Protein AF-A0A8K0GI51-F1 (afdb_monomer)

InterPro domains:
  IPR000718 Peptidase M13 [PS51885] (51-693)
  IPR000718 Peptidase M13 [PTHR11733] (32-690)
  IPR008753 Peptidase M13, N-terminal domain [PF05649] (74-441)
  IPR024079 Metallopeptidase, catalytic domain superfamily [G3DSA:3.40.390.10] (64-692)
  IPR042089 Peptidase M13, domain 2 [G3DSA:1.10.1380.10] (94-489)

Organism: Ignelater luminosus (NCBI:txid2038154)

Nearest PDB structures (foldseek):
  6sh2-assembly1_AAA  TM=6.790E-01  e=1.576E-25  Homo sapiens
  4cth-assembly1_A-2  TM=6.840E-01  e=4.532E-25  Homo sapiens
  6svy-assembly1_A  TM=6.767E-01  e=5.647E-25  Homo sapiens
  3dwb-assembly1_A  TM=6.727E-01  e=3.285E-24  Homo sapiens
  5v48-assembly1_B  TM=6.561E-01  e=1.001E-24  Oryctolagus cuniculus

Secondary structure (DSSP, 8-state):
-------------SSS---HHHHHHHHHHHHHHHHHHHHHHHHHHHS-S-B--SHHHHHHHHHHHHH--TTS-TTT-HHHHHHTTGGG-TTPPPHHHHHHHHHHHHHHHHHHSPPPTTS-HHHHHHHHHHHHHH-HHHHHHHTTHHHHHHHHHTT--GGGT---TT--HHHHHHHHHHHTS---SSSEEEEE--TT-TTB-EEEEE---TTT---HHHHHS-HHHHHHHHHHHHHHHT---HHHHHHHHHHHHHHHHHHTTT---PPEEEEHHHHHHHHHTS--SS---HHHHHHHHH-TT----TTSEEEE--HHHHHHHHHHHHHS-HHHHHHHHHHHHHHHHGGGS-HHHHGGGT---SS-HHHHHHHHHHTT-SS-HHHHHHHHHHS-HHHHHHHHHHHHHHHHHHHHHHHH--SS-HHHHHHHHHHHHH-EEEESSSTTTTSTHHHHHH---PPPPS-SSHHHHHHHHHHHHHHHHHHGGGSBGGGGHHHHHHHHHHHTTTEEEETTTTEEEE-GGGGGGS-TTS-HHHHHHHHHHHHHHHHHHHH--TT--SS--HHHHHHHHHHHHHHHHHHGGG---TT-HHHHHHHHHHHHHHHHHHHHHHHHHTT---PBPTT----HHHHHHHHT--SS---S-TTS---TT-HHHHHHHHTHHHHT-HHHHHHHTPPTTSTTS-SS---S--

Mean predicted aligned error: 10.9 Å

Structure (mmCIF, N/CA/C/O backbone):
data_AF-A0A8K0GI51-F1
#
_entry.id   AF-A0A8K0GI51-F1
#
loop_
_atom_site.group_PDB
_atom_site.id
_atom_site.type_symbol
_atom_site.label_atom_id
_atom_site.label_alt_id
_atom_site.label_comp_id
_atom_site.label_asym_id
_atom_site.label_entity_id
_atom_site.label_seq_id
_atom_site.pdbx_PDB_ins_code
_atom_site.Cartn_x
_atom_site.Cartn_y
_atom_site.Cartn_z
_atom_site.occupancy
_atom_site.B_iso_or_equiv
_atom_site.auth_seq_id
_atom_site.auth_comp_id
_atom_site.auth_asym_id
_atom_site.auth_atom_id
_atom_site.pdbx_PDB_model_num
ATOM 1 N N . MET A 1 1 ? -94.200 -20.061 -4.428 1.00 36.22 1 MET A N 1
ATOM 2 C CA . MET A 1 1 ? -94.560 -21.456 -4.085 1.00 36.22 1 MET A CA 1
ATOM 3 C C . MET A 1 1 ? -93.341 -22.322 -4.339 1.00 36.22 1 MET A C 1
ATOM 5 O O . MET A 1 1 ? -92.770 -22.121 -5.405 1.00 36.22 1 MET A O 1
ATOM 9 N N . PRO A 1 2 ? -92.991 -23.308 -3.496 1.00 57.69 2 PRO A N 1
ATOM 10 C CA . PRO A 1 2 ? -93.383 -23.611 -2.101 1.00 57.69 2 PRO A CA 1
ATOM 11 C C . PRO A 1 2 ? -92.106 -23.737 -1.201 1.00 57.69 2 PRO A C 1
ATOM 13 O O . PRO A 1 2 ? -91.017 -23.544 -1.720 1.00 57.69 2 PRO A O 1
ATOM 16 N N . LEU A 1 3 ? -92.050 -24.043 0.104 1.00 37.50 3 LEU A N 1
ATOM 17 C CA . LEU A 1 3 ? -92.969 -24.293 1.226 1.00 37.50 3 LEU A CA 1
ATOM 18 C C . LEU A 1 3 ? -92.132 -24.239 2.535 1.00 37.50 3 LEU A C 1
ATOM 20 O O . LEU A 1 3 ? -90.914 -24.380 2.515 1.00 37.50 3 LEU A O 1
ATOM 24 N N . PHE A 1 4 ? -92.835 -24.035 3.647 1.00 40.66 4 PHE A N 1
ATOM 25 C CA . PHE A 1 4 ? -92.414 -23.919 5.048 1.00 40.66 4 PHE A CA 1
ATOM 26 C C . PHE A 1 4 ? -91.620 -25.113 5.623 1.00 40.66 4 PHE A C 1
ATOM 28 O O . PHE A 1 4 ? -91.903 -26.253 5.268 1.00 40.66 4 PHE A O 1
ATOM 35 N N . ASN A 1 5 ? -90.772 -24.864 6.636 1.00 33.41 5 ASN A N 1
ATOM 36 C CA . ASN A 1 5 ? -91.063 -25.343 8.000 1.00 33.41 5 ASN A CA 1
ATOM 37 C C . ASN A 1 5 ? -90.213 -24.687 9.104 1.00 33.41 5 ASN A C 1
ATOM 39 O O . ASN A 1 5 ? -89.034 -24.394 8.930 1.00 33.41 5 ASN A O 1
ATOM 43 N N . ASN A 1 6 ? -90.903 -24.453 10.223 1.00 40.06 6 ASN A N 1
ATOM 44 C CA . ASN A 1 6 ? -90.460 -23.850 11.475 1.00 40.06 6 ASN A CA 1
ATOM 45 C C . ASN A 1 6 ? -89.471 -24.740 12.233 1.00 40.06 6 ASN A C 1
ATOM 47 O O . ASN A 1 6 ? -89.673 -25.950 12.279 1.00 40.06 6 ASN A O 1
ATOM 51 N N . GLU A 1 7 ? -88.569 -24.114 12.991 1.00 37.03 7 GLU A N 1
ATOM 52 C CA . GLU A 1 7 ? -88.333 -24.550 14.368 1.00 37.03 7 GLU A CA 1
ATOM 53 C C . GLU A 1 7 ? -88.029 -23.356 15.286 1.00 37.03 7 GLU A C 1
ATOM 55 O O . GLU A 1 7 ? -87.288 -22.427 14.962 1.00 37.03 7 GLU A O 1
ATOM 60 N N . ASP A 1 8 ? -88.736 -23.396 16.406 1.00 37.19 8 ASP A N 1
ATOM 61 C CA . ASP A 1 8 ? -88.844 -22.458 17.511 1.00 37.19 8 ASP A CA 1
ATOM 62 C C . ASP A 1 8 ? -87.539 -22.310 18.317 1.00 37.19 8 ASP A C 1
ATOM 64 O O . ASP A 1 8 ? -86.818 -23.280 18.515 1.00 37.19 8 ASP A O 1
ATOM 68 N N . LEU A 1 9 ? -87.284 -21.110 18.861 1.00 38.47 9 LEU A N 1
ATOM 69 C CA . LEU A 1 9 ? -87.254 -20.831 20.315 1.00 38.47 9 LEU A CA 1
ATOM 70 C C . LEU A 1 9 ? -86.522 -19.514 20.648 1.00 38.47 9 LEU A C 1
ATOM 72 O O . LEU A 1 9 ? -85.300 -19.405 20.697 1.00 38.47 9 LEU A O 1
ATOM 76 N N . SER A 1 10 ? -87.350 -18.513 20.951 1.00 37.72 10 SER A N 1
ATOM 77 C CA . SER A 1 10 ? -87.188 -17.503 22.007 1.00 37.72 10 SER A CA 1
ATOM 78 C C . SER A 1 10 ? -85.791 -16.920 22.265 1.00 37.72 10 SER A C 1
ATOM 80 O O . SER A 1 10 ? -85.116 -17.223 23.250 1.00 37.72 10 SER A O 1
ATOM 82 N N . ASN A 1 11 ? -85.443 -15.914 21.473 1.00 47.47 11 ASN A N 1
ATOM 83 C CA . ASN A 1 11 ? -84.454 -14.915 21.841 1.00 47.47 11 ASN A CA 1
ATOM 84 C C . ASN A 1 11 ? -85.139 -13.829 22.698 1.00 47.47 11 ASN A C 1
ATOM 86 O O . ASN A 1 11 ? -85.778 -12.937 22.143 1.00 47.47 11 ASN A O 1
ATOM 90 N N . LYS A 1 12 ? -85.083 -13.936 24.037 1.00 48.53 12 LYS A N 1
ATOM 91 C CA . LYS A 1 12 ? -85.153 -12.814 25.007 1.00 48.53 12 LYS A CA 1
ATOM 92 C C . LYS A 1 12 ? -85.191 -13.327 26.453 1.00 48.53 12 LYS A C 1
ATOM 94 O O . LYS A 1 12 ? -86.043 -14.131 26.804 1.00 48.53 12 LYS A O 1
ATOM 99 N N . LYS A 1 13 ? -84.356 -12.697 27.293 1.00 48.62 13 LYS A N 1
ATOM 100 C CA . LYS A 1 13 ? -84.222 -12.800 28.767 1.00 48.62 13 LYS A CA 1
ATOM 101 C C . LYS A 1 13 ? -83.201 -13.823 29.286 1.00 48.62 13 LYS A C 1
ATOM 103 O O . LYS A 1 13 ? -83.566 -14.812 29.900 1.00 48.62 13 LYS A O 1
ATOM 108 N N . CYS A 1 14 ? -81.911 -13.485 29.197 1.00 46.16 14 CYS A N 1
ATOM 109 C CA . CYS A 1 14 ? -80.882 -14.110 30.048 1.00 46.16 14 CYS A CA 1
ATOM 110 C C . CYS A 1 14 ? -80.312 -13.166 31.135 1.00 46.16 14 CYS A C 1
ATOM 112 O O . CYS A 1 14 ? -79.400 -13.538 31.863 1.00 46.16 14 CYS A O 1
ATOM 114 N N . TRP A 1 15 ? -80.850 -11.945 31.278 1.00 49.31 15 TRP A N 1
ATOM 115 C CA . TRP A 1 15 ? -80.294 -10.897 32.158 1.00 49.31 15 TRP A CA 1
ATOM 116 C C . TRP A 1 15 ? -81.111 -10.583 33.425 1.00 49.31 15 TRP A C 1
ATOM 118 O O . TRP A 1 15 ? -80.836 -9.596 34.096 1.00 49.31 15 TRP A O 1
ATOM 128 N N . THR A 1 16 ? -82.112 -11.391 33.790 1.00 51.84 16 THR A N 1
ATOM 129 C CA . THR A 1 16 ? -83.007 -11.074 34.930 1.00 51.84 16 THR A CA 1
ATOM 130 C C . THR A 1 16 ? -82.953 -12.054 36.107 1.00 51.84 16 THR A C 1
ATOM 132 O O . THR A 1 16 ? -83.769 -11.938 37.018 1.00 51.84 16 THR A O 1
ATOM 135 N N . HIS A 1 17 ? -81.966 -12.960 36.165 1.00 52.22 17 HIS A N 1
ATOM 136 C CA . HIS A 1 17 ? -81.772 -13.839 37.334 1.00 52.22 17 HIS A CA 1
ATOM 137 C C . HIS A 1 17 ? -80.312 -14.273 37.592 1.00 52.22 17 HIS A C 1
ATOM 139 O O . HIS A 1 17 ? -80.032 -15.420 37.929 1.00 52.22 17 HIS A O 1
ATOM 145 N N . CYS A 1 18 ? -79.347 -13.356 37.474 1.00 54.19 18 CYS A N 1
ATOM 146 C CA . CYS A 1 18 ? -78.035 -13.548 38.104 1.00 54.19 18 CYS A CA 1
ATOM 147 C C . CYS A 1 18 ? -78.037 -12.820 39.450 1.00 54.19 18 CYS A C 1
ATOM 149 O O . CYS A 1 18 ? -78.336 -11.628 39.502 1.00 54.19 18 CYS A O 1
ATOM 151 N N . SER A 1 19 ? -77.726 -13.523 40.548 1.00 65.56 19 SER A N 1
ATOM 152 C CA . SER A 1 19 ? -77.579 -12.886 41.861 1.00 65.56 19 SER A CA 1
ATOM 153 C C . SER A 1 19 ? -76.588 -11.722 41.751 1.00 65.56 19 SER A C 1
ATOM 155 O O . SER A 1 19 ? -75.611 -11.813 41.004 1.00 65.56 19 SER A O 1
ATOM 157 N N . LYS A 1 20 ? -76.812 -10.623 42.486 1.00 68.31 20 LYS A N 1
ATOM 158 C CA . LYS A 1 20 ? -75.906 -9.451 42.497 1.00 68.31 20 LYS A CA 1
ATOM 159 C C . LYS A 1 20 ? -74.432 -9.852 42.699 1.00 68.31 20 LYS A C 1
ATOM 161 O O . LYS A 1 20 ? -73.538 -9.200 42.171 1.00 68.31 20 LYS A O 1
ATOM 166 N N . LEU A 1 21 ? -74.202 -10.975 43.384 1.00 72.31 21 LEU A N 1
ATOM 167 C CA . LEU A 1 21 ? -72.903 -11.610 43.582 1.00 72.31 21 LEU A CA 1
ATOM 168 C C . LEU A 1 21 ? -72.250 -12.108 42.279 1.00 72.31 21 LEU A C 1
ATOM 170 O O . LEU A 1 21 ? -71.061 -11.881 42.083 1.00 72.31 21 LEU A O 1
ATOM 174 N N . LYS A 1 22 ? -73.003 -12.746 41.369 1.00 74.50 22 LYS A N 1
ATOM 175 C CA . LYS A 1 22 ? -72.472 -13.223 40.078 1.00 74.50 22 LYS A CA 1
ATOM 176 C C . LYS A 1 22 ? -72.025 -12.065 39.193 1.00 74.50 22 LYS A C 1
ATOM 178 O O . LYS A 1 22 ? -70.942 -12.139 38.632 1.00 74.50 22 LYS A O 1
ATOM 183 N N . ILE A 1 23 ? -72.815 -10.990 39.136 1.00 77.50 23 ILE A N 1
ATOM 184 C CA . ILE A 1 23 ? -72.476 -9.780 38.369 1.00 77.50 23 ILE A CA 1
ATOM 185 C C . ILE A 1 23 ? -71.212 -9.126 38.944 1.00 77.50 23 ILE A C 1
ATOM 187 O O . ILE A 1 23 ? -70.287 -8.823 38.190 1.00 77.50 23 ILE A O 1
ATOM 191 N N . ALA A 1 24 ? -71.132 -8.983 40.273 1.00 79.31 24 ALA A N 1
ATOM 192 C CA . ALA A 1 24 ? -69.956 -8.440 40.949 1.00 79.31 24 ALA A CA 1
ATOM 193 C C . ALA A 1 24 ? -68.690 -9.280 40.695 1.00 79.31 24 ALA A C 1
ATOM 195 O O . ALA A 1 24 ? -67.646 -8.721 40.373 1.00 79.31 24 ALA A O 1
ATOM 196 N N . LEU A 1 25 ? -68.789 -10.613 40.753 1.00 83.81 25 LEU A N 1
ATOM 197 C CA . LEU A 1 25 ? -67.680 -11.526 40.445 1.00 83.81 25 LEU A CA 1
ATOM 198 C C . LEU A 1 25 ? -67.202 -11.395 38.994 1.00 83.81 25 LEU A C 1
ATOM 200 O O . LEU A 1 25 ? -65.999 -11.309 38.767 1.00 83.81 25 LEU A O 1
ATOM 204 N N . THR A 1 26 ? -68.108 -11.313 38.014 1.00 84.12 26 THR A N 1
ATOM 205 C CA . THR A 1 26 ? -67.712 -11.075 36.613 1.00 84.12 26 THR A CA 1
ATOM 206 C C . THR A 1 26 ? -67.011 -9.736 36.419 1.00 84.12 26 THR A C 1
ATOM 208 O O . THR A 1 26 ? -66.033 -9.678 35.680 1.00 84.12 26 THR A O 1
ATOM 211 N N . ILE A 1 27 ? -67.462 -8.673 37.095 1.00 88.00 27 ILE A N 1
ATOM 212 C CA . ILE A 1 27 ? -66.811 -7.358 37.017 1.00 88.00 27 ILE A CA 1
ATOM 213 C C . ILE A 1 27 ? -65.403 -7.429 37.619 1.00 88.00 27 ILE A C 1
ATOM 215 O O . ILE A 1 27 ? -64.471 -6.934 36.998 1.00 88.00 27 ILE A O 1
ATOM 219 N N . ILE A 1 28 ? -65.228 -8.093 38.767 1.00 89.69 28 ILE A N 1
ATOM 220 C CA . ILE A 1 28 ? -63.916 -8.273 39.415 1.00 89.69 28 ILE A CA 1
ATOM 221 C C . ILE A 1 28 ? -62.958 -9.089 38.534 1.00 89.69 28 ILE A C 1
ATOM 223 O O . ILE A 1 28 ? -61.782 -8.756 38.421 1.00 89.69 28 ILE A O 1
ATOM 227 N N . ILE A 1 29 ? -63.448 -10.145 37.881 1.00 91.50 29 ILE A N 1
ATOM 228 C CA . ILE A 1 29 ? -62.628 -10.961 36.974 1.00 91.50 29 ILE A CA 1
ATOM 229 C C . ILE A 1 29 ? -62.216 -10.147 35.742 1.00 91.50 29 ILE A C 1
ATOM 231 O O . ILE A 1 29 ? -61.054 -10.187 35.342 1.00 91.50 29 ILE A O 1
ATOM 235 N N . LEU A 1 30 ? -63.136 -9.374 35.157 1.00 91.38 30 LEU A N 1
ATOM 236 C CA . LEU A 1 30 ? -62.847 -8.527 33.998 1.00 91.38 30 LEU A CA 1
ATOM 237 C C . LEU A 1 30 ? -61.873 -7.394 34.337 1.00 91.38 30 LEU A C 1
ATOM 239 O O . LEU A 1 30 ? -60.970 -7.124 33.548 1.00 91.38 30 LEU A O 1
ATOM 243 N N . THR A 1 31 ? -62.004 -6.758 35.504 1.00 91.12 31 THR A N 1
ATOM 244 C CA . THR A 1 31 ? -61.055 -5.724 35.940 1.00 91.12 31 THR A CA 1
ATOM 245 C C . THR A 1 31 ? -59.686 -6.313 36.247 1.00 91.12 31 THR A C 1
ATOM 247 O O . THR A 1 31 ? -58.688 -5.702 35.875 1.00 91.12 31 THR A O 1
ATOM 250 N N . PHE A 1 32 ? -59.613 -7.506 36.845 1.00 94.06 32 PHE A N 1
ATOM 251 C CA . PHE A 1 32 ? -58.350 -8.211 37.067 1.00 94.06 32 PHE A CA 1
ATOM 252 C C . PHE A 1 32 ? -57.667 -8.595 35.749 1.00 94.06 32 PHE A C 1
ATOM 254 O O . PHE A 1 32 ? -56.474 -8.351 35.594 1.00 94.06 32 PHE A O 1
ATOM 261 N N . LEU A 1 33 ? -58.413 -9.126 34.774 1.00 93.50 33 LEU A N 1
ATOM 262 C CA . LEU A 1 33 ? -57.891 -9.439 33.439 1.00 93.50 33 LEU A CA 1
ATOM 263 C C . LEU A 1 33 ? -57.400 -8.182 32.715 1.00 93.50 33 LEU A C 1
ATOM 265 O O . LEU A 1 33 ? -56.313 -8.198 32.146 1.00 93.50 33 LEU A O 1
ATOM 269 N N . LEU A 1 34 ? -58.155 -7.082 32.780 1.00 93.31 34 LEU A N 1
ATOM 270 C CA . LEU A 1 34 ? -57.748 -5.801 32.204 1.00 93.31 34 LEU A CA 1
ATOM 271 C C . LEU A 1 34 ? -56.466 -5.279 32.865 1.00 93.31 34 LEU A C 1
ATOM 273 O O . LEU A 1 34 ? -55.545 -4.867 32.168 1.00 93.31 34 LEU A O 1
ATOM 277 N N . LEU A 1 35 ? -56.372 -5.347 34.196 1.00 93.56 35 LEU A N 1
ATOM 278 C CA . LEU A 1 35 ? -55.159 -5.006 34.941 1.00 93.56 35 LEU A CA 1
ATOM 279 C C . LEU A 1 35 ? -53.986 -5.898 34.543 1.00 93.56 35 LEU A C 1
ATOM 281 O O . LEU A 1 35 ? -52.890 -5.386 34.361 1.00 93.56 35 LEU A O 1
ATOM 285 N N . MET A 1 36 ? -54.202 -7.199 34.352 1.00 92.56 36 MET A N 1
ATOM 286 C CA . MET A 1 36 ? -53.152 -8.116 33.915 1.00 92.56 36 MET A CA 1
ATOM 287 C C . MET A 1 36 ? -52.672 -7.789 32.499 1.00 92.56 36 MET A C 1
ATOM 289 O O . MET A 1 36 ? -51.472 -7.768 32.263 1.00 92.56 36 MET A O 1
ATOM 293 N N . VAL A 1 37 ? -53.584 -7.469 31.576 1.00 91.88 37 VAL A N 1
ATOM 294 C CA . VAL A 1 37 ? -53.252 -7.035 30.210 1.00 91.88 37 VAL A CA 1
ATOM 295 C C . VAL A 1 37 ? -52.510 -5.701 30.227 1.00 91.88 37 VAL A C 1
ATOM 297 O O . VAL A 1 37 ? -51.516 -5.560 29.524 1.00 91.88 37 VAL A O 1
ATOM 300 N N . ILE A 1 38 ? -52.928 -4.742 31.056 1.00 90.06 38 ILE A N 1
ATOM 301 C CA . ILE A 1 38 ? -52.229 -3.461 31.225 1.00 90.06 38 ILE A CA 1
ATOM 302 C C . ILE A 1 38 ? -50.845 -3.685 31.837 1.00 90.06 38 ILE A C 1
ATOM 304 O O . ILE A 1 38 ? -49.884 -3.095 31.365 1.00 90.06 38 ILE A O 1
ATOM 308 N N . ILE A 1 39 ? -50.708 -4.551 32.843 1.00 87.94 39 ILE A N 1
ATOM 309 C CA . ILE A 1 39 ? -49.411 -4.899 33.436 1.00 87.94 39 ILE A CA 1
ATOM 310 C C . ILE A 1 39 ? -48.531 -5.588 32.396 1.00 87.94 39 ILE A C 1
ATOM 312 O O . ILE A 1 39 ? -47.374 -5.216 32.267 1.00 87.94 39 ILE A O 1
ATOM 316 N N . LEU A 1 40 ? -49.063 -6.529 31.614 1.00 82.75 40 LEU A N 1
ATOM 317 C CA . LEU A 1 40 ? -48.333 -7.186 30.532 1.00 82.75 40 LEU A CA 1
ATOM 318 C C . LEU A 1 40 ? -47.920 -6.189 29.450 1.00 82.75 40 LEU A C 1
ATOM 320 O O . LEU A 1 40 ? -46.780 -6.244 29.017 1.00 82.75 40 LEU A O 1
ATOM 324 N N . LEU A 1 41 ? -48.782 -5.245 29.065 1.00 79.31 41 LEU A N 1
ATOM 325 C CA . LEU A 1 41 ? -48.464 -4.173 28.117 1.00 79.31 41 LEU A CA 1
ATOM 326 C C . LEU A 1 41 ? -47.415 -3.214 28.678 1.00 79.31 41 LEU A C 1
ATOM 328 O O . LEU A 1 41 ? -46.462 -2.893 27.985 1.00 79.31 41 LEU A O 1
ATOM 332 N N . VAL A 1 42 ? -47.536 -2.786 29.934 1.00 76.81 42 VAL A N 1
ATOM 333 C CA . VAL A 1 42 ? -46.557 -1.914 30.600 1.00 76.81 42 VAL A CA 1
ATOM 334 C C . VAL A 1 42 ? -45.227 -2.636 30.775 1.00 76.81 42 VAL A C 1
ATOM 336 O O . VAL A 1 42 ? -44.186 -2.019 30.586 1.00 76.81 42 VAL A O 1
ATOM 339 N N . VAL A 1 43 ? -45.237 -3.933 31.090 1.00 69.31 43 VAL A N 1
ATOM 340 C CA . VAL A 1 43 ? -44.038 -4.774 31.118 1.00 69.31 43 VAL A CA 1
ATOM 341 C C . VAL A 1 43 ? -43.467 -4.886 29.712 1.00 69.31 43 VAL A C 1
ATOM 343 O O . VAL A 1 43 ? -42.284 -4.642 29.566 1.00 69.31 43 VAL A O 1
ATOM 346 N N . PHE A 1 44 ? -44.258 -5.151 28.673 1.00 65.19 44 PHE A N 1
ATOM 347 C CA . PHE A 1 44 ? -43.784 -5.254 27.287 1.00 65.19 44 PHE A CA 1
ATOM 348 C C . PHE A 1 44 ? -43.196 -3.930 26.774 1.00 65.19 44 PHE A C 1
ATOM 350 O O . PHE A 1 44 ? -42.144 -3.929 26.149 1.00 65.19 44 PHE A O 1
ATOM 357 N N . ILE A 1 45 ? -43.818 -2.799 27.120 1.00 58.78 45 ILE A N 1
ATOM 358 C CA . ILE A 1 45 ? -43.357 -1.443 26.786 1.00 58.78 45 ILE A CA 1
ATOM 359 C C . ILE A 1 45 ? -42.116 -1.055 27.612 1.00 58.78 45 ILE A C 1
ATOM 361 O O . ILE A 1 45 ? -41.246 -0.357 27.106 1.00 58.78 45 ILE A O 1
ATOM 365 N N . LYS A 1 46 ? -41.992 -1.515 28.869 1.00 50.53 46 LYS A N 1
ATOM 366 C CA . LYS A 1 46 ? -40.795 -1.303 29.714 1.00 50.53 46 LYS A CA 1
ATOM 367 C C . LYS A 1 46 ? -39.678 -2.327 29.482 1.00 50.53 46 LYS A C 1
ATOM 369 O O . LYS A 1 46 ? -38.565 -2.109 29.958 1.00 50.53 46 LYS A O 1
ATOM 374 N N . SER A 1 47 ? -39.938 -3.436 28.791 1.00 49.19 47 SER A N 1
ATOM 375 C CA . SER A 1 47 ? -38.981 -4.527 28.558 1.00 49.19 47 SER A CA 1
ATOM 376 C C . SER A 1 47 ? -38.040 -4.230 27.393 1.00 49.19 47 SER A C 1
ATOM 378 O O . SER A 1 47 ? -37.904 -5.045 26.492 1.00 49.19 47 SER A O 1
ATOM 380 N N . GLY A 1 48 ? -37.331 -3.106 27.478 1.00 48.78 48 GLY A N 1
ATOM 381 C CA . GLY A 1 48 ? -36.041 -2.888 26.828 1.00 48.78 48 GLY A CA 1
ATOM 382 C C . GLY A 1 48 ? -36.059 -2.644 25.321 1.00 48.78 48 GLY A C 1
ATOM 383 O O . GLY A 1 48 ? -36.874 -3.185 24.582 1.00 48.78 48 GLY A O 1
ATOM 384 N N . ALA A 1 49 ? -35.089 -1.839 24.893 1.00 58.28 49 ALA A N 1
ATOM 385 C CA . ALA A 1 49 ? -34.673 -1.629 23.513 1.00 58.28 49 ALA A CA 1
ATOM 386 C C . ALA A 1 49 ? -34.959 -2.828 22.589 1.00 58.28 49 ALA A C 1
ATOM 388 O O . ALA A 1 49 ? -34.655 -3.978 22.933 1.00 58.28 49 ALA A O 1
ATOM 389 N N . GLY A 1 50 ? -35.515 -2.539 21.409 1.00 72.06 50 GLY A N 1
ATOM 390 C CA . GLY A 1 50 ? -35.819 -3.529 20.379 1.00 72.06 50 GLY A CA 1
ATOM 391 C C . GLY A 1 50 ? -34.602 -4.351 19.930 1.00 72.06 50 GLY A C 1
ATOM 392 O O . GLY A 1 50 ? -33.461 -4.133 20.343 1.00 72.06 50 GLY A O 1
ATOM 393 N N . PHE A 1 51 ? -34.845 -5.347 19.079 1.00 81.31 51 PHE A N 1
ATOM 394 C CA . PHE A 1 51 ? -33.770 -6.095 18.427 1.00 81.31 51 PHE A CA 1
ATOM 395 C C . PHE A 1 51 ? -33.360 -5.413 17.124 1.00 81.31 51 PHE A C 1
ATOM 397 O O . PHE A 1 51 ? -34.222 -5.022 16.338 1.00 81.31 51 PHE A O 1
ATOM 404 N N . CYS A 1 52 ? -32.054 -5.375 16.864 1.00 83.75 52 CYS A N 1
ATOM 405 C CA . CYS A 1 52 ? -31.519 -4.876 15.606 1.00 83.75 52 CYS A CA 1
ATOM 406 C C . CYS A 1 52 ? -31.790 -5.877 14.477 1.00 83.75 52 CYS A C 1
ATOM 408 O O . CYS A 1 52 ? -31.216 -6.965 14.440 1.00 83.75 52 CYS A O 1
ATOM 410 N N . ASN A 1 53 ? -32.665 -5.515 13.541 1.00 83.62 53 ASN A N 1
ATOM 411 C CA . ASN A 1 53 ? -33.108 -6.400 12.455 1.00 83.62 53 ASN A CA 1
ATOM 412 C C . ASN A 1 53 ? -32.397 -6.139 11.122 1.00 83.62 53 ASN A C 1
ATOM 414 O O . ASN A 1 53 ? -32.897 -6.518 10.064 1.00 83.62 53 ASN A O 1
ATOM 418 N N . THR A 1 54 ? -31.246 -5.476 11.153 1.00 84.69 54 THR A N 1
ATOM 419 C CA . THR A 1 54 ? -30.528 -5.114 9.933 1.00 84.69 54 THR A CA 1
ATOM 420 C C . THR A 1 54 ? -29.705 -6.281 9.393 1.00 84.69 54 THR A C 1
ATOM 422 O O . THR A 1 54 ? -29.429 -7.254 10.107 1.00 84.69 54 THR A O 1
ATOM 425 N N . GLU A 1 55 ? -29.289 -6.205 8.126 1.00 83.31 55 GLU A N 1
ATOM 426 C CA . GLU A 1 55 ? -28.478 -7.260 7.507 1.00 83.31 55 GLU A CA 1
ATOM 427 C C . GLU A 1 55 ? -27.164 -7.469 8.270 1.00 83.31 55 GLU A C 1
ATOM 429 O O . GLU A 1 55 ? -26.765 -8.613 8.520 1.00 83.31 55 GLU A O 1
ATOM 434 N N . PHE A 1 56 ? -26.533 -6.378 8.723 1.00 82.94 56 PHE A N 1
ATOM 435 C CA . PHE A 1 56 ? -25.353 -6.452 9.573 1.00 82.94 56 PHE A CA 1
ATOM 436 C C . PHE A 1 56 ? -25.644 -7.254 10.845 1.00 82.94 56 PHE A C 1
ATOM 438 O O . PHE A 1 56 ? -24.953 -8.239 11.114 1.00 82.94 56 PHE A O 1
ATOM 445 N N . CYS A 1 57 ? -26.680 -6.889 11.602 1.00 85.56 57 CYS A N 1
ATOM 446 C CA . CYS A 1 57 ? -27.012 -7.537 12.870 1.00 85.56 57 CYS A CA 1
ATOM 447 C C . CYS A 1 57 ? -27.389 -9.010 12.705 1.00 85.56 57 CYS A C 1
ATOM 449 O O . CYS A 1 57 ? -26.898 -9.852 13.456 1.00 85.56 57 CYS A O 1
ATOM 451 N N . ILE A 1 58 ? -28.180 -9.356 11.688 1.00 87.56 58 ILE A N 1
ATOM 452 C CA . ILE A 1 58 ? -28.535 -10.749 11.385 1.00 87.56 58 ILE A CA 1
ATOM 453 C C . ILE A 1 58 ? -27.277 -11.557 11.043 1.00 87.56 58 ILE A C 1
ATOM 455 O O . ILE A 1 58 ? -27.081 -12.669 11.549 1.00 87.56 58 ILE A O 1
ATOM 459 N N . ARG A 1 59 ? -26.382 -10.998 10.222 1.00 84.81 59 ARG A N 1
ATOM 460 C CA . ARG A 1 59 ? -25.112 -11.638 9.870 1.00 84.81 59 ARG A CA 1
ATOM 461 C C . ARG A 1 59 ? -24.212 -11.809 11.091 1.00 84.81 59 ARG A C 1
ATOM 463 O O . ARG A 1 59 ? -23.670 -12.900 11.272 1.00 84.81 59 ARG A O 1
ATOM 470 N N . GLN A 1 60 ? -24.076 -10.790 11.942 1.00 83.56 60 GLN A N 1
ATOM 471 C CA . GLN A 1 60 ? -23.289 -10.891 13.174 1.00 83.56 60 GLN A CA 1
ATOM 472 C C . GLN A 1 60 ? -23.888 -11.904 14.149 1.00 83.56 60 GLN A C 1
ATOM 474 O O . GLN A 1 60 ? -23.146 -12.722 14.682 1.00 83.56 60 GLN A O 1
ATOM 479 N N . THR A 1 61 ? -25.212 -11.945 14.316 1.00 87.12 61 THR A N 1
ATOM 480 C CA . THR A 1 61 ? -25.898 -12.988 15.092 1.00 87.12 61 THR A CA 1
ATOM 481 C C . THR A 1 61 ? -25.545 -14.380 14.578 1.00 87.12 61 THR A C 1
ATOM 483 O O . THR A 1 61 ? -25.209 -15.266 15.364 1.00 87.12 61 THR A O 1
ATOM 486 N N . ASN A 1 62 ? -25.607 -14.599 13.264 1.00 86.44 62 ASN A N 1
ATOM 487 C CA . ASN A 1 62 ? -25.297 -15.900 12.673 1.00 86.44 62 ASN A CA 1
ATOM 488 C C . ASN A 1 62 ? -23.820 -16.272 12.852 1.00 86.44 62 ASN A C 1
ATOM 490 O O . ASN A 1 62 ? -23.516 -17.421 13.180 1.00 86.44 62 ASN A O 1
ATOM 494 N N . LYS A 1 63 ? -22.904 -15.310 12.688 1.00 81.94 63 LYS A N 1
ATOM 495 C CA . LYS A 1 63 ? -21.474 -15.506 12.967 1.00 81.94 63 LYS A CA 1
ATOM 496 C C . LYS A 1 63 ? -21.231 -15.865 14.425 1.00 81.94 63 LYS A C 1
ATOM 498 O O . LYS A 1 63 ? -20.519 -16.830 14.694 1.00 81.94 63 LYS A O 1
ATOM 503 N N . LEU A 1 64 ? -21.862 -15.132 15.337 1.00 85.44 64 LEU A N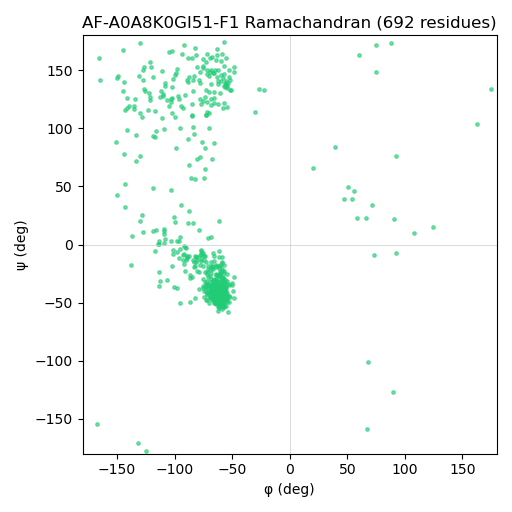 1
ATOM 504 C CA . LEU A 1 64 ? -21.779 -15.343 16.772 1.00 85.44 64 LEU A CA 1
ATOM 505 C C . LEU A 1 64 ? -22.246 -16.757 17.136 1.00 85.44 64 LEU A C 1
ATOM 507 O O . LEU A 1 64 ? -21.476 -17.537 17.689 1.00 85.44 64 LEU A O 1
ATOM 511 N N . LYS A 1 65 ? -23.465 -17.134 16.731 1.00 85.31 65 LYS A N 1
ATOM 512 C CA . LYS A 1 65 ? -24.045 -18.460 17.003 1.00 85.31 65 LYS A CA 1
ATOM 513 C C . LYS A 1 65 ? -23.181 -19.610 16.493 1.00 85.31 65 LYS A C 1
ATOM 515 O O . LYS A 1 65 ? -23.102 -20.646 17.139 1.00 85.31 65 LYS A O 1
ATOM 520 N N . ARG A 1 66 ? -22.539 -19.438 15.334 1.00 84.00 66 ARG A N 1
ATOM 521 C CA . ARG A 1 66 ? -21.654 -20.456 14.747 1.00 84.00 66 ARG A CA 1
ATOM 522 C C . ARG A 1 66 ? -20.234 -20.433 15.315 1.00 84.00 66 ARG A C 1
ATOM 524 O O . ARG A 1 66 ? -19.482 -21.366 15.057 1.00 84.00 66 ARG A O 1
ATOM 531 N N . GLY A 1 67 ? -19.804 -19.340 15.939 1.00 82.69 67 GLY A N 1
ATOM 532 C CA . GLY A 1 67 ? -18.431 -19.150 16.414 1.00 82.69 67 GLY A CA 1
ATOM 533 C C . GLY A 1 67 ? -18.248 -19.448 17.899 1.00 82.69 67 GLY A C 1
ATOM 534 O O . GLY A 1 67 ? -17.233 -20.033 18.287 1.00 82.69 67 GLY A O 1
ATOM 535 N N . MET A 1 68 ? -19.246 -19.095 18.706 1.00 89.00 68 MET A N 1
ATOM 536 C CA . MET A 1 68 ? -19.207 -19.266 20.152 1.00 89.00 68 MET A CA 1
ATOM 537 C C . MET A 1 68 ? -19.328 -20.727 20.560 1.00 89.00 68 MET A C 1
ATOM 539 O O . MET A 1 68 ? -20.057 -21.497 19.934 1.00 89.00 68 MET A O 1
ATOM 543 N N . ASN A 1 69 ? -18.654 -21.080 21.651 1.00 91.00 69 ASN A N 1
ATOM 544 C CA . ASN A 1 69 ? -18.828 -22.344 22.348 1.00 91.00 69 ASN A CA 1
ATOM 545 C C . ASN A 1 69 ? -19.533 -22.084 23.688 1.00 91.00 69 ASN A C 1
ATOM 547 O O . ASN A 1 69 ? -18.902 -21.656 24.653 1.00 91.00 69 ASN A O 1
ATOM 551 N N . LEU A 1 70 ? -20.847 -22.323 23.723 1.00 91.44 70 LEU A N 1
ATOM 552 C CA . LEU A 1 70 ? -21.697 -22.032 24.883 1.00 91.44 70 LEU A CA 1
ATOM 553 C C . LEU A 1 70 ? -21.508 -23.016 26.049 1.00 91.44 70 LEU A C 1
ATOM 555 O O . LEU A 1 70 ? -21.998 -22.740 27.139 1.00 91.44 70 LEU A O 1
ATOM 559 N N . ASP A 1 71 ? -20.774 -24.114 25.842 1.00 93.75 71 ASP A N 1
ATOM 560 C CA . ASP A 1 71 ? -20.428 -25.077 26.898 1.00 93.75 71 ASP A CA 1
ATOM 561 C C . ASP A 1 71 ? -19.287 -24.573 27.802 1.00 93.75 71 ASP A C 1
ATOM 563 O O . ASP A 1 71 ? -18.956 -25.197 28.809 1.00 93.75 71 ASP A O 1
ATOM 567 N N . ILE A 1 72 ? -18.649 -23.458 27.432 1.00 92.38 72 ILE A N 1
ATOM 568 C CA . ILE A 1 72 ? -17.546 -22.853 28.175 1.00 92.38 72 ILE A CA 1
ATOM 569 C C . ILE A 1 72 ? -18.061 -21.649 28.956 1.00 92.38 72 ILE A C 1
ATOM 571 O O . ILE A 1 72 ? -18.610 -20.714 28.376 1.00 92.38 72 ILE A O 1
ATOM 575 N N . ASP A 1 73 ? -17.816 -21.627 30.265 1.00 93.44 73 ASP A N 1
ATOM 576 C CA . ASP A 1 73 ? -18.110 -20.458 31.088 1.00 93.44 73 ASP A CA 1
ATOM 577 C C . ASP A 1 73 ? -17.204 -19.271 30.662 1.00 93.44 73 ASP A C 1
ATOM 579 O O . ASP A 1 73 ? -15.968 -19.414 30.636 1.00 93.44 73 ASP A O 1
ATOM 583 N N . PRO A 1 74 ? -17.760 -18.082 30.335 1.00 93.56 74 PRO A N 1
ATOM 584 C CA . PRO A 1 74 ? -16.968 -16.882 30.046 1.00 93.56 74 PRO A CA 1
ATOM 585 C C . PRO A 1 74 ? -16.024 -16.482 31.192 1.00 93.56 74 PRO A C 1
ATOM 587 O O . PRO A 1 74 ? -15.016 -15.811 30.948 1.00 93.56 74 PRO A O 1
ATOM 590 N N . CYS A 1 75 ? -16.318 -16.896 32.425 1.00 93.69 75 CYS A N 1
ATOM 591 C CA . CYS A 1 75 ? -15.501 -16.668 33.609 1.00 93.69 75 CYS A CA 1
ATOM 592 C C . CYS A 1 75 ? -14.330 -17.659 33.762 1.00 93.69 75 CYS A C 1
ATOM 594 O O . CYS A 1 75 ? -13.361 -17.376 34.479 1.00 93.69 75 CYS A O 1
ATOM 596 N N . ASP A 1 76 ? -14.363 -18.771 33.022 1.00 90.00 76 ASP A N 1
ATOM 597 C CA . ASP A 1 76 ? -13.282 -19.754 32.954 1.00 90.00 76 ASP A CA 1
ATOM 598 C C . ASP A 1 76 ? -12.352 -19.517 31.764 1.00 90.00 76 ASP A C 1
ATOM 600 O O . ASP A 1 76 ? -11.125 -19.490 31.924 1.00 90.00 76 ASP A O 1
ATOM 604 N N . ASN A 1 77 ? -12.916 -19.362 30.562 1.00 87.50 77 ASN A N 1
ATOM 605 C CA . ASN A 1 77 ? -12.141 -19.120 29.348 1.00 87.50 77 ASN A CA 1
ATOM 606 C C . ASN A 1 77 ? -12.936 -18.311 28.316 1.00 87.50 77 ASN A C 1
ATOM 608 O O . ASN A 1 77 ? -13.557 -18.858 27.406 1.00 87.50 77 ASN A O 1
ATOM 612 N N . PHE A 1 78 ? -12.844 -16.985 28.426 1.00 90.50 78 PHE A N 1
ATOM 613 C CA . PHE A 1 78 ? -13.558 -16.070 27.540 1.00 90.50 78 PHE A CA 1
ATOM 614 C C . PHE A 1 78 ? -13.186 -16.224 26.055 1.00 90.50 78 PHE A C 1
ATOM 616 O O . PHE A 1 78 ? -14.054 -16.101 25.195 1.00 90.50 78 PHE A O 1
ATOM 623 N N . TYR A 1 79 ? -11.924 -16.541 25.732 1.00 85.88 79 TYR A N 1
ATOM 624 C CA . TYR A 1 79 ? -11.527 -16.760 24.337 1.00 85.88 79 TYR A CA 1
ATOM 625 C C . TYR A 1 79 ? -12.229 -17.980 23.748 1.00 85.88 79 TYR A C 1
ATOM 627 O O . TYR A 1 79 ? -12.816 -17.898 22.676 1.00 85.88 79 TYR A O 1
ATOM 635 N N . GLN A 1 80 ? -12.195 -19.112 24.456 1.00 84.69 80 GLN A N 1
ATOM 636 C CA . GLN A 1 80 ? -12.863 -20.337 24.011 1.00 84.69 80 GLN A CA 1
ATOM 637 C C . GLN A 1 80 ? -14.382 -20.177 23.992 1.00 84.69 80 GLN A C 1
ATOM 639 O O . GLN A 1 80 ? -15.032 -20.697 23.091 1.00 84.69 80 GLN A O 1
ATOM 644 N N . PHE A 1 81 ? -14.945 -19.404 24.915 1.00 90.38 81 PHE A N 1
ATOM 645 C CA . PHE A 1 81 ? -16.356 -19.042 24.891 1.00 90.38 81 PHE A CA 1
ATOM 646 C C . PHE A 1 81 ? -16.743 -18.288 23.608 1.00 90.38 81 PHE A C 1
ATOM 648 O O . PHE A 1 81 ? -17.703 -18.674 22.941 1.00 90.38 81 PHE A O 1
ATOM 655 N N . VAL A 1 82 ? -15.985 -17.259 23.204 1.00 87.81 82 VAL A N 1
ATOM 656 C CA . VAL A 1 82 ? -16.313 -16.468 21.999 1.00 87.81 82 VAL A CA 1
ATOM 657 C C . VAL A 1 82 ? -15.905 -17.172 20.698 1.00 87.81 82 VAL A C 1
ATOM 659 O O . VAL A 1 82 ? -16.627 -17.108 19.704 1.00 87.81 82 VAL A O 1
ATOM 662 N N . CYS A 1 83 ? -14.762 -17.856 20.698 1.00 81.62 83 CYS A N 1
ATOM 663 C CA . CYS A 1 83 ? -14.079 -18.318 19.490 1.00 81.62 83 CYS A CA 1
ATOM 664 C C . CYS A 1 83 ? -13.967 -19.841 19.368 1.00 81.62 83 CYS A C 1
ATOM 666 O O . CYS A 1 83 ? -13.496 -20.330 18.347 1.00 81.62 83 CYS A O 1
ATOM 668 N N . GLY A 1 84 ? -14.371 -20.624 20.367 1.00 82.00 84 GLY A N 1
ATOM 669 C CA . GLY A 1 84 ? -14.038 -22.052 20.446 1.00 82.00 84 GLY A CA 1
ATOM 670 C C . GLY A 1 84 ? -14.525 -22.904 19.271 1.00 82.00 84 GLY A C 1
ATOM 671 O O . GLY A 1 84 ? -13.877 -23.893 18.935 1.00 82.00 84 GLY A O 1
ATOM 672 N N . ASN A 1 85 ? -15.619 -22.520 18.605 1.00 84.06 85 ASN A N 1
ATOM 673 C CA . ASN A 1 85 ? -16.082 -23.200 17.389 1.00 84.06 85 ASN A CA 1
ATOM 674 C C . ASN A 1 85 ? -15.498 -22.596 16.106 1.00 84.06 85 ASN A C 1
ATOM 676 O O . ASN A 1 85 ? -15.382 -23.300 15.108 1.00 84.06 85 ASN A O 1
ATOM 680 N N . VAL A 1 86 ? -15.069 -21.331 16.140 1.00 76.12 86 VAL A N 1
ATOM 681 C CA . VAL A 1 86 ? -14.304 -20.694 15.056 1.00 76.12 86 VAL A CA 1
ATOM 682 C C . VAL A 1 86 ? -13.006 -21.465 14.795 1.00 76.12 86 VAL A C 1
ATOM 684 O O . VAL A 1 86 ? -12.673 -21.753 13.653 1.00 76.12 86 VAL A O 1
ATOM 687 N N . LEU A 1 87 ? -12.306 -21.860 15.862 1.00 66.50 87 LEU A N 1
ATOM 688 C CA . LEU A 1 87 ? -11.007 -22.540 15.782 1.00 66.50 87 LEU A CA 1
ATOM 689 C C . LEU A 1 87 ? -11.072 -23.949 15.175 1.00 66.50 87 LEU A C 1
ATOM 691 O O . LEU A 1 87 ? -10.050 -24.481 14.758 1.00 66.50 87 LEU A O 1
ATOM 695 N N . LYS A 1 88 ? -12.257 -24.565 15.148 1.00 70.50 88 LYS A N 1
ATOM 696 C CA . LYS A 1 88 ? -12.470 -25.905 14.578 1.00 70.50 88 LYS A CA 1
ATOM 697 C C . LYS A 1 88 ? -12.637 -25.868 13.056 1.00 70.50 88 LYS A C 1
ATOM 699 O O . LYS A 1 88 ? -12.672 -26.918 12.425 1.00 70.50 88 LYS A O 1
ATOM 704 N N . ASP A 1 89 ? -12.766 -24.674 12.486 1.00 68.12 89 ASP A N 1
ATOM 705 C CA . ASP A 1 89 ? -13.078 -24.441 11.085 1.00 68.12 89 ASP A CA 1
ATOM 706 C C . ASP A 1 89 ? -11.931 -23.671 10.418 1.00 68.12 89 ASP A C 1
ATOM 708 O O . ASP A 1 89 ? -11.878 -22.441 10.437 1.00 68.12 89 ASP A O 1
ATOM 712 N N . SER A 1 90 ? -11.001 -24.411 9.811 1.00 59.16 90 SER A N 1
ATOM 713 C CA . SER A 1 90 ? -9.836 -23.847 9.116 1.00 59.16 90 SER A CA 1
ATOM 714 C C . SER A 1 90 ? -10.196 -23.044 7.860 1.00 59.16 90 SER A C 1
ATOM 716 O O . SER A 1 90 ? -9.315 -22.427 7.269 1.00 59.16 90 SER A O 1
ATOM 718 N N . SER A 1 91 ? -11.464 -23.053 7.428 1.00 60.31 91 SER A N 1
ATOM 719 C CA . SER A 1 91 ? -11.931 -22.260 6.286 1.00 60.31 91 SER A CA 1
ATOM 720 C C . SER A 1 91 ? -12.237 -20.803 6.651 1.00 60.31 91 SER A C 1
ATOM 722 O O . SER A 1 91 ? -12.449 -19.969 5.764 1.00 60.31 91 SER A O 1
ATOM 724 N N . ARG A 1 92 ? -12.262 -20.465 7.948 1.00 62.53 92 ARG A N 1
ATOM 725 C CA . ARG A 1 92 ? -12.594 -19.114 8.397 1.00 62.53 92 ARG A CA 1
ATOM 726 C C . ARG A 1 92 ? -11.428 -18.156 8.222 1.00 62.53 92 ARG A C 1
ATOM 728 O O . ARG A 1 92 ? -10.322 -18.354 8.716 1.00 62.53 92 ARG A O 1
ATOM 735 N N . LYS A 1 93 ? -11.728 -17.072 7.515 1.00 64.12 93 LYS A N 1
ATOM 736 C CA . LYS A 1 93 ? -10.796 -15.986 7.226 1.00 64.12 93 LYS A CA 1
ATOM 737 C C . LYS A 1 93 ? -10.689 -15.056 8.427 1.00 64.12 93 LYS A C 1
ATOM 739 O O . LYS A 1 93 ? -11.623 -14.925 9.223 1.00 64.12 93 LYS A O 1
ATOM 744 N N . ASN A 1 94 ? -9.541 -14.397 8.556 1.00 67.19 94 ASN A N 1
ATOM 745 C CA . ASN A 1 94 ? -9.376 -13.385 9.588 1.00 67.19 94 ASN A CA 1
ATOM 746 C C . ASN A 1 94 ? -10.220 -12.131 9.295 1.00 67.19 94 ASN A C 1
ATOM 748 O O . ASN A 1 94 ? -10.639 -11.892 8.161 1.00 67.19 94 ASN A O 1
ATOM 752 N N . PHE A 1 95 ? -10.457 -11.334 10.340 1.00 70.69 95 PHE A N 1
ATOM 753 C CA . PHE A 1 95 ? -11.329 -10.154 10.302 1.00 70.69 95 PHE A CA 1
ATOM 754 C C . PHE A 1 95 ? -10.935 -9.134 9.221 1.00 70.69 95 PHE A C 1
ATOM 756 O O . PHE A 1 95 ? -11.814 -8.553 8.586 1.00 70.69 95 PHE A O 1
ATOM 763 N N . TYR A 1 96 ? -9.631 -8.943 8.995 1.00 71.88 96 TYR A N 1
ATOM 764 C CA . TYR A 1 96 ? -9.109 -8.029 7.979 1.00 71.88 96 TYR A CA 1
ATOM 765 C C . TYR A 1 96 ? -9.263 -8.592 6.560 1.00 71.88 96 TYR A C 1
ATOM 767 O O . TYR A 1 96 ? -9.747 -7.890 5.681 1.00 71.88 96 TYR A O 1
ATOM 775 N N . VAL A 1 97 ? -8.931 -9.868 6.344 1.00 75.19 97 VAL A N 1
ATOM 776 C CA . VAL A 1 97 ? -9.089 -10.550 5.049 1.00 75.19 97 VAL A CA 1
ATOM 777 C C . VAL A 1 97 ? -10.548 -10.516 4.606 1.00 75.19 97 VAL A C 1
ATOM 779 O O . VAL A 1 97 ? -10.822 -10.225 3.449 1.00 75.19 97 VAL A O 1
ATOM 782 N N . GLU A 1 98 ? -11.496 -10.740 5.520 1.00 76.62 98 GLU A N 1
ATOM 783 C CA . GLU A 1 98 ? -12.920 -10.622 5.189 1.00 76.62 98 GLU A CA 1
ATOM 784 C C . GLU A 1 98 ? -13.300 -9.192 4.760 1.00 76.62 98 GLU A C 1
ATOM 786 O O . GLU A 1 98 ? -14.063 -9.006 3.807 1.00 76.62 98 GLU A O 1
ATOM 791 N N . ALA A 1 99 ? -12.763 -8.184 5.451 1.00 80.12 99 ALA A N 1
ATOM 792 C CA . ALA A 1 99 ? -12.991 -6.777 5.137 1.00 80.12 99 ALA A CA 1
ATOM 793 C C . ALA A 1 99 ? -12.442 -6.432 3.742 1.00 80.12 99 ALA A C 1
ATOM 795 O O . ALA A 1 99 ? -13.170 -5.905 2.899 1.00 80.12 99 ALA A O 1
ATOM 796 N N . ASN A 1 100 ? -11.197 -6.834 3.477 1.00 82.19 100 ASN A N 1
ATOM 797 C CA . ASN A 1 100 ? -10.511 -6.623 2.208 1.00 82.19 100 ASN A CA 1
ATOM 798 C C . ASN A 1 100 ? -11.234 -7.321 1.048 1.00 82.19 100 ASN A C 1
ATOM 800 O O . ASN A 1 100 ? -11.514 -6.708 0.027 1.00 82.19 100 ASN A O 1
ATOM 804 N N . GLU A 1 101 ? -11.646 -8.579 1.212 1.00 83.75 101 GLU A N 1
ATOM 805 C CA . GLU A 1 101 ? -12.418 -9.286 0.183 1.00 83.75 101 GLU A CA 1
ATOM 806 C C . GLU A 1 101 ? -13.770 -8.632 -0.096 1.00 83.75 101 GLU A C 1
ATOM 808 O O . GLU A 1 101 ? -14.245 -8.636 -1.230 1.00 83.75 101 GLU A O 1
ATOM 813 N N . THR A 1 102 ? -14.414 -8.083 0.934 1.00 85.00 102 THR A N 1
ATOM 814 C CA . THR A 1 102 ? -15.682 -7.367 0.770 1.00 85.00 102 THR A CA 1
ATOM 815 C C . THR A 1 102 ? -15.483 -6.087 -0.028 1.00 85.00 102 THR A C 1
ATOM 817 O O . THR A 1 102 ? -16.228 -5.843 -0.977 1.00 85.00 102 THR A O 1
ATOM 820 N N . VAL A 1 103 ? -14.454 -5.311 0.297 1.00 87.00 103 VAL A N 1
ATOM 821 C CA . VAL A 1 103 ? -14.122 -4.097 -0.448 1.00 87.00 103 VAL A CA 1
ATOM 822 C C . VAL A 1 103 ? -13.658 -4.411 -1.872 1.00 87.00 103 VAL A C 1
ATOM 824 O O . VAL A 1 103 ? -14.159 -3.789 -2.805 1.00 87.00 103 VAL A O 1
ATOM 827 N N . ASN A 1 104 ? -12.840 -5.444 -2.079 1.00 89.56 104 ASN A N 1
ATOM 828 C CA . ASN A 1 104 ? -12.434 -5.885 -3.414 1.00 89.56 104 ASN A CA 1
ATOM 829 C C . ASN A 1 104 ? -13.628 -6.311 -4.270 1.00 89.56 104 ASN A C 1
ATOM 831 O O . ASN A 1 104 ? -13.686 -5.960 -5.445 1.00 89.56 104 ASN A O 1
ATOM 835 N N . ARG A 1 105 ? -14.635 -6.992 -3.702 1.00 91.12 105 ARG A N 1
ATOM 836 C CA . ARG A 1 105 ? -15.884 -7.280 -4.432 1.00 91.12 105 ARG A CA 1
ATOM 837 C C . ARG A 1 105 ? -16.607 -6.004 -4.866 1.00 91.12 105 ARG A C 1
ATOM 839 O O . ARG A 1 105 ? -17.127 -5.960 -5.981 1.00 91.12 105 ARG A O 1
ATOM 846 N N . ASN A 1 106 ? -16.622 -4.968 -4.028 1.00 91.88 106 ASN A N 1
ATOM 847 C CA . ASN A 1 106 ? -17.217 -3.681 -4.389 1.00 91.88 106 ASN A CA 1
ATOM 848 C C . ASN A 1 106 ? -16.406 -2.970 -5.478 1.00 91.88 106 ASN A C 1
ATOM 850 O O . ASN A 1 106 ? -17.001 -2.457 -6.424 1.00 91.88 106 ASN A O 1
ATOM 854 N N . TYR A 1 107 ? -15.072 -2.998 -5.406 1.00 93.81 107 TYR A N 1
ATOM 855 C CA . TYR A 1 107 ? -14.214 -2.484 -6.475 1.00 93.81 107 TYR A CA 1
ATOM 856 C C . TYR A 1 107 ? -14.475 -3.201 -7.794 1.00 93.81 107 TYR A C 1
ATOM 858 O O . TYR A 1 107 ? -14.747 -2.543 -8.793 1.00 93.81 107 TYR A O 1
ATOM 866 N N . LEU A 1 108 ? -14.473 -4.536 -7.797 1.00 95.06 108 LEU A N 1
ATOM 867 C CA . LEU A 1 108 ? -14.761 -5.336 -8.988 1.00 95.06 108 LEU A CA 1
ATOM 868 C C . LEU A 1 108 ? -16.125 -4.990 -9.590 1.00 95.06 108 LEU A C 1
ATOM 870 O O . LEU A 1 108 ? -16.244 -4.891 -10.809 1.00 95.06 108 LEU A O 1
ATOM 874 N N . LYS A 1 109 ? -17.145 -4.776 -8.751 1.00 95.38 109 LYS A N 1
ATOM 875 C CA . LYS A 1 109 ? -18.458 -4.319 -9.211 1.00 95.38 109 LYS A CA 1
ATOM 876 C C . LYS A 1 109 ? -18.355 -2.954 -9.896 1.00 95.38 109 LYS A C 1
ATOM 878 O O . LYS A 1 109 ? -18.781 -2.841 -11.037 1.00 95.38 109 LYS A O 1
ATOM 883 N N . LEU A 1 110 ? -17.751 -1.962 -9.240 1.00 95.62 110 LEU A N 1
ATOM 884 C CA . LEU A 1 110 ? -17.612 -0.602 -9.773 1.00 95.62 110 LEU A CA 1
ATOM 885 C C . LEU A 1 110 ? -16.819 -0.570 -11.085 1.00 95.62 110 LEU A C 1
ATOM 887 O O . LEU A 1 110 ? -17.223 0.108 -12.023 1.00 95.62 110 LEU A O 1
ATOM 891 N N . TYR A 1 111 ? -15.728 -1.328 -11.187 1.00 96.44 111 TYR A N 1
ATOM 892 C CA . TYR A 1 111 ? -14.931 -1.407 -12.412 1.00 96.44 111 TYR A CA 1
ATOM 893 C C . TYR A 1 111 ? -15.689 -2.035 -13.598 1.00 96.44 111 TYR A C 1
ATOM 895 O O . TYR A 1 111 ? -15.422 -1.694 -14.750 1.00 96.44 111 TYR A O 1
ATOM 903 N N . LYS A 1 112 ? -16.631 -2.949 -13.331 1.00 96.06 112 LYS A N 1
ATOM 904 C CA . LYS A 1 112 ? -17.444 -3.641 -14.349 1.00 96.06 112 LYS A CA 1
ATOM 905 C C . LYS A 1 112 ? -18.720 -2.894 -14.741 1.00 96.06 112 LYS A C 1
ATOM 907 O O . LYS A 1 112 ? -19.398 -3.318 -15.673 1.00 96.06 112 LYS A O 1
ATOM 912 N N . GLU A 1 113 ? -19.083 -1.833 -14.026 1.00 96.00 113 GLU A N 1
ATOM 913 C CA . GLU A 1 113 ? -20.230 -1.003 -14.393 1.00 96.00 113 GLU A CA 1
ATOM 914 C C . GLU A 1 113 ? -19.998 -0.299 -15.734 1.00 96.00 113 GLU A C 1
ATOM 916 O O . GLU A 1 113 ? -18.868 0.051 -16.086 1.00 96.00 113 GLU A O 1
ATOM 921 N N . GLU A 1 114 ? -21.092 -0.050 -16.455 1.00 96.31 114 GLU A N 1
ATOM 922 C CA . GLU A 1 114 ? -21.072 0.758 -17.672 1.00 96.31 114 GLU A CA 1
ATOM 923 C C . GLU A 1 114 ? -20.450 2.132 -17.388 1.00 96.31 114 GLU A C 1
ATOM 925 O O . GLU A 1 114 ? -20.740 2.772 -16.369 1.00 96.31 114 GLU A O 1
ATOM 930 N N . ILE A 1 115 ? -19.561 2.557 -18.284 1.00 95.81 115 ILE A N 1
ATOM 931 C CA . ILE A 1 115 ? -18.877 3.844 -18.197 1.00 95.81 115 ILE A CA 1
ATOM 932 C C . ILE A 1 115 ? -19.856 4.921 -18.647 1.00 95.81 115 ILE A C 1
ATOM 934 O O . ILE A 1 115 ? -20.355 4.877 -19.770 1.00 95.81 115 ILE A O 1
ATOM 938 N N . LYS A 1 116 ? -20.144 5.889 -17.776 1.00 94.56 116 LYS A N 1
ATOM 939 C CA . LYS A 1 116 ? -21.140 6.934 -18.057 1.00 94.56 116 LYS A CA 1
ATOM 940 C C . LYS A 1 116 ? -20.462 8.217 -18.502 1.00 94.56 116 LYS A C 1
ATOM 942 O O . LYS A 1 116 ? -19.428 8.606 -17.960 1.00 94.56 116 LYS A O 1
ATOM 947 N N . ASP A 1 117 ? -21.102 8.959 -19.401 1.00 91.31 117 ASP A N 1
ATOM 948 C CA . ASP A 1 117 ? -20.564 10.237 -19.881 1.00 91.31 117 ASP A CA 1
ATOM 949 C C . ASP A 1 117 ? -20.366 11.272 -18.771 1.00 91.31 117 ASP A C 1
ATOM 951 O O . ASP A 1 117 ? -19.413 12.049 -18.827 1.00 91.31 117 ASP A O 1
ATOM 955 N N . SER A 1 118 ? -21.206 11.227 -17.736 1.00 91.88 118 SER A N 1
ATOM 956 C CA . SER A 1 118 ? -21.137 12.104 -16.566 1.00 91.88 118 SER A CA 1
ATOM 957 C C . SER A 1 118 ? -20.011 11.767 -15.582 1.00 91.88 118 SER A C 1
ATOM 959 O O . SER A 1 118 ? -19.816 12.511 -14.626 1.00 91.88 118 SER A O 1
ATOM 961 N N . GLU A 1 119 ? -19.321 10.631 -15.732 1.00 90.31 119 GLU A N 1
ATOM 962 C CA . GLU A 1 119 ? -18.224 10.261 -14.832 1.00 90.31 119 GLU A CA 1
ATOM 963 C C . GLU A 1 119 ? -16.986 11.126 -15.068 1.00 90.31 119 GLU A C 1
ATOM 965 O O . GLU A 1 119 ? -16.704 11.564 -16.183 1.00 90.31 119 GLU A O 1
ATOM 970 N N . HIS A 1 120 ? -16.203 11.339 -14.012 1.00 88.94 120 HIS A N 1
ATOM 971 C CA . HIS A 1 120 ? -14.934 12.044 -14.123 1.00 88.94 120 HIS A CA 1
ATOM 972 C C . HIS A 1 120 ? -13.954 11.272 -15.023 1.00 88.94 120 HIS A C 1
ATOM 974 O O . HIS A 1 120 ? -13.887 10.041 -14.970 1.00 88.94 120 HIS A O 1
ATOM 980 N N . LYS A 1 121 ? -13.130 11.980 -15.804 1.00 87.00 121 LYS A N 1
ATOM 981 C CA . LYS A 1 121 ? -12.181 11.385 -16.764 1.00 87.00 121 LYS A CA 1
ATOM 982 C C . LYS A 1 121 ? -11.290 10.308 -16.136 1.00 87.00 121 LYS A C 1
ATOM 984 O O . LYS A 1 121 ? -11.181 9.219 -16.681 1.00 87.00 121 LYS A O 1
ATOM 989 N N . MET A 1 122 ? -10.733 10.565 -14.951 1.00 86.81 122 MET A N 1
ATOM 990 C CA . MET A 1 122 ? -9.916 9.585 -14.213 1.00 86.81 122 MET A CA 1
ATOM 991 C C . MET A 1 122 ? -10.667 8.287 -13.877 1.00 86.81 122 MET A C 1
ATOM 993 O O . MET A 1 122 ? -10.077 7.209 -13.905 1.00 86.81 122 MET A O 1
ATOM 997 N N . VAL A 1 123 ? -11.970 8.374 -13.592 1.00 91.12 123 VAL A N 1
ATOM 998 C CA . VAL A 1 123 ? -12.819 7.205 -13.320 1.00 91.12 123 VAL A CA 1
ATOM 999 C C . VAL A 1 123 ? -13.010 6.400 -14.599 1.00 91.12 123 VAL A C 1
ATOM 1001 O O . VAL A 1 123 ? -12.826 5.184 -14.572 1.00 91.12 123 VAL A O 1
ATOM 1004 N N . LYS A 1 124 ? -13.297 7.074 -15.721 1.00 91.19 124 LYS A N 1
ATOM 1005 C CA . LYS A 1 124 ? -13.393 6.426 -17.037 1.00 91.19 124 LYS A CA 1
ATOM 1006 C C . LYS A 1 124 ? -12.088 5.713 -17.381 1.00 91.19 124 LYS A C 1
ATOM 1008 O O . LYS A 1 124 ? -12.113 4.516 -17.628 1.00 91.19 124 LYS A O 1
ATOM 1013 N N . THR A 1 125 ? -10.945 6.394 -17.269 1.00 89.75 125 THR A N 1
ATOM 1014 C CA . THR A 1 125 ? -9.618 5.811 -17.533 1.00 89.75 125 THR A CA 1
ATOM 1015 C C . THR A 1 125 ? -9.358 4.558 -16.693 1.00 89.75 125 THR A C 1
ATOM 1017 O O . THR A 1 125 ? -8.882 3.554 -17.219 1.00 89.75 125 THR A O 1
ATOM 1020 N N . ALA A 1 126 ? -9.685 4.589 -15.397 1.00 92.62 126 ALA A N 1
ATOM 1021 C CA . ALA A 1 126 ? -9.509 3.438 -14.513 1.00 92.62 126 ALA A CA 1
ATOM 1022 C C . ALA A 1 126 ? -10.418 2.257 -14.911 1.00 92.62 126 ALA A C 1
ATOM 1024 O O . ALA A 1 126 ? -9.955 1.116 -14.959 1.00 92.6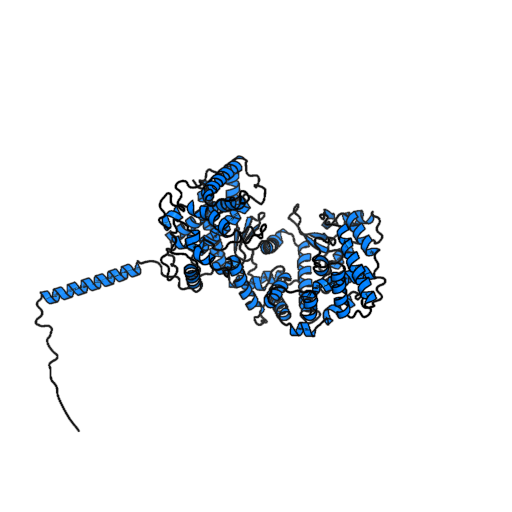2 126 ALA A O 1
ATOM 1025 N N . LYS A 1 127 ? -11.690 2.525 -15.245 1.00 95.31 127 LYS A N 1
ATOM 1026 C CA . LYS A 1 127 ? -12.634 1.510 -15.741 1.00 95.31 127 LYS A CA 1
ATOM 1027 C C . LYS A 1 127 ? -12.194 0.917 -17.077 1.00 95.31 127 LYS A C 1
ATOM 1029 O O . LYS A 1 127 ? -12.163 -0.303 -17.204 1.00 95.31 127 LYS A O 1
ATOM 1034 N N . GLU A 1 128 ? -11.806 1.749 -18.040 1.00 93.56 128 GLU A N 1
ATOM 1035 C CA . GLU A 1 128 ? -11.351 1.301 -19.360 1.00 93.56 128 GLU A CA 1
ATOM 1036 C C . GLU A 1 128 ? -10.111 0.406 -19.246 1.00 93.56 128 GLU A C 1
ATOM 1038 O O . GLU A 1 128 ? -10.100 -0.686 -19.813 1.00 93.56 128 GLU A O 1
ATOM 1043 N N . LEU A 1 129 ? -9.101 0.809 -18.463 1.00 94.62 129 LEU A N 1
ATOM 1044 C CA . LEU A 1 129 ? -7.897 -0.001 -18.241 1.00 94.62 129 LEU A CA 1
ATOM 1045 C C . LEU A 1 129 ? -8.244 -1.376 -17.651 1.00 94.62 129 LEU A C 1
ATOM 1047 O O . LEU A 1 129 ? -7.772 -2.402 -18.149 1.00 94.62 129 LEU A O 1
ATOM 1051 N N . PHE A 1 130 ? -9.100 -1.410 -16.627 1.00 96.81 130 PHE A N 1
ATOM 1052 C CA . PHE A 1 130 ? -9.528 -2.659 -16.004 1.00 96.81 130 PHE A CA 1
ATOM 1053 C C . PHE A 1 130 ? -10.313 -3.551 -16.978 1.00 96.81 130 PHE A C 1
ATOM 1055 O O . PHE A 1 130 ? -10.052 -4.750 -17.075 1.00 96.81 130 PHE A O 1
ATOM 1062 N N . GLN A 1 131 ? -11.258 -2.984 -17.731 1.00 96.75 131 GLN A N 1
ATOM 1063 C CA . GLN A 1 131 ? -12.081 -3.734 -18.684 1.00 96.75 131 GLN A CA 1
ATOM 1064 C C . GLN A 1 131 ? -11.247 -4.274 -19.857 1.00 96.75 131 GLN A C 1
ATOM 1066 O O . GLN A 1 131 ? -11.407 -5.436 -20.233 1.00 96.75 131 GLN A O 1
ATOM 1071 N N . LYS A 1 132 ? -10.289 -3.491 -20.373 1.00 95.56 132 LYS A N 1
ATOM 1072 C CA . LYS A 1 132 ? -9.314 -3.949 -21.380 1.00 95.56 132 LYS A CA 1
ATOM 1073 C C . LYS A 1 132 ? -8.413 -5.051 -20.825 1.00 95.56 132 LYS A C 1
ATOM 1075 O O . LYS A 1 132 ? -8.115 -6.005 -21.536 1.00 95.56 132 LYS A O 1
ATOM 1080 N N . CYS A 1 133 ? -8.040 -4.979 -19.547 1.00 96.06 133 CYS A N 1
ATOM 1081 C CA . CYS A 1 133 ? -7.332 -6.069 -18.883 1.00 96.06 133 CYS A CA 1
ATOM 1082 C C . CYS A 1 133 ? -8.181 -7.349 -18.823 1.00 96.06 133 CYS A C 1
ATOM 1084 O O . CYS A 1 133 ? -7.664 -8.441 -19.065 1.00 96.06 133 CYS A O 1
ATOM 1086 N N . LEU A 1 134 ? -9.480 -7.265 -18.529 1.00 96.25 134 LEU A N 1
ATOM 1087 C CA . LEU A 1 134 ? -10.341 -8.451 -18.484 1.00 96.25 134 LEU A CA 1
ATOM 1088 C C . LEU A 1 134 ? -10.506 -9.130 -19.850 1.00 96.25 134 LEU A C 1
ATOM 1090 O O . LEU A 1 134 ? -10.671 -10.350 -19.891 1.00 96.25 134 LEU A O 1
ATOM 1094 N N . ASN A 1 135 ? -10.444 -8.373 -20.949 1.00 95.94 135 ASN A N 1
ATOM 1095 C CA . ASN A 1 135 ? -10.637 -8.909 -22.292 1.00 95.94 135 ASN A CA 1
ATOM 1096 C C . ASN A 1 135 ? -9.405 -9.681 -22.798 1.00 95.94 135 ASN A C 1
ATOM 1098 O O . ASN A 1 135 ? -8.533 -9.146 -23.482 1.00 95.94 135 ASN A O 1
ATOM 1102 N N . THR A 1 136 ? -9.345 -10.977 -22.492 1.00 94.12 136 THR A N 1
ATOM 1103 C CA . THR A 1 136 ? -8.255 -11.840 -22.964 1.00 94.12 136 THR A CA 1
ATOM 1104 C C . THR A 1 136 ? -8.286 -12.080 -24.471 1.00 94.12 136 THR A C 1
ATOM 1106 O O . THR A 1 136 ? -7.239 -12.359 -25.041 1.00 94.12 136 THR A O 1
ATOM 1109 N N . GLU A 1 137 ? -9.445 -11.974 -25.129 1.00 95.31 137 GLU A N 1
ATOM 1110 C CA . GLU A 1 137 ? -9.545 -12.172 -26.583 1.00 95.31 137 GLU A CA 1
ATOM 1111 C C . GLU A 1 137 ? -8.800 -11.071 -27.344 1.00 95.31 137 GLU A C 1
ATOM 1113 O O . GLU A 1 137 ? -8.037 -11.369 -28.262 1.00 95.31 137 GLU A O 1
ATOM 1118 N N . ASP A 1 138 ? -8.941 -9.814 -26.911 1.00 94.81 138 ASP A N 1
ATOM 1119 C CA . ASP A 1 138 ? -8.210 -8.684 -27.497 1.00 94.81 138 ASP A CA 1
ATOM 1120 C C . ASP A 1 138 ? -6.695 -8.803 -27.274 1.00 94.81 138 ASP A C 1
ATOM 1122 O O . ASP A 1 138 ? -5.912 -8.474 -28.165 1.00 94.81 138 ASP A O 1
ATOM 1126 N N . ILE A 1 139 ? -6.270 -9.324 -26.118 1.00 95.00 139 ILE A N 1
ATOM 1127 C CA . ILE A 1 139 ? -4.849 -9.570 -25.819 1.00 95.00 139 ILE A CA 1
ATOM 1128 C C . ILE A 1 139 ? -4.286 -10.669 -26.727 1.00 95.00 139 ILE A C 1
ATOM 1130 O O . ILE A 1 139 ? -3.198 -10.521 -27.282 1.00 95.00 139 ILE A O 1
ATOM 1134 N N . GLU A 1 140 ? -5.022 -11.765 -26.917 1.00 95.12 140 GLU A N 1
ATOM 1135 C CA . GLU A 1 140 ? -4.619 -12.839 -27.833 1.00 95.12 140 GLU A CA 1
ATOM 1136 C C . GLU A 1 140 ? -4.588 -12.357 -29.294 1.00 95.12 140 GLU A C 1
ATOM 1138 O O . GLU A 1 140 ? -3.711 -12.772 -30.055 1.00 95.12 140 GLU A O 1
ATOM 1143 N N . LYS A 1 141 ? -5.495 -11.447 -29.676 1.00 95.56 141 LYS A N 1
ATOM 1144 C CA . LYS A 1 141 ? -5.547 -10.834 -31.011 1.00 95.56 141 LYS A CA 1
ATOM 1145 C C . LYS A 1 141 ? -4.374 -9.887 -31.281 1.00 95.56 141 LYS A C 1
ATOM 1147 O O . LYS A 1 141 ? -3.827 -9.936 -32.380 1.00 95.56 141 LYS A O 1
ATOM 1152 N N . ASP A 1 142 ? -3.989 -9.046 -30.317 1.00 94.38 142 ASP A N 1
ATOM 1153 C CA . ASP A 1 142 ? -2.778 -8.210 -30.417 1.00 94.38 142 ASP A CA 1
ATOM 1154 C C . ASP A 1 142 ? -1.515 -9.079 -30.520 1.00 94.38 142 ASP A C 1
ATOM 1156 O O . ASP A 1 142 ? -0.606 -8.828 -31.318 1.00 94.38 142 ASP A O 1
ATOM 1160 N N . GLY A 1 143 ? -1.480 -10.171 -29.756 1.00 94.56 143 GLY A N 1
ATOM 1161 C CA . GLY A 1 143 ? -0.402 -11.138 -29.819 1.00 94.56 143 GLY A CA 1
ATOM 1162 C C . GLY A 1 143 ? 0.910 -10.556 -29.289 1.00 94.56 143 GLY A C 1
ATOM 1163 O O . GLY A 1 143 ? 1.162 -10.555 -28.090 1.00 94.56 143 GLY A O 1
ATOM 1164 N N . LEU A 1 144 ? 1.794 -10.152 -30.201 1.00 94.75 144 LEU A N 1
ATOM 1165 C CA . LEU A 1 144 ? 3.056 -9.469 -29.882 1.00 94.75 144 LEU A CA 1
ATOM 1166 C C . LEU A 1 144 ? 3.206 -8.163 -30.680 1.00 94.75 144 LEU A C 1
ATOM 1168 O O . LEU A 1 144 ? 4.310 -7.629 -30.731 1.00 94.75 144 LEU A O 1
ATOM 1172 N N . ALA A 1 145 ? 2.152 -7.690 -31.353 1.00 94.25 145 ALA A N 1
ATOM 1173 C CA . ALA A 1 145 ? 2.240 -6.572 -32.288 1.00 94.25 145 ALA A CA 1
ATOM 1174 C C . ALA A 1 145 ? 2.675 -5.284 -31.576 1.00 94.25 145 ALA A C 1
ATOM 1176 O O . ALA A 1 145 ? 3.749 -4.764 -31.868 1.00 94.25 145 ALA A O 1
ATOM 1177 N N . SER A 1 146 ? 1.929 -4.853 -30.557 1.00 93.44 146 SER A N 1
ATOM 1178 C CA . SER A 1 146 ? 2.190 -3.581 -29.864 1.00 93.44 146 SER A CA 1
ATOM 1179 C C . SER A 1 146 ? 3.569 -3.509 -29.205 1.00 93.44 146 SER A C 1
ATOM 1181 O O . SER A 1 146 ? 4.268 -2.493 -29.275 1.00 93.44 146 SER A O 1
ATOM 1183 N N . ILE A 1 147 ? 4.010 -4.612 -28.590 1.00 94.19 147 ILE A N 1
ATOM 1184 C CA . ILE A 1 147 ? 5.344 -4.666 -27.983 1.00 94.19 147 ILE A CA 1
ATOM 1185 C C . ILE A 1 147 ? 6.456 -4.706 -29.040 1.00 94.19 147 ILE A C 1
ATOM 1187 O O . ILE A 1 147 ? 7.505 -4.102 -28.825 1.00 94.19 147 ILE A O 1
ATOM 1191 N N . LYS A 1 148 ? 6.245 -5.360 -30.191 1.00 94.69 148 LYS A N 1
ATOM 1192 C CA . LYS A 1 148 ? 7.209 -5.340 -31.302 1.00 94.69 148 LYS A CA 1
ATOM 1193 C C . LYS A 1 148 ? 7.345 -3.942 -31.893 1.00 94.69 148 LYS A C 1
ATOM 1195 O O . LYS A 1 148 ? 8.470 -3.479 -32.037 1.00 94.69 148 LYS A O 1
ATOM 1200 N N . ASP A 1 149 ? 6.237 -3.250 -32.133 1.00 92.62 149 ASP A N 1
ATOM 1201 C CA . ASP A 1 149 ? 6.250 -1.876 -32.648 1.00 92.62 149 ASP A CA 1
ATOM 1202 C C . ASP A 1 149 ? 6.995 -0.930 -31.694 1.00 92.62 149 ASP A C 1
ATOM 1204 O O . ASP A 1 149 ? 7.816 -0.111 -32.116 1.00 92.62 149 ASP A O 1
ATOM 1208 N N . THR A 1 150 ? 6.787 -1.103 -30.385 1.00 92.69 150 THR A N 1
ATOM 1209 C CA . THR A 1 150 ? 7.537 -0.375 -29.353 1.00 92.69 150 THR A CA 1
ATOM 1210 C C . THR A 1 150 ? 9.036 -0.656 -29.452 1.00 92.69 150 THR A C 1
ATOM 1212 O O . THR A 1 150 ? 9.826 0.286 -29.476 1.00 92.69 150 THR A O 1
ATOM 1215 N N . ILE A 1 151 ? 9.437 -1.929 -29.537 1.00 93.50 151 ILE A N 1
ATOM 1216 C CA . ILE A 1 151 ? 10.844 -2.342 -29.647 1.00 93.50 151 ILE A CA 1
ATOM 1217 C C . ILE A 1 151 ? 11.501 -1.752 -30.900 1.00 93.50 151 ILE A C 1
ATOM 1219 O O . ILE A 1 151 ? 12.601 -1.207 -30.808 1.00 93.50 151 ILE A O 1
ATOM 1223 N N . GLU A 1 152 ? 10.832 -1.803 -32.051 1.00 92.25 152 GLU A N 1
ATOM 1224 C CA . GLU A 1 152 ? 11.336 -1.210 -33.296 1.00 92.25 152 GLU A CA 1
ATOM 1225 C C . GLU A 1 152 ? 11.535 0.304 -33.161 1.00 92.25 152 GLU A C 1
ATOM 1227 O O . GLU A 1 152 ? 12.576 0.836 -33.550 1.00 92.25 152 GLU A O 1
ATOM 1232 N N . SER A 1 153 ? 10.590 1.002 -32.521 1.00 91.25 153 SER A N 1
ATOM 1233 C CA . SER A 1 153 ? 10.661 2.459 -32.339 1.00 91.25 153 SER A CA 1
ATOM 1234 C C . SER A 1 153 ? 11.838 2.935 -31.474 1.00 91.25 153 SER A C 1
ATOM 1236 O O . SER A 1 153 ? 12.197 4.113 -31.528 1.00 91.25 153 SER A O 1
ATOM 1238 N N . VAL A 1 154 ? 12.449 2.037 -30.690 1.00 91.81 154 VAL A N 1
ATOM 1239 C CA . VAL A 1 154 ? 13.576 2.336 -29.788 1.00 91.81 154 VAL A CA 1
ATOM 1240 C C . VAL A 1 154 ? 14.905 1.735 -30.258 1.00 91.81 154 VAL A C 1
ATOM 1242 O O . VAL A 1 154 ? 15.871 1.710 -29.497 1.00 91.81 154 VAL A O 1
ATOM 1245 N N . GLY A 1 155 ? 14.971 1.272 -31.511 1.00 89.19 155 GLY A N 1
ATOM 1246 C CA . GLY A 1 155 ? 16.194 0.762 -32.141 1.00 89.19 155 GLY A CA 1
ATOM 1247 C C . GLY A 1 155 ? 16.244 -0.755 -32.342 1.00 89.19 155 GLY A C 1
ATOM 1248 O O . GLY A 1 155 ? 17.301 -1.277 -32.697 1.00 89.19 155 GLY A O 1
ATOM 1249 N N . GLY A 1 156 ? 15.137 -1.471 -32.131 1.00 91.38 156 GLY A N 1
ATOM 1250 C CA . GLY A 1 156 ? 15.031 -2.912 -32.372 1.00 91.38 156 GLY A CA 1
ATOM 1251 C C . GLY A 1 156 ? 15.736 -3.777 -31.320 1.00 91.38 156 GLY A C 1
ATOM 1252 O O . GLY A 1 156 ? 16.480 -3.291 -30.464 1.00 91.38 156 GLY A O 1
ATOM 1253 N N . TRP A 1 157 ? 15.523 -5.096 -31.385 1.00 93.56 157 TRP A N 1
ATOM 1254 C CA . TRP A 1 157 ? 16.186 -6.068 -30.502 1.00 93.56 157 TRP A CA 1
ATOM 1255 C C . TRP A 1 157 ? 17.365 -6.724 -31.239 1.00 93.56 157 TRP A C 1
ATOM 1257 O O . TRP A 1 157 ? 17.114 -7.517 -32.145 1.00 93.56 157 TRP A O 1
ATOM 1267 N N . PRO A 1 158 ? 18.645 -6.445 -30.896 1.00 93.25 158 PRO A N 1
ATOM 1268 C CA . PRO A 1 158 ? 19.788 -6.891 -31.705 1.00 93.25 158 PRO A CA 1
ATOM 1269 C C . PRO A 1 158 ? 19.796 -8.380 -32.090 1.00 93.25 158 PRO A C 1
ATOM 1271 O O . PRO A 1 158 ? 20.202 -8.709 -33.210 1.00 93.25 158 PRO A O 1
ATOM 1274 N N . VAL A 1 159 ? 19.313 -9.266 -31.214 1.00 93.88 159 VAL A N 1
ATOM 1275 C CA . VAL A 1 159 ? 19.214 -10.719 -31.456 1.00 93.88 159 VAL A CA 1
ATOM 1276 C C . VAL A 1 159 ? 18.318 -11.106 -32.644 1.00 93.88 159 VAL A C 1
ATOM 1278 O O . VAL A 1 159 ? 18.443 -12.206 -33.175 1.00 93.88 159 VAL A O 1
ATOM 1281 N N . LEU A 1 160 ? 17.449 -10.202 -33.112 1.00 91.31 160 LEU A N 1
ATOM 1282 C CA . LEU A 1 160 ? 16.564 -10.391 -34.270 1.00 91.31 160 LEU A CA 1
ATOM 1283 C C . LEU A 1 160 ? 17.210 -9.973 -35.610 1.00 91.31 160 LEU A C 1
ATOM 1285 O O . LEU A 1 160 ? 16.507 -9.779 -36.594 1.00 91.31 160 LEU A O 1
ATOM 1289 N N . ASN A 1 161 ? 18.545 -9.869 -35.666 1.00 72.56 161 ASN A N 1
ATOM 1290 C CA . ASN A 1 161 ? 19.342 -9.414 -36.821 1.00 72.56 161 ASN A CA 1
ATOM 1291 C C . ASN A 1 161 ? 19.254 -7.910 -37.146 1.00 72.56 161 ASN A C 1
ATOM 1293 O O . ASN A 1 161 ? 19.396 -7.517 -38.303 1.00 72.56 161 ASN A O 1
ATOM 1297 N N . HIS A 1 162 ? 19.121 -7.051 -36.131 1.00 66.94 162 HIS A N 1
ATOM 1298 C CA . HIS A 1 162 ? 19.331 -5.607 -36.307 1.00 66.94 162 HIS A CA 1
ATOM 1299 C C . HIS A 1 162 ? 20.830 -5.272 -36.198 1.00 66.94 162 HIS A C 1
ATOM 1301 O O . HIS A 1 162 ? 21.513 -5.732 -35.270 1.00 66.94 162 HIS A O 1
ATOM 1307 N N . ASP A 1 163 ? 21.362 -4.485 -37.142 1.00 65.25 163 ASP A N 1
ATOM 1308 C CA . ASP A 1 163 ? 22.732 -3.955 -37.082 1.00 65.25 163 ASP A CA 1
ATOM 1309 C C . ASP A 1 163 ? 22.815 -2.830 -36.040 1.00 65.25 163 ASP A C 1
ATOM 1311 O O . ASP A 1 163 ? 22.718 -1.645 -36.341 1.00 65.25 163 ASP A O 1
ATOM 1315 N N . ASN A 1 164 ? 22.980 -3.225 -34.779 1.00 61.41 164 ASN A N 1
ATOM 1316 C CA . ASN A 1 164 ? 23.047 -2.306 -33.644 1.00 61.41 164 ASN A CA 1
ATOM 1317 C C . ASN A 1 164 ? 24.488 -2.112 -33.156 1.00 61.41 164 ASN A C 1
ATOM 1319 O O . ASN A 1 164 ? 24.770 -2.162 -31.956 1.00 61.41 164 ASN A O 1
ATOM 1323 N N . SER A 1 165 ? 25.424 -1.883 -34.084 1.00 62.56 165 SER A N 1
ATOM 1324 C CA . SER A 1 165 ? 26.825 -1.574 -33.752 1.00 62.56 165 SER A CA 1
ATOM 1325 C C . SER A 1 165 ? 26.982 -0.339 -32.841 1.00 62.56 165 SER A C 1
ATOM 1327 O O . SER A 1 165 ? 28.010 -0.215 -32.171 1.00 62.56 165 SER A O 1
ATOM 1329 N N . LYS A 1 166 ? 25.954 0.525 -32.731 1.00 65.56 166 LYS A N 1
ATOM 1330 C CA . LYS A 1 166 ? 25.851 1.632 -31.759 1.00 65.56 166 LYS A CA 1
ATOM 1331 C C . LYS A 1 166 ? 24.406 1.835 -31.262 1.00 65.56 166 LYS A C 1
ATOM 1333 O O . LYS A 1 166 ? 23.716 2.736 -31.724 1.00 65.56 166 LYS A O 1
ATOM 1338 N N . PHE A 1 167 ? 23.939 0.996 -30.336 1.00 86.38 167 PHE A N 1
ATOM 1339 C CA . PHE A 1 167 ? 22.640 1.190 -29.677 1.00 86.38 167 PHE A CA 1
ATOM 1340 C C . PHE A 1 167 ? 22.670 2.426 -28.753 1.00 86.38 167 PHE A C 1
ATOM 1342 O O . PHE A 1 167 ? 23.465 2.472 -27.812 1.00 86.38 167 PHE A O 1
ATOM 1349 N N . ASP A 1 168 ? 21.816 3.422 -29.011 1.00 89.56 168 ASP A N 1
ATOM 1350 C CA . ASP A 1 168 ? 21.708 4.636 -28.190 1.00 89.56 168 ASP A CA 1
ATOM 1351 C C . ASP A 1 168 ? 20.702 4.431 -27.050 1.00 89.56 168 ASP A C 1
ATOM 1353 O O . ASP A 1 168 ? 19.499 4.677 -27.175 1.00 89.56 168 ASP A O 1
ATOM 1357 N N . TRP A 1 169 ? 21.212 3.971 -25.907 1.00 90.94 169 TRP A N 1
ATOM 1358 C CA . TRP A 1 169 ? 20.389 3.708 -24.729 1.00 90.94 169 TRP A CA 1
ATOM 1359 C C . TRP A 1 169 ? 19.730 4.975 -24.159 1.00 90.94 169 TRP A C 1
ATOM 1361 O O . TRP A 1 169 ? 18.679 4.870 -23.527 1.00 90.94 169 TRP A O 1
ATOM 1371 N N . VAL A 1 170 ? 20.308 6.165 -24.373 1.00 92.69 170 VAL A N 1
ATOM 1372 C CA . VAL A 1 170 ? 19.765 7.426 -23.843 1.00 92.69 170 VAL A CA 1
ATOM 1373 C C . VAL A 1 170 ? 18.510 7.806 -24.619 1.00 92.69 170 VAL A C 1
ATOM 1375 O O . VAL A 1 170 ? 17.470 8.070 -24.015 1.00 92.69 170 VAL A O 1
ATOM 1378 N N . GLN A 1 171 ? 18.569 7.749 -25.952 1.00 93.62 171 GLN A N 1
ATOM 1379 C CA . GLN A 1 171 ? 17.395 7.988 -26.798 1.00 93.62 171 GLN A CA 1
ATOM 1380 C C . GLN A 1 171 ? 16.316 6.926 -26.587 1.00 93.62 171 GLN A C 1
ATOM 1382 O O . GLN A 1 171 ? 15.141 7.271 -26.451 1.00 93.62 171 GLN A O 1
ATOM 1387 N N . ALA A 1 172 ? 16.707 5.652 -26.469 1.00 94.69 172 ALA A N 1
ATOM 1388 C CA . ALA A 1 172 ? 15.775 4.583 -26.126 1.00 94.69 172 ALA A CA 1
ATOM 1389 C C . ALA A 1 172 ? 15.093 4.842 -24.769 1.00 94.69 172 ALA A C 1
ATOM 1391 O O . ALA A 1 172 ? 13.883 4.669 -24.651 1.00 94.69 172 ALA A O 1
ATOM 1392 N N . THR A 1 173 ? 15.829 5.330 -23.763 1.00 95.31 173 THR A N 1
ATOM 1393 C CA . THR A 1 173 ? 15.273 5.677 -22.441 1.00 95.31 173 THR A CA 1
ATOM 1394 C C . THR A 1 173 ? 14.217 6.777 -22.549 1.00 95.31 173 THR A C 1
ATOM 1396 O O . THR A 1 173 ? 13.114 6.616 -22.022 1.00 95.31 173 THR A O 1
ATOM 1399 N N . TYR A 1 174 ? 14.504 7.872 -23.263 1.00 95.25 174 TYR A N 1
ATOM 1400 C CA . TYR A 1 174 ? 13.519 8.941 -23.459 1.00 95.25 174 TYR A CA 1
ATOM 1401 C C . TYR A 1 174 ? 12.282 8.439 -24.196 1.00 95.25 174 TYR A C 1
ATOM 1403 O O . TYR A 1 174 ? 11.160 8.746 -23.790 1.00 95.25 174 TYR A O 1
ATOM 1411 N N . LYS A 1 175 ? 12.473 7.628 -25.241 1.00 94.44 175 LYS A N 1
ATOM 1412 C CA . LYS A 1 175 ? 11.356 7.128 -26.036 1.00 94.44 175 LYS A CA 1
ATOM 1413 C C . LYS A 1 175 ? 10.487 6.144 -25.255 1.00 94.44 175 LYS A C 1
ATOM 1415 O O . LYS A 1 175 ? 9.268 6.268 -25.283 1.00 94.44 175 LYS A O 1
ATOM 1420 N N . LEU A 1 176 ? 11.077 5.234 -24.478 1.00 95.12 176 LEU A N 1
ATOM 1421 C CA . LEU A 1 176 ? 10.323 4.341 -23.587 1.00 95.12 176 LEU A CA 1
ATOM 1422 C C . LEU A 1 176 ? 9.527 5.134 -22.544 1.00 95.12 176 LEU A C 1
ATOM 1424 O O . LEU A 1 176 ? 8.354 4.833 -22.317 1.00 95.12 176 LEU A O 1
ATOM 1428 N N . ARG A 1 177 ? 10.116 6.193 -21.967 1.00 93.00 177 ARG A N 1
ATOM 1429 C CA . ARG A 1 177 ? 9.420 7.091 -21.032 1.00 93.00 177 ARG A CA 1
ATOM 1430 C C . ARG A 1 177 ? 8.251 7.829 -21.691 1.00 93.00 177 ARG A C 1
ATOM 1432 O O . ARG A 1 177 ? 7.212 8.007 -21.051 1.00 93.00 177 ARG A O 1
ATOM 1439 N N . GLU A 1 178 ? 8.410 8.269 -22.935 1.00 91.00 178 GLU A N 1
ATOM 1440 C CA . GLU A 1 178 ? 7.361 8.920 -23.733 1.00 91.00 178 GLU A CA 1
ATOM 1441 C C . GLU A 1 178 ? 6.219 7.951 -24.077 1.00 91.00 178 GLU A C 1
ATOM 1443 O O . GLU A 1 178 ? 5.045 8.322 -24.038 1.00 91.00 178 GLU A O 1
ATOM 1448 N N . LEU A 1 179 ? 6.550 6.695 -24.378 1.00 91.44 179 LEU A N 1
ATOM 1449 C CA . LEU A 1 179 ? 5.572 5.662 -24.712 1.00 91.44 179 LEU A CA 1
ATOM 1450 C C . LEU A 1 179 ? 4.885 5.076 -23.470 1.00 91.44 179 LEU A C 1
ATOM 1452 O O . LEU A 1 179 ? 3.763 4.601 -23.582 1.00 91.44 179 LEU A O 1
ATOM 1456 N N . GLY A 1 180 ? 5.509 5.159 -22.290 1.00 91.88 180 GLY A N 1
ATOM 1457 C CA . GLY A 1 180 ? 4.973 4.605 -21.041 1.00 91.88 180 GLY A CA 1
ATOM 1458 C C . GLY A 1 180 ? 5.401 3.167 -20.746 1.00 91.88 180 GLY A C 1
ATOM 1459 O O . GLY A 1 180 ? 4.756 2.458 -19.971 1.00 91.88 180 GLY A O 1
ATOM 1460 N N . TYR A 1 181 ? 6.505 2.743 -21.353 1.00 93.81 181 TYR A N 1
ATOM 1461 C CA . TYR A 1 181 ? 7.153 1.467 -21.083 1.00 93.81 181 TYR A CA 1
ATOM 1462 C C . TYR A 1 181 ? 8.257 1.628 -20.030 1.00 93.81 181 TYR A C 1
ATOM 1464 O O . TYR A 1 181 ? 8.697 2.750 -19.757 1.00 93.81 181 TYR A O 1
ATOM 1472 N N . PRO A 1 182 ? 8.726 0.525 -19.421 1.00 91.62 182 PRO A N 1
ATOM 1473 C CA . PRO A 1 182 ? 9.851 0.568 -18.500 1.00 91.62 182 PRO A CA 1
ATOM 1474 C C . PRO A 1 182 ? 11.072 1.230 -19.140 1.00 91.62 182 PRO A C 1
ATOM 1476 O O . PRO A 1 182 ? 11.590 0.751 -20.142 1.00 91.62 182 PRO A O 1
ATOM 1479 N N . PHE A 1 183 ? 11.521 2.341 -18.561 1.00 92.44 183 PHE A N 1
ATOM 1480 C CA . PHE A 1 183 ? 12.647 3.132 -19.070 1.00 92.44 183 PHE A CA 1
ATOM 1481 C C . PHE A 1 183 ? 13.851 3.112 -18.115 1.00 92.44 183 PHE A C 1
ATOM 1483 O O . PHE A 1 183 ? 14.986 3.284 -18.550 1.00 92.44 183 PHE A O 1
ATOM 1490 N N . SER A 1 184 ? 13.620 2.843 -16.825 1.00 86.50 184 SER A N 1
ATOM 1491 C CA . SER A 1 184 ? 14.631 2.771 -15.761 1.00 86.50 184 SER A CA 1
ATOM 1492 C C . SER A 1 184 ? 15.489 1.497 -15.826 1.00 86.50 184 SER A C 1
ATOM 1494 O O . SER A 1 184 ? 15.525 0.713 -14.882 1.00 86.50 184 SER A O 1
ATOM 1496 N N . VAL A 1 185 ? 16.166 1.254 -16.950 1.00 88.75 185 VAL A N 1
ATOM 1497 C CA . VAL A 1 185 ? 16.978 0.040 -17.156 1.00 88.75 185 VAL A CA 1
ATOM 1498 C C . VAL A 1 185 ? 18.404 0.201 -16.633 1.00 88.75 185 VAL A C 1
ATOM 1500 O O . VAL A 1 185 ? 18.903 -0.682 -15.943 1.00 88.75 185 VAL A O 1
ATOM 1503 N N . PHE A 1 186 ? 19.082 1.295 -16.995 1.00 89.56 186 PHE A N 1
ATOM 1504 C CA . PHE A 1 186 ? 20.482 1.546 -16.616 1.00 89.56 186 PHE A CA 1
ATOM 1505 C C . PHE A 1 186 ? 20.623 2.617 -15.540 1.00 89.56 186 PHE A C 1
ATOM 1507 O O . PHE A 1 186 ? 21.567 2.580 -14.757 1.00 89.56 186 PHE A O 1
ATOM 1514 N N . ILE A 1 187 ? 19.703 3.578 -15.508 1.00 90.19 187 ILE A N 1
ATOM 1515 C CA . ILE A 1 187 ? 19.631 4.637 -14.506 1.00 90.19 187 ILE A CA 1
ATOM 1516 C C . ILE A 1 187 ? 18.166 4.738 -14.112 1.00 90.19 187 ILE A C 1
ATOM 1518 O O . ILE A 1 187 ? 17.319 5.044 -14.951 1.00 90.19 187 ILE A O 1
ATOM 1522 N N . ASN A 1 188 ? 17.866 4.449 -12.853 1.00 89.31 188 ASN A N 1
ATOM 1523 C CA . ASN A 1 188 ? 16.532 4.622 -12.311 1.00 89.31 188 ASN A CA 1
ATOM 1524 C C . ASN A 1 188 ? 16.413 6.024 -11.715 1.00 89.31 188 ASN A C 1
ATOM 1526 O O . ASN A 1 188 ? 17.263 6.430 -10.925 1.00 89.31 188 ASN A O 1
ATOM 1530 N N . VAL A 1 189 ? 15.370 6.751 -12.106 1.00 91.88 189 VAL A N 1
ATOM 1531 C CA . VAL A 1 189 ? 15.063 8.091 -11.603 1.00 91.88 189 VAL A CA 1
ATOM 1532 C C . VAL A 1 189 ? 13.659 8.055 -11.016 1.00 91.88 189 VAL A C 1
ATOM 1534 O O . VAL A 1 189 ? 12.693 7.844 -11.744 1.00 91.88 189 VAL A O 1
ATOM 1537 N N . ASP A 1 190 ? 13.561 8.272 -9.710 1.00 89.88 190 ASP A N 1
ATOM 1538 C CA . ASP A 1 190 ? 12.309 8.341 -8.954 1.00 89.88 190 ASP A CA 1
ATOM 1539 C C . ASP A 1 190 ? 12.311 9.597 -8.061 1.00 89.88 190 ASP A C 1
ATOM 1541 O O . ASP A 1 190 ? 13.167 10.476 -8.194 1.00 89.88 190 ASP A O 1
ATOM 1545 N N . VAL A 1 191 ? 11.341 9.723 -7.162 1.00 87.75 191 VAL A N 1
ATOM 1546 C CA . VAL A 1 191 ? 11.144 10.872 -6.282 1.00 87.75 191 VAL A CA 1
ATOM 1547 C C . VAL A 1 191 ? 11.197 10.441 -4.818 1.00 87.75 191 VAL A C 1
ATOM 1549 O O . VAL A 1 191 ? 10.439 9.578 -4.380 1.00 87.75 191 VAL A O 1
ATOM 1552 N N . THR A 1 192 ? 12.045 11.104 -4.026 1.00 82.06 192 THR A N 1
ATOM 1553 C CA . THR A 1 192 ? 12.256 10.809 -2.601 1.00 82.06 192 THR A CA 1
ATOM 1554 C C . THR A 1 192 ? 12.167 12.056 -1.715 1.00 82.06 192 THR A C 1
ATOM 1556 O O . THR A 1 192 ? 12.057 13.190 -2.189 1.00 82.06 192 THR A O 1
ATOM 1559 N N . ARG A 1 193 ? 12.206 11.842 -0.394 1.00 73.56 193 ARG A N 1
ATOM 1560 C CA . ARG A 1 193 ? 12.121 12.878 0.656 1.00 73.56 193 ARG A CA 1
ATOM 1561 C C . ARG A 1 193 ? 13.025 12.558 1.861 1.00 73.56 193 ARG A C 1
ATOM 1563 O O . ARG A 1 193 ? 12.638 12.830 2.995 1.00 73.56 193 ARG A O 1
ATOM 1570 N N . LYS A 1 194 ? 14.178 11.897 1.663 1.00 60.91 194 LYS A N 1
ATOM 1571 C CA . LYS A 1 194 ? 14.986 11.327 2.769 1.00 60.91 194 LYS A CA 1
ATOM 1572 C C . LYS A 1 194 ? 15.243 12.304 3.938 1.00 60.91 194 LYS A C 1
ATOM 1574 O O . LYS A 1 194 ? 15.346 13.520 3.775 1.00 60.91 194 LYS A O 1
ATOM 1579 N N . LEU A 1 195 ? 15.346 11.685 5.116 1.00 49.59 195 LEU A N 1
ATOM 1580 C CA . LEU A 1 195 ? 14.860 12.054 6.457 1.00 49.59 195 LEU A CA 1
ATOM 1581 C C . LEU A 1 195 ? 15.314 13.379 7.097 1.00 49.59 195 LEU A C 1
ATOM 1583 O O . LEU A 1 195 ? 14.733 13.765 8.112 1.00 49.59 195 LEU A O 1
ATOM 1587 N N . GLU A 1 196 ? 16.300 14.082 6.551 1.00 52.47 196 GLU A N 1
ATOM 1588 C CA . GLU A 1 196 ? 16.917 15.220 7.250 1.00 52.47 196 GLU A CA 1
ATOM 1589 C C . GLU A 1 196 ? 16.186 16.545 7.029 1.00 52.47 196 GLU A C 1
ATOM 1591 O O . GLU A 1 196 ? 16.225 17.415 7.896 1.00 52.47 196 GLU A O 1
ATOM 1596 N N . ASN A 1 197 ? 15.474 16.699 5.906 1.00 48.84 197 ASN A N 1
ATOM 1597 C CA . ASN A 1 197 ? 14.702 17.910 5.648 1.00 48.84 197 ASN A CA 1
ATOM 1598 C C . ASN A 1 197 ? 13.370 17.587 4.962 1.00 48.84 197 ASN A C 1
ATOM 1600 O O . ASN A 1 197 ? 13.286 17.368 3.755 1.00 48.84 197 ASN A O 1
ATOM 1604 N N . LYS A 1 198 ? 12.310 17.539 5.769 1.00 57.19 198 LYS A N 1
ATOM 1605 C CA . LYS A 1 198 ? 10.957 17.117 5.384 1.00 57.19 198 LYS A CA 1
ATOM 1606 C C . LYS A 1 198 ? 10.231 18.125 4.469 1.00 57.19 198 LYS A C 1
ATOM 1608 O O . LYS A 1 198 ? 9.063 17.926 4.158 1.00 57.19 198 LYS A O 1
ATOM 1613 N N . GLU A 1 199 ? 10.865 19.193 4.006 1.00 58.53 199 GLU A N 1
ATOM 1614 C CA . GLU A 1 199 ? 10.154 20.321 3.383 1.00 58.53 199 GLU A CA 1
ATOM 1615 C C . GLU A 1 199 ? 10.016 20.250 1.850 1.00 58.53 199 GLU A C 1
ATOM 1617 O O . GLU A 1 199 ? 9.177 20.960 1.289 1.00 58.53 199 GLU A O 1
ATOM 1622 N N . LYS A 1 200 ? 10.753 19.369 1.151 1.00 72.19 200 LYS A N 1
ATOM 1623 C CA . LYS A 1 200 ? 10.661 19.241 -0.319 1.00 72.19 200 LYS A CA 1
ATOM 1624 C C . LYS A 1 200 ? 10.949 17.819 -0.817 1.00 72.19 200 LYS A C 1
ATOM 1626 O O . LYS A 1 200 ? 11.805 17.131 -0.264 1.00 72.19 200 LYS A O 1
ATOM 1631 N N . TYR A 1 201 ? 10.253 17.408 -1.877 1.00 81.44 201 TYR A N 1
ATOM 1632 C CA . TYR A 1 201 ? 10.614 16.240 -2.683 1.00 81.44 201 TYR A CA 1
ATOM 1633 C C . TYR A 1 201 ? 11.773 16.570 -3.629 1.00 81.44 201 TYR A C 1
ATOM 1635 O O . TYR A 1 201 ? 11.897 17.700 -4.103 1.00 81.44 201 TYR A O 1
ATOM 1643 N N . TYR A 1 202 ? 12.606 15.580 -3.921 1.00 86.69 202 TYR A N 1
ATOM 1644 C CA . TYR A 1 202 ? 13.695 15.690 -4.889 1.00 86.69 202 TYR A CA 1
ATOM 1645 C C . TYR A 1 202 ? 13.884 14.372 -5.635 1.00 86.69 202 TYR A C 1
ATOM 1647 O O . TYR A 1 202 ? 13.320 13.349 -5.247 1.00 86.69 202 TYR A O 1
ATOM 1655 N N . LEU A 1 203 ? 14.652 14.404 -6.722 1.00 92.19 203 LEU A N 1
ATOM 1656 C CA . LEU A 1 203 ? 14.910 13.211 -7.521 1.00 92.19 203 LEU A CA 1
ATOM 1657 C C . LEU A 1 203 ? 15.853 12.267 -6.776 1.0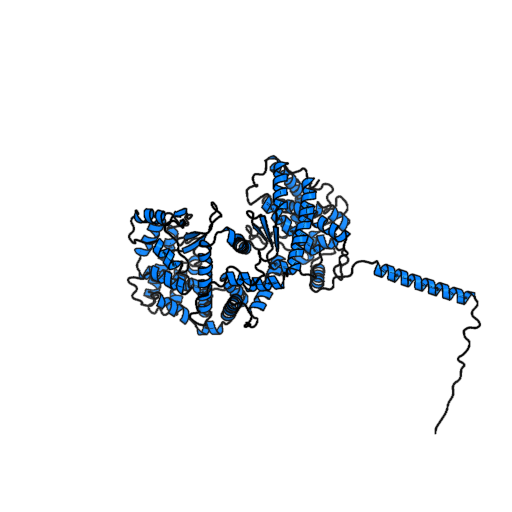0 92.19 203 LEU A C 1
ATOM 1659 O O . LEU A 1 203 ? 16.883 12.699 -6.259 1.00 92.19 203 LEU A O 1
ATOM 1663 N N . GLU A 1 204 ? 15.506 10.988 -6.743 1.00 91.50 204 GLU A N 1
ATOM 1664 C CA . GLU A 1 204 ? 16.385 9.899 -6.335 1.00 91.50 204 GLU A CA 1
ATOM 1665 C C . GLU A 1 204 ? 16.839 9.151 -7.577 1.00 91.50 204 GLU A C 1
ATOM 1667 O O . GLU A 1 204 ? 16.039 8.604 -8.332 1.00 91.50 204 GLU A O 1
ATOM 1672 N N . ILE A 1 205 ? 18.143 9.153 -7.788 1.00 91.88 205 ILE A N 1
ATOM 1673 C CA . ILE A 1 205 ? 18.808 8.453 -8.865 1.00 91.88 205 ILE A CA 1
ATOM 1674 C C . ILE A 1 205 ? 19.433 7.216 -8.243 1.00 91.88 205 ILE A C 1
ATOM 1676 O O . ILE A 1 205 ? 20.193 7.309 -7.282 1.00 91.88 205 ILE A O 1
ATOM 1680 N N . THR A 1 206 ? 19.112 6.053 -8.785 1.00 88.25 206 THR A N 1
ATOM 1681 C CA . THR A 1 206 ? 19.704 4.777 -8.382 1.00 88.25 206 THR A CA 1
ATOM 1682 C C . THR A 1 206 ? 20.241 4.061 -9.609 1.00 88.25 206 THR A C 1
ATOM 1684 O O . THR A 1 206 ? 19.760 4.244 -10.729 1.00 88.25 206 THR A O 1
ATOM 1687 N N . ILE A 1 207 ? 21.281 3.264 -9.404 1.00 85.75 207 ILE A N 1
ATOM 1688 C CA . ILE A 1 207 ? 21.795 2.352 -10.424 1.00 85.75 207 ILE A CA 1
ATOM 1689 C C . ILE A 1 207 ? 21.221 0.953 -10.162 1.00 85.75 207 ILE A C 1
ATOM 1691 O O . ILE A 1 207 ? 20.914 0.648 -9.007 1.00 85.75 207 ILE A O 1
ATOM 1695 N N . PRO A 1 208 ? 21.048 0.114 -11.198 1.00 77.75 208 PRO A N 1
ATOM 1696 C CA . PRO A 1 208 ? 20.575 -1.251 -11.031 1.00 77.75 208 PRO A CA 1
ATOM 1697 C C . PRO A 1 208 ? 21.399 -2.009 -9.993 1.00 77.75 208 PRO A C 1
ATOM 1699 O O . PRO A 1 208 ? 22.628 -1.997 -10.025 1.00 77.75 208 PRO A O 1
ATOM 1702 N N . ASP A 1 209 ? 20.703 -2.694 -9.095 1.00 70.38 209 ASP A N 1
ATOM 1703 C CA . ASP A 1 209 ? 21.284 -3.571 -8.088 1.00 70.38 209 ASP A CA 1
ATOM 1704 C C . ASP A 1 209 ? 20.631 -4.944 -8.218 1.00 70.38 209 ASP A C 1
ATOM 1706 O O . ASP A 1 209 ? 19.408 -5.056 -8.249 1.00 70.38 209 ASP A O 1
ATOM 1710 N N . LYS A 1 210 ? 21.441 -6.003 -8.244 1.00 64.06 210 LYS A N 1
ATOM 1711 C CA . LYS A 1 210 ? 20.963 -7.389 -8.282 1.00 64.06 210 LYS A CA 1
ATOM 1712 C C . LYS A 1 210 ? 20.062 -7.745 -7.090 1.00 64.06 210 LYS A C 1
ATOM 1714 O O . LYS A 1 210 ? 19.235 -8.640 -7.226 1.00 64.06 210 LYS A O 1
ATOM 1719 N N . LEU A 1 211 ? 20.231 -7.104 -5.931 1.00 52.72 211 LEU A N 1
ATOM 1720 C CA . LEU A 1 211 ? 19.380 -7.343 -4.758 1.00 52.72 211 LEU A CA 1
ATOM 1721 C C . LEU A 1 211 ? 17.978 -6.737 -4.905 1.00 52.72 211 LEU A C 1
ATOM 1723 O O . LEU A 1 211 ? 17.050 -7.211 -4.255 1.00 52.72 211 LEU A O 1
ATOM 1727 N N . ILE A 1 212 ? 17.840 -5.718 -5.755 1.00 57.41 212 ILE A N 1
ATOM 1728 C CA . ILE A 1 212 ? 16.588 -5.000 -6.034 1.00 57.41 212 ILE A CA 1
ATOM 1729 C C . ILE A 1 212 ? 15.989 -5.457 -7.378 1.00 57.41 212 ILE A C 1
ATOM 1731 O O . ILE A 1 212 ? 14.806 -5.268 -7.630 1.00 57.41 212 ILE A O 1
ATOM 1735 N N . ASP A 1 213 ? 16.786 -6.090 -8.243 1.00 63.06 213 ASP A N 1
ATOM 1736 C CA . ASP A 1 213 ? 16.342 -6.591 -9.539 1.00 63.06 213 ASP A CA 1
ATOM 1737 C C . ASP A 1 213 ? 15.394 -7.793 -9.396 1.00 63.06 213 ASP A C 1
ATOM 1739 O O . ASP A 1 213 ? 15.777 -8.894 -8.987 1.00 63.06 213 ASP A O 1
ATOM 1743 N N . GLU A 1 214 ? 14.139 -7.574 -9.781 1.00 65.56 214 GLU A N 1
ATOM 1744 C CA . GLU A 1 214 ? 13.044 -8.540 -9.695 1.00 65.56 214 GLU A CA 1
ATOM 1745 C C . GLU A 1 214 ? 12.987 -9.524 -10.878 1.00 65.56 214 GLU A C 1
ATOM 1747 O O . GLU A 1 214 ? 11.953 -10.156 -11.103 1.00 65.56 214 GLU A O 1
ATOM 1752 N N . ASP A 1 215 ? 14.069 -9.694 -11.650 1.00 74.69 215 ASP A N 1
ATOM 1753 C CA . ASP A 1 215 ? 14.112 -10.672 -12.745 1.00 74.69 215 ASP A CA 1
ATOM 1754 C C . ASP A 1 215 ? 14.015 -12.115 -12.222 1.00 74.69 215 ASP A C 1
ATOM 1756 O O . ASP A 1 215 ? 15.002 -12.810 -11.953 1.00 74.69 215 ASP A O 1
ATOM 1760 N N . GLU A 1 216 ? 12.775 -12.576 -12.062 1.00 77.38 216 GLU A N 1
ATOM 1761 C CA . GLU A 1 216 ? 12.462 -13.902 -11.548 1.00 77.38 216 GLU A CA 1
ATOM 1762 C C . GLU A 1 216 ? 13.017 -15.018 -12.433 1.00 77.38 216 GLU A C 1
ATOM 1764 O O . GLU A 1 216 ? 13.337 -16.088 -11.910 1.00 77.38 216 GLU A O 1
ATOM 1769 N N . ILE A 1 217 ? 13.166 -14.780 -13.743 1.00 81.94 217 ILE A N 1
ATOM 1770 C CA . ILE A 1 217 ? 13.736 -15.757 -14.679 1.00 81.94 217 ILE A CA 1
ATOM 1771 C C . ILE A 1 217 ? 15.164 -16.030 -14.268 1.00 81.94 217 ILE A C 1
ATOM 1773 O O . ILE A 1 217 ? 15.543 -17.178 -14.051 1.00 81.94 217 ILE A O 1
ATOM 1777 N N . ILE A 1 218 ? 15.950 -14.973 -14.130 1.00 82.62 218 ILE A N 1
ATOM 1778 C CA . ILE A 1 218 ? 17.362 -15.115 -13.825 1.00 82.62 218 ILE A CA 1
ATOM 1779 C C . ILE A 1 218 ? 17.561 -15.566 -12.369 1.00 82.62 218 ILE A C 1
ATOM 1781 O O . ILE A 1 218 ? 18.438 -16.381 -12.089 1.00 82.62 218 ILE A O 1
ATOM 1785 N N . ARG A 1 219 ? 16.730 -15.093 -11.432 1.00 79.00 219 ARG A N 1
ATOM 1786 C CA . ARG A 1 219 ? 16.878 -15.382 -9.997 1.00 79.00 219 ARG A CA 1
ATOM 1787 C C . ARG A 1 219 ? 16.446 -16.795 -9.593 1.00 79.00 219 ARG A C 1
ATOM 1789 O O . ARG A 1 219 ? 17.054 -17.369 -8.691 1.00 79.00 219 ARG A O 1
ATOM 1796 N N . LYS A 1 220 ? 15.380 -17.339 -10.192 1.00 83.12 220 LYS A N 1
ATOM 1797 C CA . LYS A 1 220 ? 14.796 -18.640 -9.795 1.00 83.12 220 LYS A CA 1
ATOM 1798 C C . LYS A 1 220 ? 15.358 -19.833 -10.570 1.00 83.12 220 LYS A C 1
ATOM 1800 O O . LYS A 1 220 ? 15.032 -20.965 -10.223 1.00 83.12 220 LYS A O 1
ATOM 1805 N N . ASN A 1 221 ? 16.166 -19.602 -11.602 1.00 84.44 221 ASN A N 1
ATOM 1806 C CA . ASN A 1 221 ? 16.646 -20.653 -12.495 1.00 84.44 221 ASN A CA 1
ATOM 1807 C C . ASN A 1 221 ? 18.176 -20.717 -12.512 1.00 84.44 221 ASN A C 1
ATOM 1809 O O . ASN A 1 221 ? 18.868 -19.736 -12.235 1.00 84.44 221 ASN A O 1
ATOM 1813 N N . SER A 1 222 ? 18.724 -21.876 -12.877 1.00 91.25 222 SER A N 1
ATOM 1814 C CA . SER A 1 222 ? 20.148 -21.966 -13.208 1.00 91.25 222 SER A CA 1
ATOM 1815 C C . SER A 1 222 ? 20.469 -21.121 -14.448 1.00 91.25 222 SER A C 1
ATOM 1817 O O . SER A 1 222 ? 19.597 -20.864 -15.280 1.00 91.25 222 SER A O 1
ATOM 1819 N N . LYS A 1 223 ? 21.742 -20.742 -14.634 1.00 92.25 223 LYS A N 1
ATOM 1820 C CA . LYS A 1 223 ? 22.187 -19.969 -15.811 1.00 92.25 223 LYS A CA 1
ATOM 1821 C C . LYS A 1 223 ? 21.675 -20.553 -17.132 1.00 92.25 223 LYS A C 1
ATOM 1823 O O . LYS A 1 223 ? 21.179 -19.820 -17.978 1.00 92.25 223 LYS A O 1
ATOM 1828 N N . ASN A 1 224 ? 21.784 -21.869 -17.312 1.00 94.38 224 ASN A N 1
ATOM 1829 C CA . ASN A 1 224 ? 21.382 -22.520 -18.561 1.00 94.38 224 ASN A CA 1
ATOM 1830 C C . ASN A 1 224 ? 19.858 -22.543 -18.748 1.00 94.38 224 ASN A C 1
ATOM 1832 O O . ASN A 1 224 ? 19.385 -22.383 -19.869 1.00 94.38 224 ASN A O 1
ATOM 1836 N N . GLU A 1 225 ? 19.087 -22.705 -17.673 1.00 92.56 225 GLU A N 1
ATOM 1837 C CA . GLU A 1 225 ? 17.623 -22.645 -17.731 1.00 92.56 225 GLU A CA 1
ATOM 1838 C C . GLU A 1 225 ? 17.130 -21.224 -18.026 1.00 92.56 225 GLU A C 1
ATOM 1840 O O . GLU A 1 225 ? 16.286 -21.052 -18.904 1.00 92.56 225 GLU A O 1
ATOM 1845 N N . ALA A 1 226 ? 17.694 -20.210 -17.358 1.00 92.12 226 ALA A N 1
ATOM 1846 C CA . ALA A 1 226 ? 17.373 -18.804 -17.597 1.00 92.12 226 ALA A CA 1
ATOM 1847 C C . ALA A 1 226 ? 17.667 -18.410 -19.052 1.00 92.12 226 ALA A C 1
ATOM 1849 O O . ALA A 1 226 ? 16.774 -17.936 -19.753 1.00 92.12 226 ALA A O 1
ATOM 1850 N N . VAL A 1 227 ? 18.878 -18.704 -19.543 1.00 95.50 227 VAL A N 1
ATOM 1851 C CA . VAL A 1 227 ? 19.253 -18.475 -20.949 1.00 95.50 227 VAL A CA 1
ATOM 1852 C C . VAL A 1 227 ? 18.328 -19.248 -21.893 1.00 95.50 227 VAL A C 1
ATOM 1854 O O . VAL A 1 227 ? 17.865 -18.694 -22.885 1.00 95.50 227 VAL A O 1
ATOM 1857 N N . GLY A 1 228 ? 17.982 -20.497 -21.576 1.00 95.06 228 GLY A N 1
ATOM 1858 C CA . GLY A 1 228 ? 17.039 -21.282 -22.375 1.00 95.06 228 GLY A CA 1
ATOM 1859 C C . GLY A 1 228 ? 15.643 -20.652 -22.467 1.00 95.06 228 GLY A C 1
ATOM 1860 O O . GLY A 1 228 ? 15.016 -20.707 -23.525 1.00 95.06 228 GLY A O 1
ATOM 1861 N N . ILE A 1 229 ? 15.152 -20.030 -21.391 1.00 93.12 229 ILE A N 1
ATOM 1862 C CA . ILE A 1 229 ? 13.888 -19.274 -21.387 1.00 93.12 229 ILE A CA 1
ATOM 1863 C C . ILE A 1 229 ? 14.019 -18.001 -22.232 1.00 93.12 229 ILE A C 1
ATOM 1865 O O . ILE A 1 229 ? 13.164 -17.751 -23.081 1.00 93.12 229 ILE A O 1
ATOM 1869 N N . MET A 1 230 ? 15.104 -17.243 -22.055 1.00 94.56 230 MET A N 1
ATOM 1870 C CA . MET A 1 230 ? 15.392 -16.030 -22.831 1.00 94.56 230 MET A CA 1
ATOM 1871 C C . MET A 1 230 ? 15.411 -16.315 -24.337 1.00 94.56 230 MET A C 1
ATOM 1873 O O . MET A 1 230 ? 14.762 -15.612 -25.108 1.00 94.56 230 MET A O 1
ATOM 1877 N N . VAL A 1 231 ? 16.075 -17.397 -24.753 1.00 95.94 231 VAL A N 1
ATOM 1878 C CA . VAL A 1 231 ? 16.134 -17.830 -26.158 1.00 95.94 231 VAL A CA 1
ATOM 1879 C C . VAL A 1 231 ? 14.757 -18.228 -26.683 1.00 95.94 231 VAL A C 1
ATOM 1881 O O . VAL A 1 231 ? 14.381 -17.826 -27.779 1.00 95.94 231 VAL A O 1
ATOM 1884 N N . LYS A 1 232 ? 13.956 -18.970 -25.906 1.00 94.44 232 LYS A N 1
ATOM 1885 C CA . LYS A 1 232 ? 12.578 -19.308 -26.309 1.00 94.44 232 LYS A CA 1
ATOM 1886 C C . LYS A 1 232 ? 11.737 -18.058 -26.555 1.00 94.44 232 LYS A C 1
ATOM 1888 O O . LYS A 1 232 ? 10.982 -18.025 -27.522 1.00 94.44 232 LYS A O 1
ATOM 1893 N N . ILE A 1 233 ? 11.872 -17.044 -25.701 1.00 94.06 233 ILE A N 1
ATOM 1894 C CA . ILE A 1 233 ? 11.184 -15.763 -25.876 1.00 94.06 233 ILE A CA 1
ATOM 1895 C C . ILE A 1 233 ? 11.716 -15.052 -27.125 1.00 94.06 233 ILE A C 1
ATOM 1897 O O . ILE A 1 233 ? 10.914 -14.667 -27.969 1.00 94.06 233 ILE A O 1
ATOM 1901 N N . ALA A 1 234 ? 13.034 -14.960 -27.317 1.00 95.25 234 ALA A N 1
ATOM 1902 C CA . ALA A 1 234 ? 13.619 -14.375 -28.526 1.00 95.25 234 ALA A CA 1
ATOM 1903 C C . ALA A 1 234 ? 13.098 -15.048 -29.813 1.00 95.25 234 ALA A C 1
ATOM 1905 O O . ALA A 1 234 ? 12.706 -14.363 -30.759 1.00 95.25 234 ALA A O 1
ATOM 1906 N N . ASN A 1 235 ? 12.978 -16.378 -29.825 1.00 94.56 235 ASN A N 1
ATOM 1907 C CA . ASN A 1 235 ? 12.433 -17.130 -30.959 1.00 94.56 235 ASN A CA 1
ATOM 1908 C C . ASN A 1 235 ? 10.963 -16.774 -31.244 1.00 94.56 235 ASN A C 1
ATOM 1910 O O . ASN A 1 235 ? 10.572 -16.648 -32.402 1.00 94.56 235 ASN A O 1
ATOM 1914 N N . LEU A 1 236 ? 10.142 -16.543 -30.211 1.00 93.62 236 LEU A N 1
ATOM 1915 C CA . LEU A 1 236 ? 8.752 -16.084 -30.380 1.00 93.62 236 LEU A CA 1
ATOM 1916 C C . LEU A 1 236 ? 8.670 -14.668 -30.959 1.00 93.62 236 LEU A C 1
ATOM 1918 O O . LEU A 1 236 ? 7.719 -14.342 -31.674 1.00 93.62 236 LEU A O 1
ATOM 1922 N N . PHE A 1 237 ? 9.666 -13.833 -30.664 1.00 93.31 237 PHE A N 1
ATOM 1923 C CA . PHE A 1 237 ? 9.790 -12.500 -31.241 1.00 93.31 237 PHE A CA 1
ATOM 1924 C C . PHE A 1 237 ? 10.348 -12.521 -32.670 1.00 93.31 237 PHE A C 1
ATOM 1926 O O . PHE A 1 237 ? 10.079 -11.583 -33.417 1.00 93.31 237 PHE A O 1
ATOM 1933 N N . GLY A 1 238 ? 10.984 -13.617 -33.090 1.00 93.50 238 GLY A N 1
ATOM 1934 C CA . GLY A 1 238 ? 11.427 -13.840 -34.467 1.00 93.50 238 GLY A CA 1
ATOM 1935 C C . GLY A 1 238 ? 12.913 -14.156 -34.621 1.00 93.50 238 GLY A C 1
ATOM 1936 O O . GLY A 1 238 ? 13.416 -14.068 -35.735 1.00 93.50 238 GLY A O 1
ATOM 1937 N N . ALA A 1 239 ? 13.634 -14.502 -33.548 1.00 93.50 239 ALA A N 1
ATOM 1938 C CA . ALA A 1 239 ? 15.021 -14.946 -33.663 1.00 93.50 239 ALA A CA 1
ATOM 1939 C C . ALA A 1 239 ? 15.077 -16.288 -34.414 1.00 93.50 239 ALA A C 1
ATOM 1941 O O . ALA A 1 239 ? 14.442 -17.261 -34.009 1.00 93.50 239 ALA A O 1
ATOM 1942 N N . ILE A 1 240 ? 15.812 -16.324 -35.530 1.00 90.31 240 ILE A N 1
ATOM 1943 C CA . ILE A 1 240 ? 15.911 -17.510 -36.403 1.00 90.31 240 ILE A CA 1
ATOM 1944 C C . ILE A 1 240 ? 17.218 -18.275 -36.150 1.00 90.31 240 ILE A C 1
ATOM 1946 O O . ILE A 1 240 ? 17.235 -19.505 -36.193 1.00 90.31 240 ILE A O 1
ATOM 1950 N N . ASP A 1 241 ? 18.318 -17.569 -35.874 1.00 92.81 241 ASP A N 1
ATOM 1951 C CA . ASP A 1 241 ? 19.612 -18.191 -35.587 1.00 92.81 241 ASP A CA 1
ATOM 1952 C C . ASP A 1 241 ? 19.703 -18.587 -34.107 1.00 92.81 241 ASP A C 1
ATOM 1954 O O . ASP A 1 241 ? 19.966 -17.768 -33.226 1.00 92.81 241 ASP A O 1
ATOM 1958 N N . GLN A 1 242 ? 19.498 -19.878 -33.848 1.00 93.69 242 GLN A N 1
ATOM 1959 C CA . GLN A 1 242 ? 19.529 -20.458 -32.507 1.00 93.69 242 GLN A CA 1
ATOM 1960 C C . GLN A 1 242 ? 20.894 -20.299 -31.816 1.00 93.69 242 GLN A C 1
ATOM 1962 O O . GLN A 1 242 ? 20.942 -20.062 -30.609 1.00 93.69 242 GLN A O 1
ATOM 1967 N N . ASN A 1 243 ? 21.999 -20.418 -32.560 1.00 94.12 243 ASN A N 1
ATOM 1968 C CA . ASN A 1 243 ? 23.346 -20.315 -31.991 1.00 94.12 243 ASN A CA 1
ATOM 1969 C C . ASN A 1 243 ? 23.658 -18.864 -31.616 1.00 94.12 243 ASN A C 1
ATOM 1971 O O . ASN A 1 243 ? 24.239 -18.602 -30.559 1.00 94.12 243 ASN A O 1
ATOM 1975 N N . LEU A 1 244 ? 23.244 -17.921 -32.466 1.00 93.44 244 LEU A N 1
ATOM 1976 C CA . LEU A 1 244 ? 23.331 -16.495 -32.176 1.00 93.44 244 LEU A CA 1
ATOM 1977 C C . LEU A 1 244 ? 22.491 -16.137 -30.949 1.00 93.44 244 LEU A C 1
ATOM 1979 O O . LEU A 1 244 ? 23.012 -15.505 -30.030 1.00 93.44 244 LEU A O 1
ATOM 1983 N N . ALA A 1 245 ? 21.231 -16.579 -30.909 1.00 95.50 245 ALA A N 1
ATOM 1984 C CA . ALA A 1 245 ? 20.326 -16.310 -29.801 1.00 95.50 245 ALA A CA 1
ATOM 1985 C C . ALA A 1 245 ? 20.872 -16.850 -28.474 1.00 95.50 245 ALA A C 1
ATOM 1987 O O . ALA A 1 245 ? 20.876 -16.130 -27.475 1.00 95.50 245 ALA A O 1
ATOM 1988 N N . GLU A 1 246 ? 21.393 -18.081 -28.453 1.00 96.56 246 GLU A N 1
ATOM 1989 C CA . GLU A 1 246 ? 21.988 -18.646 -27.240 1.00 96.56 246 GLU A CA 1
ATOM 1990 C C . GLU A 1 246 ? 23.219 -17.861 -26.783 1.00 96.56 246 GLU A C 1
ATOM 1992 O O . GLU A 1 246 ? 23.341 -17.546 -25.595 1.00 96.56 246 GLU A O 1
ATOM 1997 N N . ARG A 1 247 ? 24.120 -17.512 -27.708 1.00 95.88 247 ARG A N 1
ATOM 1998 C CA . ARG A 1 247 ? 25.313 -16.724 -27.384 1.00 95.88 247 ARG A CA 1
ATOM 1999 C C . ARG A 1 247 ? 24.935 -15.358 -26.815 1.00 95.88 247 ARG A C 1
ATOM 2001 O O . ARG A 1 247 ? 25.428 -14.990 -25.753 1.00 95.88 247 ARG A O 1
ATOM 2008 N N . GLU A 1 248 ? 24.051 -14.626 -27.482 1.00 95.44 248 GLU A N 1
ATOM 2009 C CA . GLU A 1 248 ? 23.699 -13.263 -27.079 1.00 95.44 248 GLU A CA 1
ATOM 2010 C C . GLU A 1 248 ? 22.878 -13.224 -25.789 1.00 95.44 248 GLU A C 1
ATOM 2012 O O . GLU A 1 248 ? 23.131 -12.378 -24.935 1.00 95.44 248 GLU A O 1
ATOM 2017 N N . MET A 1 249 ? 21.951 -14.161 -25.571 1.00 96.81 249 MET A N 1
ATOM 2018 C CA . MET A 1 249 ? 21.225 -14.235 -24.295 1.00 96.81 249 MET A CA 1
ATOM 2019 C C . MET A 1 249 ? 22.137 -14.665 -23.140 1.00 96.81 249 MET A C 1
ATOM 2021 O O . MET A 1 249 ? 21.955 -14.223 -22.005 1.00 96.81 249 MET A O 1
ATOM 2025 N N . ARG A 1 250 ? 23.172 -15.468 -23.417 1.00 97.00 250 ARG A N 1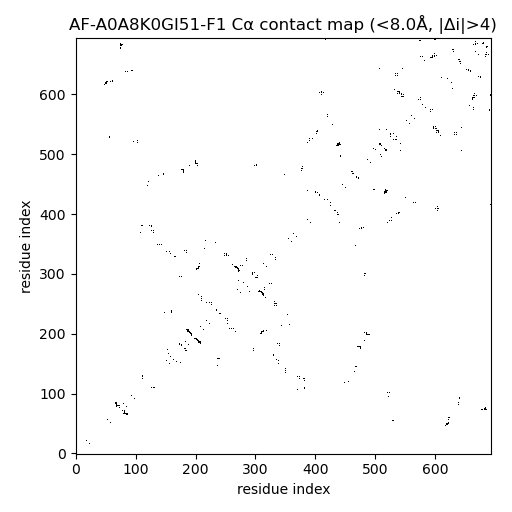
ATOM 2026 C CA . ARG A 1 250 ? 24.222 -15.778 -22.438 1.00 97.00 250 ARG A CA 1
ATOM 2027 C C . ARG A 1 250 ? 25.049 -14.542 -22.083 1.00 97.00 250 ARG A C 1
ATOM 2029 O O . ARG A 1 250 ? 25.334 -14.342 -20.906 1.00 97.00 250 ARG A O 1
ATOM 2036 N N . GLU A 1 251 ? 25.376 -13.695 -23.057 1.00 95.75 251 GLU A N 1
ATOM 2037 C CA . GLU A 1 251 ? 26.029 -12.404 -22.806 1.00 95.75 251 GLU A CA 1
ATOM 2038 C C . GLU A 1 251 ? 25.145 -11.458 -21.986 1.00 95.75 251 GLU A C 1
ATOM 2040 O O . GLU A 1 251 ? 25.649 -10.814 -21.069 1.00 95.75 251 GLU A O 1
ATOM 2045 N N . VAL A 1 252 ? 23.835 -11.408 -22.254 1.00 94.69 252 VAL A N 1
ATOM 2046 C CA . VAL A 1 252 ? 22.869 -10.636 -21.448 1.00 94.69 252 VAL A CA 1
ATOM 2047 C C . VAL A 1 252 ? 22.847 -11.128 -19.999 1.00 94.69 252 VAL A C 1
ATOM 2049 O O . VAL A 1 252 ? 22.910 -10.314 -19.078 1.00 94.69 252 VAL A O 1
ATOM 2052 N N . TYR A 1 253 ? 22.813 -12.446 -19.781 1.00 93.62 253 TYR A N 1
ATOM 2053 C CA . TYR A 1 253 ? 22.898 -13.030 -18.440 1.00 93.62 253 TYR A CA 1
ATOM 2054 C C . TYR A 1 253 ? 24.216 -12.655 -17.743 1.00 93.62 253 TYR A C 1
ATOM 2056 O O . TYR A 1 253 ? 24.222 -12.280 -16.572 1.00 93.62 253 TYR A O 1
ATOM 2064 N N . ASP A 1 254 ? 25.344 -12.746 -18.450 1.00 92.69 254 ASP A N 1
ATOM 2065 C CA . ASP A 1 254 ? 26.662 -12.435 -17.886 1.00 92.69 254 ASP A CA 1
ATOM 2066 C C . ASP A 1 254 ? 26.833 -10.939 -17.595 1.00 92.69 254 ASP A C 1
ATOM 2068 O O . ASP A 1 254 ? 27.452 -10.570 -16.592 1.00 92.69 254 ASP A O 1
ATOM 2072 N N . PHE A 1 255 ? 26.242 -10.079 -18.425 1.00 91.44 255 PHE A N 1
ATOM 2073 C CA . PHE A 1 255 ? 26.133 -8.646 -18.176 1.00 91.44 255 PHE A CA 1
ATOM 2074 C C . PHE A 1 255 ? 25.307 -8.374 -16.914 1.00 91.44 255 PHE A C 1
ATOM 2076 O O . PHE A 1 255 ? 25.786 -7.700 -16.003 1.00 91.44 255 PHE A O 1
ATOM 2083 N N . TRP A 1 256 ? 24.119 -8.978 -16.801 1.00 88.50 256 TRP A N 1
ATOM 2084 C CA . TRP A 1 256 ? 23.276 -8.885 -15.607 1.00 88.50 256 TRP A CA 1
ATOM 2085 C C . TRP A 1 256 ? 24.004 -9.355 -14.345 1.00 88.50 256 TRP A C 1
ATOM 2087 O O . TRP A 1 256 ? 23.983 -8.690 -13.311 1.00 88.50 256 TRP A O 1
ATOM 2097 N N . GLN A 1 257 ? 24.718 -10.480 -14.416 1.00 86.38 257 GLN A N 1
ATOM 2098 C CA . GLN A 1 257 ? 25.444 -11.013 -13.266 1.00 86.38 257 GLN A CA 1
ATOM 2099 C C . GLN A 1 257 ? 26.510 -10.026 -12.771 1.00 86.38 257 GLN A C 1
ATOM 2101 O O . GLN A 1 257 ? 26.739 -9.925 -11.561 1.00 86.38 257 GLN A O 1
ATOM 2106 N N . ARG A 1 258 ? 27.128 -9.264 -13.680 1.00 86.00 258 ARG A N 1
ATOM 2107 C CA . ARG A 1 258 ? 28.130 -8.254 -13.329 1.00 86.00 258 ARG A CA 1
ATOM 2108 C C . ARG A 1 258 ? 27.547 -7.029 -12.622 1.00 86.00 258 ARG A C 1
ATOM 2110 O O . ARG A 1 258 ? 28.286 -6.394 -11.877 1.00 86.00 258 ARG A O 1
ATOM 2117 N N . ILE A 1 259 ? 26.246 -6.753 -12.754 1.00 80.62 259 ILE A N 1
ATOM 2118 C CA . ILE A 1 259 ? 25.552 -5.672 -12.023 1.00 80.62 259 ILE A CA 1
ATOM 2119 C C . ILE A 1 259 ? 25.716 -5.842 -10.505 1.00 80.62 259 ILE A C 1
ATOM 2121 O O . ILE A 1 259 ? 25.889 -4.874 -9.771 1.00 80.62 259 ILE A O 1
ATOM 2125 N N . SER A 1 260 ? 25.782 -7.085 -10.024 1.00 71.88 260 SER A N 1
ATOM 2126 C CA . SER A 1 260 ? 25.961 -7.370 -8.595 1.00 71.88 260 SER A CA 1
ATOM 2127 C C . SER A 1 260 ? 27.273 -6.884 -7.979 1.00 71.88 260 SER A C 1
ATOM 2129 O O . SER A 1 260 ? 27.344 -6.748 -6.762 1.00 71.88 260 SER A O 1
ATOM 2131 N N . TYR A 1 261 ? 28.296 -6.598 -8.791 1.00 74.31 261 TYR A N 1
ATOM 2132 C CA . TYR A 1 261 ? 29.564 -6.052 -8.300 1.00 74.31 261 TYR A CA 1
ATOM 2133 C C . TYR A 1 261 ? 29.490 -4.559 -7.968 1.00 74.31 261 TYR A C 1
ATOM 2135 O O . TYR A 1 261 ? 30.404 -4.045 -7.329 1.00 74.31 261 TYR A O 1
ATOM 2143 N N . PHE A 1 262 ? 28.425 -3.871 -8.388 1.00 74.19 262 PHE A N 1
ATOM 2144 C CA . PHE A 1 262 ? 28.226 -2.452 -8.101 1.00 74.19 262 PHE A CA 1
ATOM 2145 C C . PHE A 1 262 ? 27.523 -2.228 -6.753 1.00 74.19 262 PHE A C 1
ATOM 2147 O O . PHE A 1 262 ? 27.841 -1.246 -6.089 1.00 74.19 262 PHE A O 1
ATOM 2154 N N . GLY A 1 263 ? 26.694 -3.190 -6.313 1.00 61.56 263 GLY A N 1
ATOM 2155 C CA . GLY A 1 263 ? 26.067 -3.271 -4.986 1.00 61.56 263 GLY A CA 1
ATOM 2156 C C . GLY A 1 263 ? 25.160 -2.085 -4.609 1.00 61.56 263 GLY A C 1
ATOM 2157 O O . GLY A 1 263 ? 25.253 -1.005 -5.194 1.00 61.56 263 GLY A O 1
ATOM 2158 N N . PRO A 1 264 ? 24.289 -2.230 -3.596 1.00 62.78 264 PRO A N 1
ATOM 2159 C CA . PRO A 1 264 ? 23.559 -1.086 -3.077 1.00 62.78 264 PRO A CA 1
ATOM 2160 C C . PRO A 1 264 ? 24.526 -0.206 -2.291 1.00 62.78 264 PRO A C 1
ATOM 2162 O O . PRO A 1 264 ? 25.016 -0.591 -1.226 1.00 62.78 264 PRO A O 1
ATOM 2165 N N . LYS A 1 265 ? 24.772 1.008 -2.780 1.00 68.62 265 LYS A N 1
ATOM 2166 C CA . LYS A 1 265 ? 25.271 2.095 -1.937 1.00 68.62 265 LYS A CA 1
ATOM 2167 C C . LYS A 1 265 ? 24.174 3.118 -1.722 1.00 68.62 265 LYS A C 1
ATOM 2169 O O . LYS A 1 265 ? 23.477 3.495 -2.662 1.00 68.62 265 LYS A O 1
ATOM 2174 N N . SER A 1 266 ? 24.044 3.568 -0.478 1.00 71.62 266 SER A N 1
ATOM 2175 C CA . SER A 1 266 ? 23.090 4.604 -0.099 1.00 71.62 266 SER A CA 1
ATOM 2176 C C . SER A 1 266 ? 23.342 5.875 -0.917 1.00 71.62 266 SER A C 1
ATOM 2178 O O . SER A 1 266 ? 24.447 6.408 -0.848 1.00 71.62 266 SER A O 1
ATOM 2180 N N . PRO A 1 267 ? 22.346 6.371 -1.673 1.00 82.44 267 PRO A N 1
ATOM 2181 C CA . PRO A 1 267 ? 22.446 7.654 -2.352 1.00 82.44 267 PRO A CA 1
ATOM 2182 C C . PRO A 1 267 ? 22.736 8.775 -1.352 1.00 82.44 267 PRO A C 1
ATOM 2184 O O . PRO A 1 267 ? 22.083 8.850 -0.306 1.00 82.44 267 PRO A O 1
ATOM 2187 N N . GLU A 1 268 ? 23.659 9.661 -1.703 1.00 87.62 268 GLU A N 1
ATOM 2188 C CA . GLU A 1 268 ? 23.982 10.872 -0.949 1.00 87.62 268 GLU A CA 1
ATOM 2189 C C . GLU A 1 268 ? 23.342 12.093 -1.616 1.00 87.62 268 GLU A C 1
ATOM 2191 O O . GLU A 1 268 ? 22.830 12.021 -2.736 1.00 87.62 268 GLU A O 1
ATOM 2196 N N . LYS A 1 269 ? 23.309 13.219 -0.903 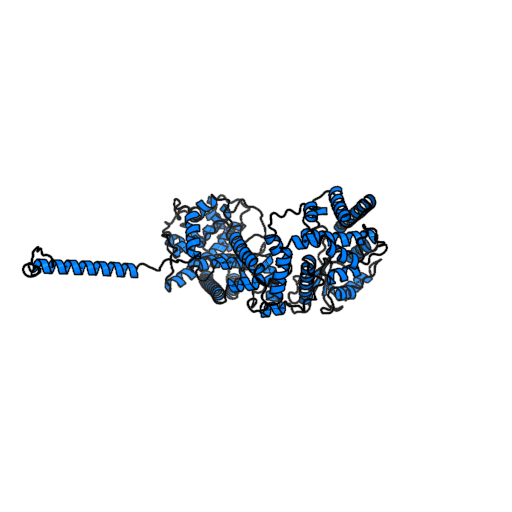1.00 89.75 269 LYS A N 1
ATOM 2197 C CA . LYS A 1 269 ? 22.668 14.446 -1.378 1.00 89.75 269 LYS A CA 1
ATOM 2198 C C . LYS A 1 269 ? 23.692 15.361 -2.046 1.00 89.75 269 LYS A C 1
ATOM 2200 O O . LYS A 1 269 ? 24.581 15.873 -1.374 1.00 89.75 269 LYS A O 1
ATOM 2205 N N . TYR A 1 270 ? 23.482 15.655 -3.325 1.00 92.19 270 TYR A N 1
ATOM 2206 C CA . TYR A 1 270 ? 24.298 16.586 -4.113 1.00 92.19 270 TYR A CA 1
ATOM 2207 C C . TYR A 1 270 ? 23.425 17.652 -4.766 1.00 92.19 270 TYR A C 1
ATOM 2209 O O . TYR A 1 270 ? 22.258 17.396 -5.057 1.00 92.19 270 TYR A O 1
ATOM 2217 N N . THR A 1 271 ? 23.970 18.839 -5.044 1.00 94.75 271 THR A N 1
ATOM 2218 C CA . THR A 1 271 ? 23.399 19.659 -6.126 1.00 94.75 271 THR A CA 1
ATOM 2219 C C . THR A 1 271 ? 23.809 19.063 -7.470 1.00 94.75 271 THR A C 1
ATOM 2221 O O . THR A 1 271 ? 24.875 18.452 -7.577 1.00 94.75 271 THR A O 1
ATOM 2224 N N . ILE A 1 272 ? 22.993 19.250 -8.510 1.00 96.12 272 ILE A N 1
ATOM 2225 C CA . ILE A 1 272 ? 23.329 18.761 -9.861 1.00 96.12 272 ILE A CA 1
ATOM 2226 C C . ILE A 1 272 ? 24.675 19.342 -10.332 1.00 96.12 272 ILE A C 1
ATOM 2228 O O . ILE A 1 272 ? 25.486 18.621 -10.906 1.00 96.12 272 ILE A O 1
ATOM 2232 N N . GLU A 1 273 ? 24.950 20.618 -10.042 1.00 97.19 273 GLU A N 1
ATOM 2233 C CA . GLU A 1 273 ? 26.233 21.269 -10.347 1.00 97.19 273 GLU A CA 1
ATOM 2234 C C . GLU A 1 273 ? 27.419 20.602 -9.646 1.00 97.19 273 GLU A C 1
ATOM 2236 O O . GLU A 1 273 ? 28.439 20.321 -10.278 1.00 97.19 273 GLU A O 1
ATOM 2241 N N . GLN A 1 274 ? 27.287 20.352 -8.340 1.00 96.44 274 GLN A N 1
ATOM 2242 C CA . GLN A 1 274 ? 28.339 19.722 -7.553 1.00 96.44 274 GLN A CA 1
ATOM 2243 C C . GLN A 1 274 ? 28.626 18.319 -8.087 1.00 96.44 274 GLN A C 1
ATOM 2245 O O . GLN A 1 274 ? 29.784 17.992 -8.350 1.00 96.44 274 GLN A O 1
ATOM 2250 N N . PHE A 1 275 ? 27.574 17.525 -8.303 1.00 95.56 275 PHE A N 1
ATOM 2251 C CA . PHE A 1 275 ? 27.706 16.172 -8.824 1.00 95.56 275 PHE A CA 1
ATOM 2252 C C . PHE A 1 275 ? 28.375 16.160 -10.201 1.00 95.56 275 PHE A C 1
ATOM 2254 O O . PHE A 1 275 ? 29.318 15.404 -10.409 1.00 95.56 275 PHE A O 1
ATOM 2261 N N . GLN A 1 276 ? 27.939 17.028 -11.123 1.00 96.12 276 GLN A N 1
ATOM 2262 C CA . GLN A 1 276 ? 28.526 17.131 -12.462 1.00 96.12 276 GLN A CA 1
ATOM 2263 C C . GLN A 1 276 ? 30.020 17.466 -12.389 1.00 96.12 276 GLN A C 1
ATOM 2265 O O . GLN A 1 276 ? 30.825 16.818 -13.051 1.00 96.12 276 GLN A O 1
ATOM 2270 N N . LYS A 1 277 ? 30.411 18.432 -11.548 1.00 95.44 277 LYS A N 1
ATOM 2271 C CA . LYS A 1 277 ? 31.815 18.830 -11.385 1.00 95.44 277 LYS A CA 1
ATOM 2272 C C . LYS A 1 277 ? 32.684 17.689 -10.855 1.00 95.44 277 LYS A C 1
ATOM 2274 O O . LYS A 1 277 ? 33.793 17.503 -11.347 1.00 95.44 277 LYS A O 1
ATOM 2279 N N . GLU A 1 278 ? 32.213 16.963 -9.844 1.00 94.94 278 GLU A N 1
ATOM 2280 C CA . GLU A 1 278 ? 32.936 15.813 -9.289 1.00 94.94 278 GLU A CA 1
ATOM 2281 C C . GLU A 1 278 ? 32.994 14.655 -10.295 1.00 94.94 278 GLU A C 1
ATOM 2283 O O . GLU A 1 278 ? 34.048 14.048 -10.469 1.00 94.94 278 GLU A O 1
ATOM 2288 N N . TYR A 1 279 ? 31.897 14.398 -11.015 1.00 93.31 279 TYR A N 1
ATOM 2289 C CA . TYR A 1 279 ? 31.833 13.396 -12.076 1.00 93.31 279 TYR A CA 1
ATOM 2290 C C . TYR A 1 279 ? 32.832 13.702 -13.198 1.00 93.31 279 TYR A C 1
ATOM 2292 O O . TYR A 1 279 ? 33.605 12.825 -13.571 1.00 93.31 279 TYR A O 1
ATOM 2300 N N . ASP A 1 280 ? 32.887 14.940 -13.694 1.00 93.06 280 ASP A N 1
ATOM 2301 C CA . ASP A 1 280 ? 33.756 15.350 -14.809 1.00 93.06 280 ASP A CA 1
ATOM 2302 C C . ASP A 1 280 ? 35.257 15.293 -14.481 1.00 93.06 280 ASP A C 1
ATOM 2304 O O . ASP A 1 280 ? 36.087 15.218 -15.388 1.00 93.06 280 ASP A O 1
ATOM 2308 N N . GLN A 1 281 ? 35.625 15.311 -13.196 1.00 92.44 281 GLN A N 1
ATOM 2309 C CA . GLN A 1 281 ? 37.015 15.155 -12.748 1.00 92.44 281 GLN A CA 1
ATOM 2310 C C . GLN A 1 281 ? 37.504 13.702 -12.789 1.00 92.44 281 GLN A C 1
ATOM 2312 O O . GLN A 1 281 ? 38.709 13.452 -12.690 1.00 92.44 281 GLN A O 1
ATOM 2317 N N . LEU A 1 282 ? 36.593 12.739 -12.923 1.00 90.69 282 LEU A N 1
ATOM 2318 C CA . LEU A 1 282 ? 36.914 11.320 -12.987 1.00 90.69 282 LEU A CA 1
ATOM 2319 C C . LEU A 1 282 ? 37.267 10.897 -14.414 1.00 90.69 282 LEU A C 1
ATOM 2321 O O . LEU A 1 282 ? 36.935 11.548 -15.405 1.00 90.69 282 LEU A O 1
ATOM 2325 N N . TYR A 1 283 ? 37.953 9.761 -14.534 1.00 77.00 283 TYR A N 1
ATOM 2326 C CA . TYR A 1 283 ? 38.232 9.180 -15.840 1.00 77.00 283 TYR A CA 1
ATOM 2327 C C . TYR A 1 283 ? 36.936 8.640 -16.469 1.00 77.00 283 TYR A C 1
ATOM 2329 O O . TYR A 1 283 ? 36.486 7.536 -16.154 1.00 77.00 283 TYR A O 1
ATOM 2337 N N . ASN A 1 284 ? 36.356 9.417 -17.386 1.00 74.81 284 ASN A N 1
ATOM 2338 C CA . ASN A 1 284 ? 35.104 9.094 -18.064 1.00 74.81 284 ASN A CA 1
ATOM 2339 C C . ASN A 1 284 ? 35.355 8.782 -19.539 1.00 74.81 284 ASN A C 1
ATOM 2341 O O . ASN A 1 284 ? 35.628 9.669 -20.346 1.00 74.81 284 ASN A O 1
ATOM 2345 N N . LYS A 1 285 ? 35.214 7.508 -19.912 1.00 76.00 285 LYS A N 1
ATOM 2346 C CA . LYS A 1 285 ? 35.192 7.077 -21.319 1.00 76.00 285 LYS A CA 1
ATOM 2347 C C . LYS A 1 285 ? 33.888 7.470 -22.022 1.00 76.00 285 LYS A C 1
ATOM 2349 O O . LYS A 1 285 ? 33.841 7.449 -23.247 1.00 76.00 285 LYS A O 1
ATOM 2354 N N . ALA A 1 286 ? 32.861 7.836 -21.254 1.00 76.75 286 ALA A N 1
ATOM 2355 C CA . ALA A 1 286 ? 31.588 8.356 -21.733 1.00 76.75 286 ALA A CA 1
ATOM 2356 C C . ALA A 1 286 ? 31.188 9.607 -20.922 1.00 76.75 286 ALA A C 1
ATOM 2358 O O . ALA A 1 286 ? 30.607 9.483 -19.838 1.00 76.75 286 ALA A O 1
ATOM 2359 N N . PRO A 1 287 ? 31.528 10.818 -21.406 1.00 84.06 287 PRO A N 1
ATOM 2360 C CA . PRO A 1 287 ? 31.021 12.066 -20.842 1.00 84.06 287 PRO A CA 1
ATOM 2361 C C . PRO A 1 287 ? 29.489 12.070 -20.812 1.00 84.06 287 PRO A C 1
ATOM 2363 O O . PRO A 1 287 ? 28.850 11.598 -21.753 1.00 84.06 287 PRO A O 1
ATOM 2366 N N . PHE A 1 288 ? 28.898 12.601 -19.742 1.00 91.00 288 PHE A N 1
ATOM 2367 C CA . PHE A 1 288 ? 27.454 12.548 -19.521 1.00 91.00 288 PHE A CA 1
ATOM 2368 C C . PHE A 1 288 ? 26.953 13.859 -18.914 1.00 91.00 288 PHE A C 1
ATOM 2370 O O . PHE A 1 288 ? 27.475 14.311 -17.896 1.00 91.00 288 PHE A O 1
ATOM 2377 N N . ASN A 1 289 ? 25.951 14.471 -19.548 1.00 94.88 289 ASN A N 1
ATOM 2378 C CA . ASN A 1 289 ? 25.342 15.716 -19.086 1.00 94.88 289 ASN A CA 1
ATOM 2379 C C . ASN A 1 289 ? 24.099 15.403 -18.245 1.00 94.88 289 ASN A C 1
ATOM 2381 O O . ASN A 1 289 ? 23.025 15.128 -18.786 1.00 94.88 289 ASN A O 1
ATOM 2385 N N . TRP A 1 290 ? 24.243 15.459 -16.921 1.00 95.56 290 TRP A N 1
ATOM 2386 C CA . TRP A 1 290 ? 23.175 15.100 -15.987 1.00 95.56 290 TRP A CA 1
ATOM 2387 C C . TRP A 1 290 ? 21.978 16.040 -16.066 1.00 95.56 290 TRP A C 1
ATOM 2389 O O . TRP A 1 290 ? 20.839 15.582 -16.048 1.00 95.56 290 TRP A O 1
ATOM 2399 N N . LEU A 1 291 ? 22.213 17.348 -16.194 1.00 96.31 291 LEU A N 1
ATOM 2400 C CA . LEU A 1 291 ? 21.128 18.325 -16.271 1.00 96.31 291 LEU A CA 1
ATOM 2401 C C . LEU A 1 291 ? 20.272 18.110 -17.523 1.00 96.31 291 LEU A C 1
ATOM 2403 O O . LEU A 1 291 ? 19.044 18.146 -17.452 1.00 96.31 291 LEU A O 1
ATOM 2407 N N . GLU A 1 292 ? 20.919 17.890 -18.669 1.00 96.00 292 GLU A N 1
ATOM 2408 C CA . GLU A 1 292 ? 20.221 17.618 -19.925 1.00 96.00 292 GLU A CA 1
ATOM 2409 C C . GLU A 1 292 ? 19.460 16.293 -19.861 1.00 96.00 292 GLU A C 1
ATOM 2411 O O . GLU A 1 292 ? 18.295 16.247 -20.262 1.00 96.00 292 GLU A O 1
ATOM 2416 N N . PHE A 1 293 ? 20.089 15.247 -19.315 1.00 95.81 293 PHE A N 1
ATOM 2417 C CA . PHE A 1 293 ? 19.455 13.943 -19.156 1.00 95.81 293 PHE A CA 1
ATOM 2418 C C . PHE A 1 293 ? 18.184 14.019 -18.317 1.00 95.81 293 PHE A C 1
ATOM 2420 O O . PHE A 1 293 ? 17.121 13.575 -18.755 1.00 95.81 293 PHE A O 1
ATOM 2427 N N . LEU A 1 294 ? 18.274 14.643 -17.141 1.00 96.12 294 LEU A N 1
ATOM 2428 C CA . LEU A 1 294 ? 17.139 14.778 -16.237 1.00 96.12 294 LEU A CA 1
ATOM 2429 C C . LEU A 1 294 ? 16.026 15.616 -16.874 1.00 96.12 294 LEU A C 1
ATOM 2431 O O . LEU A 1 294 ? 14.890 15.163 -16.921 1.00 96.12 294 LEU A O 1
ATOM 2435 N N . ASN A 1 295 ? 16.326 16.785 -17.444 1.00 95.12 295 ASN A N 1
ATOM 2436 C CA . ASN A 1 295 ? 15.286 17.637 -18.033 1.00 95.12 295 ASN A CA 1
ATOM 2437 C C . ASN A 1 295 ? 14.585 16.997 -19.244 1.00 95.12 295 ASN A C 1
ATOM 2439 O O . ASN A 1 295 ? 13.374 17.151 -19.398 1.00 95.12 295 ASN A O 1
ATOM 2443 N N . LYS A 1 296 ? 15.301 16.237 -20.082 1.00 94.50 296 LYS A N 1
ATOM 2444 C CA . LYS A 1 296 ? 14.671 15.482 -21.180 1.00 94.50 296 LYS A CA 1
ATOM 2445 C C . LYS A 1 296 ? 13.801 14.335 -20.666 1.00 94.50 296 LYS A C 1
ATOM 2447 O O . LYS A 1 296 ? 12.724 14.110 -21.211 1.00 94.50 296 LYS A O 1
ATOM 2452 N N . LEU A 1 297 ? 14.237 13.644 -19.612 1.00 94.19 297 LEU A N 1
ATOM 2453 C CA . LEU A 1 297 ? 13.498 12.531 -19.015 1.00 94.19 297 LEU A CA 1
ATOM 2454 C C . LEU A 1 297 ? 12.217 12.981 -18.293 1.00 94.19 297 LEU A C 1
ATOM 2456 O O . LEU A 1 297 ? 11.187 12.312 -18.389 1.00 94.19 297 LEU A O 1
ATOM 2460 N N . LEU A 1 298 ? 12.277 14.103 -17.570 1.00 91.62 298 LEU A N 1
ATOM 2461 C CA . LEU A 1 298 ? 11.146 14.661 -16.818 1.00 91.62 298 LEU A CA 1
ATOM 2462 C C . LEU A 1 298 ? 10.044 15.208 -17.741 1.00 91.62 298 LEU A C 1
ATOM 2464 O O . LEU A 1 298 ? 8.868 15.201 -17.371 1.00 91.62 298 LEU A O 1
ATOM 2468 N N . GLY A 1 299 ? 10.415 15.630 -18.952 1.00 84.38 299 GLY A N 1
ATOM 2469 C CA . GLY A 1 299 ? 9.506 16.168 -19.958 1.00 84.38 299 GLY A CA 1
ATOM 2470 C C . GLY A 1 299 ? 9.279 17.682 -19.830 1.00 84.38 299 GLY A C 1
ATOM 2471 O O . GLY A 1 299 ? 9.708 18.317 -18.872 1.00 84.38 299 GLY A O 1
ATOM 2472 N N . PRO A 1 300 ? 8.573 18.300 -20.793 1.00 80.44 300 PRO A N 1
ATOM 2473 C CA . PRO A 1 300 ? 8.543 19.759 -20.961 1.00 80.44 300 PRO A CA 1
ATOM 2474 C C . PRO A 1 300 ? 7.858 20.525 -19.821 1.00 80.44 300 PRO A C 1
ATOM 2476 O O . PRO A 1 300 ? 8.040 21.731 -19.689 1.00 80.44 300 PRO A O 1
ATOM 2479 N N . GLN A 1 301 ? 7.046 19.847 -19.012 1.00 77.31 301 GLN A N 1
ATOM 2480 C CA . GLN A 1 301 ? 6.269 20.467 -17.937 1.00 77.31 301 GLN A CA 1
ATOM 2481 C C . GLN A 1 301 ? 7.031 20.534 -16.606 1.00 77.31 301 GLN A C 1
ATOM 2483 O O . GLN A 1 301 ? 6.553 21.164 -15.664 1.00 77.31 301 GLN A O 1
ATOM 2488 N N . ILE A 1 302 ? 8.176 19.854 -16.497 1.00 87.50 302 ILE A N 1
ATOM 2489 C CA . ILE A 1 302 ? 8.920 19.694 -15.248 1.00 87.50 302 ILE A CA 1
ATOM 2490 C C . ILE A 1 302 ? 10.395 19.938 -15.551 1.00 87.50 302 ILE A C 1
ATOM 2492 O O . ILE A 1 302 ? 11.000 19.209 -16.330 1.00 87.50 302 ILE A O 1
ATOM 2496 N N . ALA A 1 303 ? 10.980 20.948 -14.912 1.00 89.69 303 ALA A N 1
ATOM 2497 C CA . ALA A 1 303 ? 12.384 21.286 -15.094 1.00 89.69 303 ALA A CA 1
ATOM 2498 C C . ALA A 1 303 ? 13.109 21.364 -13.750 1.00 89.69 303 ALA A C 1
ATOM 2500 O O . ALA A 1 303 ? 12.574 21.876 -12.765 1.00 89.69 303 ALA A O 1
ATOM 2501 N N . VAL A 1 304 ? 14.349 20.886 -13.746 1.00 92.94 304 VAL A N 1
ATOM 2502 C CA . VAL A 1 304 ? 15.316 21.054 -12.662 1.00 92.94 304 VAL A CA 1
ATOM 2503 C C . VAL A 1 304 ? 16.441 21.984 -13.106 1.00 92.94 304 VAL A C 1
ATOM 2505 O O . VAL A 1 304 ? 16.795 22.061 -14.286 1.00 92.94 304 VAL A O 1
ATOM 2508 N N . SER A 1 305 ? 17.003 22.706 -12.145 1.00 94.81 305 SER A N 1
ATOM 2509 C CA . SER A 1 305 ? 18.142 23.605 -12.315 1.00 94.81 305 SER A CA 1
ATOM 2510 C C . SER A 1 305 ? 19.419 22.992 -11.744 1.00 94.81 305 SER A C 1
ATOM 2512 O O . SER A 1 305 ? 19.382 22.075 -10.930 1.00 94.81 305 SER A O 1
ATOM 2514 N N . THR A 1 306 ? 20.575 23.555 -12.092 1.00 95.19 306 THR A N 1
ATOM 2515 C CA . THR A 1 306 ? 21.876 23.115 -11.556 1.00 95.19 306 THR A CA 1
ATOM 2516 C C . THR A 1 306 ? 21.972 23.198 -10.025 1.00 95.19 306 THR A C 1
ATOM 2518 O O . THR A 1 306 ? 22.771 22.488 -9.416 1.00 95.19 306 THR A O 1
ATOM 2521 N N . LYS A 1 307 ? 21.145 24.044 -9.398 1.00 93.88 307 LYS A N 1
ATOM 2522 C CA . LYS A 1 307 ? 21.109 24.275 -7.948 1.00 93.88 307 LYS A CA 1
ATOM 2523 C C . LYS A 1 307 ? 20.159 23.339 -7.207 1.00 93.88 307 LYS A C 1
ATOM 2525 O O . LYS A 1 307 ? 20.182 23.322 -5.976 1.00 93.88 307 LYS A O 1
ATOM 2530 N N . ASP A 1 308 ? 19.310 22.602 -7.920 1.00 91.62 308 ASP A N 1
ATOM 2531 C CA . ASP A 1 308 ? 18.415 21.642 -7.286 1.00 91.62 308 ASP A CA 1
ATOM 2532 C C . ASP A 1 308 ? 19.206 20.455 -6.735 1.00 91.62 308 ASP A C 1
ATOM 2534 O O . ASP A 1 308 ? 20.226 20.034 -7.289 1.00 91.62 308 ASP A O 1
ATOM 2538 N N . TYR A 1 309 ? 18.729 19.938 -5.604 1.00 91.00 309 TYR A N 1
ATOM 2539 C CA . TYR A 1 309 ? 19.311 18.768 -4.969 1.00 91.00 309 TYR A CA 1
ATOM 2540 C C . TYR A 1 309 ? 18.789 17.483 -5.606 1.00 91.00 309 TYR A C 1
ATOM 2542 O O . TYR A 1 309 ? 17.610 17.386 -5.947 1.00 91.00 309 TYR A O 1
ATOM 2550 N N . VAL A 1 310 ? 19.656 16.480 -5.674 1.00 92.44 310 VAL A N 1
ATOM 2551 C CA . VAL A 1 310 ? 19.345 15.105 -6.063 1.00 92.44 310 VAL A CA 1
ATOM 2552 C C . VAL A 1 310 ? 19.944 14.142 -5.039 1.00 92.44 310 VAL A C 1
ATOM 2554 O O . VAL A 1 310 ? 21.008 14.409 -4.475 1.00 92.44 310 VAL A O 1
ATOM 2557 N N . SER A 1 311 ? 19.254 13.031 -4.781 1.00 91.94 311 SER A N 1
ATOM 2558 C CA . SER A 1 311 ? 19.852 11.859 -4.141 1.00 91.94 311 SER A CA 1
ATOM 2559 C C . SER A 1 311 ? 20.502 11.037 -5.233 1.00 91.94 311 SER A C 1
ATOM 2561 O O . SER A 1 311 ? 19.801 10.600 -6.137 1.00 91.94 311 SER A O 1
ATOM 2563 N N . ILE A 1 312 ? 21.799 10.797 -5.164 1.00 91.62 312 ILE A N 1
ATOM 2564 C CA . ILE A 1 312 ? 22.508 9.995 -6.162 1.00 91.62 312 ILE A CA 1
ATOM 2565 C C . ILE A 1 312 ? 23.691 9.285 -5.485 1.00 91.62 312 ILE A C 1
ATOM 2567 O O . ILE A 1 312 ? 24.270 9.848 -4.552 1.00 91.62 312 ILE A O 1
ATOM 2571 N N . PRO A 1 313 ? 24.034 8.038 -5.865 1.00 91.31 313 PRO A N 1
ATOM 2572 C CA . PRO A 1 313 ? 25.254 7.394 -5.395 1.00 91.31 313 PRO A CA 1
ATOM 2573 C C . PRO A 1 313 ? 26.494 8.233 -5.695 1.00 91.31 313 PRO A C 1
ATOM 2575 O O . PRO A 1 313 ? 26.468 9.081 -6.584 1.00 91.31 313 PRO A O 1
ATOM 2578 N N . ASP A 1 314 ? 27.583 7.964 -4.978 1.00 90.38 314 ASP A N 1
ATOM 2579 C CA . ASP A 1 314 ? 28.827 8.718 -5.122 1.00 90.38 314 ASP A CA 1
ATOM 2580 C C . ASP A 1 314 ? 29.300 8.799 -6.600 1.00 90.38 314 ASP A C 1
ATOM 2582 O O . ASP A 1 314 ? 29.172 7.814 -7.344 1.00 90.38 314 ASP A O 1
ATOM 2586 N N . PRO A 1 315 ? 29.849 9.947 -7.059 1.00 92.12 315 PRO A N 1
ATOM 2587 C CA . PRO A 1 315 ? 30.242 10.142 -8.458 1.00 92.12 315 PRO A CA 1
ATOM 2588 C C . PRO A 1 315 ? 31.198 9.071 -8.994 1.00 92.12 315 PRO A C 1
ATOM 2590 O O . PRO A 1 315 ? 31.143 8.723 -10.176 1.00 92.12 315 PRO A O 1
ATOM 2593 N N . HIS A 1 316 ? 32.052 8.511 -8.131 1.00 90.50 316 HIS A N 1
ATOM 2594 C CA . HIS A 1 316 ? 32.988 7.461 -8.509 1.00 90.50 316 HIS A CA 1
ATOM 2595 C C . HIS A 1 316 ? 32.258 6.178 -8.903 1.00 90.50 316 HIS A C 1
ATOM 2597 O O . HIS A 1 316 ? 32.477 5.677 -10.006 1.00 90.50 316 HIS A O 1
ATOM 2603 N N . LEU A 1 317 ? 31.331 5.689 -8.080 1.00 89.25 317 LEU A N 1
ATOM 2604 C CA . LEU A 1 317 ? 30.518 4.518 -8.407 1.00 89.25 317 LEU A CA 1
ATOM 2605 C C . LEU A 1 317 ? 29.723 4.719 -9.704 1.00 89.25 317 LEU A C 1
ATOM 2607 O O . LEU A 1 317 ? 29.726 3.844 -10.575 1.00 89.25 317 LEU A O 1
ATOM 2611 N N . VAL A 1 318 ? 29.092 5.884 -9.855 1.00 90.69 318 VAL A N 1
ATOM 2612 C CA . VAL A 1 318 ? 28.306 6.214 -11.050 1.00 90.69 318 VAL A CA 1
ATOM 2613 C C . VAL A 1 318 ? 29.187 6.246 -12.305 1.00 90.69 318 VAL A C 1
ATOM 2615 O O . VAL A 1 318 ? 28.795 5.694 -13.333 1.00 90.69 318 VAL A O 1
ATOM 2618 N N . SER A 1 319 ? 30.402 6.801 -12.227 1.00 90.94 319 SER A N 1
ATOM 2619 C CA . SER A 1 319 ? 31.353 6.789 -13.351 1.00 90.94 319 SER A CA 1
ATOM 2620 C C . SER A 1 319 ? 31.792 5.378 -13.745 1.00 90.94 319 SER A C 1
ATOM 2622 O O . SER A 1 319 ? 31.841 5.066 -14.935 1.00 90.94 319 SER A O 1
ATOM 2624 N N . ILE A 1 320 ? 32.068 4.486 -12.783 1.00 89.94 320 ILE A N 1
ATOM 2625 C CA . ILE A 1 320 ? 32.444 3.096 -13.086 1.00 89.94 320 ILE A CA 1
ATOM 2626 C C . ILE A 1 320 ? 31.276 2.394 -13.784 1.00 89.94 320 ILE A C 1
ATOM 2628 O O . ILE A 1 320 ? 31.493 1.702 -14.780 1.00 89.94 320 ILE A O 1
ATOM 2632 N N . TRP A 1 321 ? 30.047 2.602 -13.306 1.00 89.56 321 TRP A N 1
ATOM 2633 C CA . TRP A 1 321 ? 28.846 2.029 -13.907 1.00 89.56 321 TRP A CA 1
ATOM 2634 C C . TRP A 1 321 ? 28.627 2.508 -15.350 1.00 89.56 321 TRP A C 1
ATOM 2636 O O . TRP A 1 321 ? 28.527 1.680 -16.258 1.00 89.56 321 TRP A O 1
ATOM 2646 N N . ILE A 1 322 ? 28.643 3.825 -15.587 1.00 90.69 322 ILE A N 1
ATOM 2647 C CA . ILE A 1 322 ? 28.469 4.397 -16.932 1.00 90.69 322 ILE A CA 1
ATOM 2648 C C . ILE A 1 322 ? 29.581 3.937 -17.875 1.00 90.69 322 ILE A C 1
ATOM 2650 O O . ILE A 1 322 ? 29.308 3.524 -19.005 1.00 90.69 322 ILE A O 1
ATOM 2654 N N . ASN A 1 323 ? 30.831 3.924 -17.412 1.00 90.31 323 ASN A N 1
ATOM 2655 C CA . ASN A 1 323 ? 31.955 3.417 -18.194 1.00 90.31 323 ASN A CA 1
ATOM 2656 C C . ASN A 1 323 ? 31.802 1.927 -18.532 1.00 90.31 323 ASN A C 1
ATOM 2658 O O . ASN A 1 323 ? 32.157 1.514 -19.639 1.00 90.31 323 ASN A O 1
ATOM 2662 N N . TYR A 1 324 ? 31.288 1.114 -17.607 1.00 90.25 324 TYR A N 1
ATOM 2663 C CA . TYR A 1 324 ? 31.135 -0.325 -17.803 1.00 90.25 324 TYR A CA 1
ATOM 2664 C C . TYR A 1 324 ? 30.202 -0.641 -18.975 1.00 90.25 324 TYR A C 1
ATOM 2666 O O . TYR A 1 324 ? 30.616 -1.323 -19.917 1.00 90.25 324 TYR A O 1
ATOM 2674 N N . PHE A 1 325 ? 28.977 -0.111 -18.979 1.00 88.56 325 PHE A N 1
ATOM 2675 C CA . PHE A 1 325 ? 28.061 -0.393 -20.084 1.00 88.56 325 PHE A CA 1
ATOM 2676 C C . PHE A 1 325 ? 28.425 0.388 -21.355 1.00 88.56 325 PHE A C 1
ATOM 2678 O O . PHE A 1 325 ? 28.265 -0.150 -22.444 1.00 88.56 325 PHE A O 1
ATOM 2685 N N . SER A 1 326 ? 29.020 1.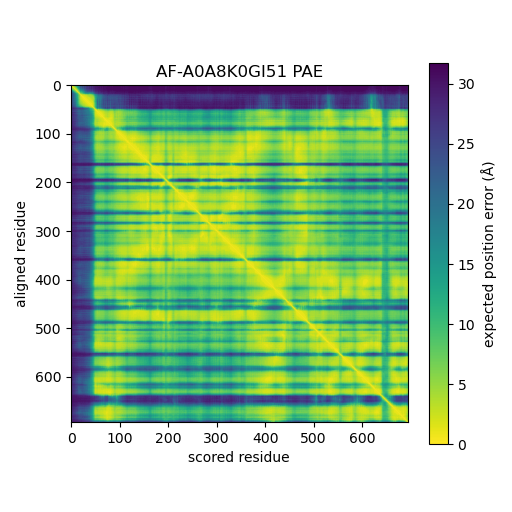583 -21.254 1.00 87.06 326 SER A N 1
ATOM 2686 C CA . SER A 1 326 ? 29.456 2.347 -22.441 1.00 87.06 326 SER A CA 1
ATOM 2687 C C . SER A 1 326 ? 30.643 1.716 -23.179 1.00 87.06 326 SER A C 1
ATOM 2689 O O . SER A 1 326 ? 30.860 1.994 -24.354 1.00 87.06 326 SER A O 1
ATOM 2691 N N . THR A 1 327 ? 31.433 0.876 -22.500 1.00 88.00 327 THR A N 1
ATOM 2692 C CA . THR A 1 327 ? 32.532 0.103 -23.115 1.00 88.00 327 THR A CA 1
ATOM 2693 C C . THR A 1 327 ? 32.145 -1.335 -23.452 1.00 88.00 327 THR A C 1
ATOM 2695 O O . THR A 1 327 ? 32.922 -2.049 -24.088 1.00 88.00 327 THR A O 1
ATOM 2698 N N . THR A 1 328 ? 30.950 -1.763 -23.047 1.00 90.88 328 THR A N 1
ATOM 2699 C CA . THR A 1 328 ? 30.367 -3.046 -23.442 1.00 90.88 328 THR A CA 1
ATOM 2700 C C . THR A 1 328 ? 29.870 -2.956 -24.888 1.00 90.88 328 THR A C 1
ATOM 2702 O O . THR A 1 328 ? 29.566 -1.874 -25.387 1.00 90.88 328 THR A O 1
ATOM 2705 N N . SER A 1 329 ? 29.805 -4.089 -25.595 1.00 91.25 329 SER A N 1
ATOM 2706 C CA . SER A 1 329 ? 29.315 -4.100 -26.976 1.00 91.25 329 SER A CA 1
ATOM 2707 C C . SER A 1 329 ? 27.898 -3.508 -27.060 1.00 91.25 329 SER A C 1
ATOM 2709 O O . SER A 1 329 ? 27.026 -3.853 -26.257 1.00 91.25 329 SER A O 1
ATOM 2711 N N . GLY A 1 330 ? 27.649 -2.647 -28.054 1.00 89.75 330 GLY A N 1
ATOM 2712 C CA . GLY A 1 330 ? 26.327 -2.042 -28.265 1.00 89.75 330 GLY A CA 1
ATOM 2713 C C . GLY A 1 330 ? 25.220 -3.085 -28.454 1.00 89.75 330 GLY A C 1
ATOM 2714 O O . GLY A 1 330 ? 24.092 -2.873 -28.015 1.00 89.75 330 GLY A O 1
ATOM 2715 N N . ARG A 1 331 ? 25.561 -4.260 -29.006 1.00 91.69 331 ARG A N 1
ATOM 2716 C CA . ARG A 1 331 ? 24.647 -5.404 -29.121 1.00 91.69 331 ARG A CA 1
ATOM 2717 C C . ARG A 1 331 ? 24.255 -5.963 -27.757 1.00 91.69 331 ARG A C 1
ATOM 2719 O O . ARG A 1 331 ? 23.072 -6.167 -27.516 1.00 91.69 331 ARG A O 1
ATOM 2726 N N . THR A 1 332 ? 25.212 -6.179 -26.854 1.00 93.38 332 THR A N 1
ATOM 2727 C CA . THR A 1 332 ? 24.926 -6.679 -25.500 1.00 93.38 332 THR A CA 1
ATOM 2728 C C . THR A 1 332 ? 24.096 -5.661 -24.709 1.00 93.38 332 THR A C 1
ATOM 2730 O O . THR A 1 332 ? 23.115 -6.046 -24.080 1.00 93.38 332 THR A O 1
ATOM 2733 N N . VAL A 1 333 ? 24.431 -4.365 -24.794 1.00 92.44 333 VAL A N 1
ATOM 2734 C CA . VAL A 1 333 ? 23.684 -3.274 -24.134 1.00 92.44 333 VAL A CA 1
ATOM 2735 C C . VAL A 1 333 ? 22.247 -3.196 -24.656 1.00 92.44 333 VAL A C 1
ATOM 2737 O O . VAL A 1 333 ? 21.308 -3.204 -23.861 1.00 92.44 333 VAL A O 1
ATOM 2740 N N . GLY A 1 334 ? 22.061 -3.186 -25.979 1.00 93.94 334 GLY A N 1
ATOM 2741 C CA . GLY A 1 334 ? 20.734 -3.174 -26.596 1.00 93.94 334 GLY A CA 1
ATOM 2742 C C . GLY A 1 334 ? 19.926 -4.427 -26.260 1.00 93.94 334 GLY A C 1
ATOM 2743 O O . GLY A 1 334 ? 18.772 -4.326 -25.853 1.00 93.94 334 GLY A O 1
ATOM 2744 N N . ASN A 1 335 ? 20.538 -5.613 -26.336 1.00 95.25 335 ASN A N 1
ATOM 2745 C CA . ASN A 1 335 ? 19.871 -6.863 -25.971 1.00 95.25 335 ASN A CA 1
ATOM 2746 C C . ASN A 1 335 ? 19.444 -6.881 -24.503 1.00 95.25 335 ASN A C 1
ATOM 2748 O O . ASN A 1 335 ? 18.341 -7.334 -24.215 1.00 95.25 335 ASN A O 1
ATOM 2752 N N . TYR A 1 336 ? 20.281 -6.381 -23.589 1.00 94.38 336 TYR A N 1
ATOM 2753 C CA . TYR A 1 336 ? 19.938 -6.288 -22.173 1.00 94.38 336 TYR A CA 1
ATOM 2754 C C . TYR A 1 336 ? 18.774 -5.321 -21.935 1.00 94.38 336 TYR A C 1
ATOM 2756 O O . TYR A 1 336 ? 17.830 -5.666 -21.225 1.00 94.38 336 TYR A O 1
ATOM 2764 N N . MET A 1 337 ? 18.799 -4.142 -22.563 1.00 93.62 337 MET A N 1
ATOM 2765 C CA . MET A 1 337 ? 17.735 -3.154 -22.399 1.00 93.62 337 MET A CA 1
ATOM 2766 C C . MET A 1 337 ? 16.391 -3.662 -22.904 1.00 93.62 337 MET A C 1
ATOM 2768 O O . MET A 1 337 ? 15.402 -3.616 -22.174 1.00 93.62 337 MET A O 1
ATOM 2772 N N . ILE A 1 338 ? 16.362 -4.208 -24.118 1.00 95.12 338 ILE A N 1
ATOM 2773 C CA . ILE A 1 338 ? 15.131 -4.744 -24.694 1.00 95.12 338 ILE A CA 1
ATOM 2774 C C . ILE A 1 338 ? 14.658 -5.989 -23.939 1.00 95.12 338 ILE A C 1
ATOM 2776 O O . ILE A 1 338 ? 13.460 -6.126 -23.697 1.00 95.12 338 ILE A O 1
ATOM 2780 N N . TRP A 1 339 ? 15.573 -6.851 -23.478 1.00 94.50 339 TRP A N 1
ATOM 2781 C CA . TRP A 1 339 ? 15.222 -7.966 -22.598 1.00 94.50 339 TRP A CA 1
ATOM 2782 C C . TRP A 1 339 ? 14.484 -7.488 -21.348 1.00 94.50 339 TRP A C 1
ATOM 2784 O O . TRP A 1 339 ? 13.429 -8.032 -21.037 1.00 94.50 339 TRP A O 1
ATOM 2794 N N . LYS A 1 340 ? 14.987 -6.455 -20.660 1.00 92.31 340 LYS A N 1
ATOM 2795 C CA . LYS A 1 340 ? 14.333 -5.900 -19.466 1.00 92.31 340 LYS A CA 1
ATOM 2796 C C . LYS A 1 340 ? 12.949 -5.337 -19.766 1.00 92.31 340 LYS A C 1
ATOM 2798 O O . LYS A 1 340 ? 12.007 -5.623 -19.030 1.00 92.31 340 LYS A O 1
ATOM 2803 N N . VAL A 1 341 ? 12.803 -4.606 -20.871 1.00 93.56 341 VAL A N 1
ATOM 2804 C CA . VAL A 1 341 ? 11.492 -4.111 -21.315 1.00 93.56 341 VAL A CA 1
ATOM 2805 C C . VAL A 1 341 ? 10.528 -5.279 -21.526 1.00 93.56 341 VAL A C 1
ATOM 2807 O O . VAL A 1 341 ? 9.442 -5.275 -20.950 1.00 93.56 341 VAL A O 1
ATOM 2810 N N . ILE A 1 342 ? 10.933 -6.308 -22.278 1.00 93.62 342 ILE A N 1
ATOM 2811 C CA . ILE A 1 342 ? 10.107 -7.495 -22.544 1.00 93.62 342 ILE A CA 1
ATOM 2812 C C . ILE A 1 342 ? 9.769 -8.231 -21.252 1.00 93.62 342 ILE A C 1
ATOM 2814 O O . ILE A 1 342 ? 8.601 -8.538 -21.026 1.00 93.62 342 ILE A O 1
ATOM 2818 N N . GLN A 1 343 ? 10.765 -8.489 -20.404 1.00 90.19 343 GLN A N 1
ATOM 2819 C CA . GLN A 1 343 ? 10.632 -9.223 -19.149 1.00 90.19 343 GLN A CA 1
ATOM 2820 C C . GLN A 1 343 ? 9.566 -8.595 -18.247 1.00 90.19 343 GLN A C 1
ATOM 2822 O O . GLN A 1 343 ? 8.698 -9.306 -17.743 1.00 90.19 343 GLN A O 1
ATOM 2827 N N . MET A 1 344 ? 9.564 -7.268 -18.126 1.00 89.69 344 MET A N 1
ATOM 2828 C CA . MET A 1 344 ? 8.558 -6.533 -17.357 1.00 89.69 344 MET A CA 1
ATOM 2829 C C . MET A 1 344 ? 7.171 -6.517 -18.015 1.00 89.69 344 MET A C 1
ATOM 2831 O O . MET A 1 344 ? 6.190 -6.246 -17.326 1.00 89.69 344 MET A O 1
ATOM 2835 N N . GLN A 1 345 ? 7.063 -6.804 -19.317 1.00 91.81 345 GLN A N 1
ATOM 2836 C CA . GLN A 1 345 ? 5.777 -6.907 -20.012 1.00 91.81 345 GLN A CA 1
ATOM 2837 C C . GLN A 1 345 ? 5.186 -8.323 -20.036 1.00 91.81 345 GLN A C 1
ATOM 2839 O O . GLN A 1 345 ? 3.990 -8.467 -20.285 1.00 91.81 345 GLN A O 1
ATOM 2844 N N . LEU A 1 346 ? 5.975 -9.368 -19.759 1.00 90.06 346 LEU A N 1
ATOM 2845 C CA . LEU A 1 346 ? 5.539 -10.770 -19.862 1.00 90.06 346 LEU A CA 1
ATOM 2846 C C . LEU A 1 346 ? 4.196 -11.084 -19.164 1.00 90.06 346 LEU A C 1
ATOM 2848 O O . LEU A 1 346 ? 3.414 -11.825 -19.766 1.00 90.06 346 LEU A O 1
ATOM 2852 N N . PRO A 1 347 ? 3.870 -10.541 -17.969 1.00 90.06 347 PRO A N 1
ATOM 2853 C CA . PRO A 1 347 ? 2.581 -10.797 -17.312 1.00 90.06 347 PRO A CA 1
ATOM 2854 C C . PRO A 1 347 ? 1.353 -10.274 -18.077 1.00 90.06 347 PRO A C 1
ATOM 2856 O O . PRO A 1 347 ? 0.233 -10.714 -17.822 1.00 90.06 347 PRO A O 1
ATOM 2859 N N . TYR A 1 348 ? 1.542 -9.339 -19.010 1.00 92.50 348 TYR A N 1
ATOM 2860 C CA . TYR A 1 348 ? 0.468 -8.682 -19.764 1.00 92.50 348 TYR A CA 1
ATOM 2861 C C . TYR A 1 348 ? 0.292 -9.248 -21.182 1.00 92.50 348 TYR A C 1
ATOM 2863 O O . TYR A 1 348 ? -0.678 -8.909 -21.856 1.00 92.50 348 TYR A O 1
ATOM 2871 N N . LEU A 1 349 ? 1.209 -10.113 -21.627 1.00 92.50 349 LEU A N 1
ATOM 2872 C CA . LEU A 1 349 ? 1.207 -10.740 -22.954 1.00 92.50 349 LEU A CA 1
ATOM 2873 C C . LEU A 1 349 ? 0.271 -11.965 -23.021 1.00 92.50 349 LEU A C 1
ATOM 2875 O O . LEU A 1 349 ? -0.172 -12.445 -21.979 1.00 92.50 349 LEU A O 1
ATOM 2879 N N . PRO A 1 350 ? -0.012 -12.524 -24.214 1.00 91.94 350 PRO A N 1
ATOM 2880 C CA . PRO A 1 350 ? -0.828 -13.730 -24.384 1.00 91.94 350 PRO A CA 1
ATOM 2881 C C . PRO A 1 350 ? -0.461 -14.910 -23.478 1.00 91.94 350 PRO A C 1
ATOM 2883 O O . PRO A 1 350 ? 0.710 -15.129 -23.142 1.00 91.94 350 PRO A O 1
ATOM 2886 N N . LYS A 1 351 ? -1.443 -15.768 -23.173 1.00 87.75 351 LYS A N 1
ATOM 2887 C CA . LYS A 1 351 ? -1.295 -16.887 -22.223 1.00 87.75 351 LYS A CA 1
ATOM 2888 C C . LYS A 1 351 ? -0.192 -17.864 -22.626 1.00 87.75 351 LYS A C 1
ATOM 2890 O O . LYS A 1 351 ? 0.509 -18.408 -21.774 1.00 87.75 351 LYS A O 1
ATOM 2895 N N . ARG A 1 352 ? 0.023 -18.054 -23.933 1.00 88.19 352 ARG A N 1
ATOM 2896 C CA . ARG A 1 352 ? 1.127 -18.877 -24.462 1.00 88.19 352 ARG A CA 1
ATOM 2897 C C . ARG A 1 352 ? 2.512 -18.390 -24.017 1.00 88.19 352 ARG A C 1
ATOM 2899 O O . ARG A 1 352 ? 3.399 -19.219 -23.844 1.00 88.19 352 ARG A O 1
ATOM 2906 N N . ILE A 1 353 ? 2.687 -17.083 -23.809 1.00 88.31 353 ILE A N 1
ATOM 2907 C CA . ILE A 1 353 ? 3.934 -16.476 -23.327 1.00 88.31 353 ILE A CA 1
ATOM 2908 C C . ILE A 1 353 ? 4.019 -16.595 -21.803 1.00 88.31 353 ILE A C 1
ATOM 2910 O O . ILE A 1 353 ? 5.032 -17.053 -21.278 1.00 88.31 353 ILE A O 1
ATOM 2914 N N . GLN A 1 354 ? 2.930 -16.287 -21.094 1.00 85.62 354 GLN A N 1
ATOM 2915 C CA . GLN A 1 354 ? 2.855 -16.420 -19.632 1.00 85.62 354 GLN A CA 1
ATOM 2916 C C . GLN A 1 354 ? 3.137 -17.858 -19.155 1.00 85.62 354 GLN A C 1
ATOM 2918 O O . GLN A 1 354 ? 3.808 -18.073 -18.144 1.00 85.62 354 GLN A O 1
ATOM 2923 N N . ASN A 1 355 ? 2.697 -18.867 -19.914 1.00 83.75 355 ASN A N 1
ATOM 2924 C CA . ASN A 1 355 ? 2.933 -20.278 -19.599 1.00 83.75 355 ASN A CA 1
ATOM 2925 C C . ASN A 1 355 ? 4.421 -20.671 -19.631 1.00 83.75 355 ASN A C 1
ATOM 2927 O O . ASN A 1 355 ? 4.833 -21.540 -18.863 1.00 83.75 355 ASN A O 1
ATOM 2931 N N . ILE A 1 356 ? 5.242 -20.038 -20.482 1.00 81.12 356 ILE A N 1
ATOM 2932 C CA . ILE A 1 356 ? 6.696 -20.306 -20.560 1.00 81.12 356 ILE A CA 1
ATOM 2933 C C . ILE A 1 356 ? 7.370 -19.976 -19.232 1.00 81.12 356 ILE A C 1
ATOM 2935 O O . ILE A 1 356 ? 8.283 -20.669 -18.788 1.00 81.12 356 ILE A O 1
ATOM 2939 N N . MET A 1 357 ? 6.866 -18.935 -18.589 1.00 70.69 357 MET A N 1
ATOM 2940 C CA . MET A 1 357 ? 7.380 -18.397 -17.347 1.00 70.69 357 MET A CA 1
ATOM 2941 C C . MET A 1 357 ? 6.934 -19.166 -16.113 1.00 70.69 357 MET A C 1
ATOM 2943 O O . MET A 1 357 ? 7.431 -18.905 -15.020 1.00 70.69 357 MET A O 1
ATOM 2947 N N . LYS A 1 358 ? 5.969 -20.084 -16.270 1.00 66.94 358 LYS A N 1
ATOM 2948 C CA . LYS A 1 358 ? 5.180 -20.606 -15.151 1.00 66.94 358 LYS A CA 1
ATOM 2949 C C . LYS A 1 358 ? 4.675 -19.457 -14.266 1.00 66.94 358 LYS A C 1
ATOM 2951 O O . LYS A 1 358 ? 4.658 -19.606 -13.044 1.00 66.94 358 LYS A O 1
ATOM 2956 N N . TYR A 1 359 ? 4.265 -18.331 -14.869 1.00 62.69 359 TYR A N 1
ATOM 2957 C CA . TYR A 1 359 ? 3.503 -17.289 -14.176 1.00 62.69 359 TYR A CA 1
ATOM 2958 C C . TYR A 1 359 ? 2.126 -17.872 -13.834 1.00 62.69 359 TYR A C 1
ATOM 2960 O O . TYR A 1 359 ? 1.123 -17.615 -14.486 1.00 62.69 359 TYR A O 1
ATOM 2968 N N . SER A 1 360 ? 2.106 -18.758 -12.846 1.00 51.62 360 SER A N 1
ATOM 2969 C CA . SER A 1 360 ? 0.912 -19.265 -12.200 1.00 51.62 360 SER A CA 1
ATOM 2970 C C . SER A 1 360 ? 0.778 -18.461 -10.927 1.00 51.62 360 SER A C 1
ATOM 2972 O O . SER A 1 360 ? 1.233 -18.879 -9.861 1.00 51.62 360 SER A O 1
ATOM 2974 N N . THR A 1 361 ? 0.194 -17.274 -11.032 1.00 54.72 361 THR A N 1
ATOM 2975 C CA . THR A 1 361 ? -0.393 -16.684 -9.840 1.00 54.72 361 THR A CA 1
ATOM 2976 C C . THR A 1 361 ? -1.601 -17.550 -9.482 1.00 54.72 361 THR A C 1
ATOM 2978 O O . THR A 1 361 ? -2.361 -17.970 -10.352 1.00 54.72 361 THR A O 1
ATOM 2981 N N . ASN A 1 362 ? -1.800 -17.849 -8.198 1.00 62.28 362 ASN A N 1
ATOM 2982 C CA . ASN A 1 362 ? -3.055 -18.461 -7.741 1.00 62.28 362 ASN A CA 1
ATOM 2983 C C . ASN A 1 362 ? -4.246 -17.480 -7.852 1.00 62.28 362 ASN A C 1
ATOM 2985 O O . ASN A 1 362 ? -5.332 -17.795 -7.370 1.00 62.28 362 ASN A O 1
ATOM 2989 N N . SER A 1 363 ? -4.039 -16.296 -8.442 1.00 77.25 363 SER A N 1
ATOM 2990 C CA . SER A 1 363 ? -5.036 -15.248 -8.596 1.00 77.25 363 SER A CA 1
ATOM 2991 C C . SER A 1 363 ? -5.849 -15.420 -9.876 1.00 77.25 363 SER A C 1
ATOM 2993 O O . SER A 1 363 ? -5.362 -15.837 -10.929 1.00 77.25 363 SER A O 1
ATOM 2995 N N . THR A 1 364 ? -7.126 -15.083 -9.780 1.00 90.06 364 THR A N 1
ATOM 2996 C CA . THR A 1 364 ? -8.036 -14.984 -10.920 1.00 90.06 364 THR A CA 1
ATOM 2997 C C . THR A 1 364 ? -7.649 -13.810 -11.825 1.00 90.06 364 THR A C 1
ATOM 2999 O O . THR A 1 364 ? -6.966 -12.875 -11.404 1.00 90.06 364 THR A O 1
ATOM 3002 N N . ARG A 1 365 ? -8.130 -13.803 -13.080 1.00 91.06 365 ARG A N 1
ATOM 3003 C CA . ARG A 1 365 ? -7.912 -12.659 -13.988 1.00 91.06 365 ARG A CA 1
ATOM 3004 C C . ARG A 1 365 ? -8.455 -11.354 -13.401 1.00 91.06 365 ARG A C 1
ATOM 3006 O O . ARG A 1 365 ? -7.853 -10.310 -13.598 1.00 91.06 365 ARG A O 1
ATOM 3013 N N . GLU A 1 366 ? -9.560 -11.425 -12.664 1.00 93.94 366 GLU A N 1
ATOM 3014 C CA . GLU A 1 366 ? -10.169 -10.270 -12.003 1.00 93.94 366 GLU A CA 1
ATOM 3015 C C . GLU A 1 366 ? -9.272 -9.688 -10.913 1.00 93.94 366 GLU A C 1
ATOM 3017 O O . GLU A 1 366 ? -9.072 -8.478 -10.878 1.00 93.94 366 GLU A O 1
ATOM 3022 N N . GLU A 1 367 ? -8.694 -10.540 -10.068 1.00 91.25 367 GLU A N 1
ATOM 3023 C CA . GLU A 1 367 ? -7.742 -10.124 -9.034 1.00 91.25 367 GLU A CA 1
ATOM 3024 C C . GLU A 1 367 ? -6.468 -9.541 -9.650 1.00 91.25 367 GLU A C 1
ATOM 3026 O O . GLU A 1 367 ? -6.027 -8.477 -9.224 1.00 91.25 367 GLU A O 1
ATOM 3031 N N . PHE A 1 368 ? -5.930 -10.177 -10.700 1.00 91.44 368 PHE A N 1
ATOM 3032 C CA . PHE A 1 368 ? -4.796 -9.640 -11.457 1.00 91.44 368 PHE A CA 1
ATOM 3033 C C . PHE A 1 368 ? -5.112 -8.249 -12.019 1.00 91.44 368 PHE A C 1
ATOM 3035 O O . PHE A 1 368 ? -4.362 -7.305 -11.805 1.00 91.44 368 PHE A O 1
ATOM 3042 N N . CYS A 1 369 ? -6.246 -8.087 -12.704 1.00 94.81 369 CYS A N 1
ATOM 3043 C CA . CYS A 1 369 ? -6.614 -6.802 -13.292 1.00 94.81 369 CYS A CA 1
ATOM 3044 C C . CYS A 1 369 ? -6.896 -5.729 -12.241 1.00 94.81 369 CYS A C 1
ATOM 3046 O O . CYS A 1 369 ? -6.595 -4.560 -12.484 1.00 94.81 369 CYS A O 1
ATOM 3048 N N . LEU A 1 370 ? -7.444 -6.105 -11.084 1.00 93.50 370 LEU A N 1
ATOM 3049 C CA . LEU A 1 370 ? -7.672 -5.189 -9.972 1.00 93.50 370 LEU A CA 1
ATOM 3050 C C . LEU A 1 370 ? -6.340 -4.655 -9.433 1.00 93.50 370 LEU A C 1
ATOM 3052 O O . LEU A 1 370 ? -6.161 -3.441 -9.357 1.00 93.50 370 LEU A O 1
ATOM 3056 N N . GLU A 1 371 ? -5.402 -5.553 -9.126 1.00 90.25 371 GLU A N 1
ATOM 3057 C CA . GLU A 1 371 ? -4.071 -5.208 -8.621 1.00 90.25 371 GLU A CA 1
ATOM 3058 C C . GLU A 1 371 ? -3.283 -4.366 -9.635 1.00 90.25 371 GLU A C 1
ATOM 3060 O O . GLU A 1 371 ? -2.726 -3.319 -9.299 1.00 90.25 371 GLU A O 1
ATOM 3065 N N . GLU A 1 372 ? -3.266 -4.785 -10.900 1.00 91.75 372 GLU A N 1
ATOM 3066 C CA . GLU A 1 372 ? -2.506 -4.095 -11.936 1.00 91.75 372 GLU A CA 1
ATOM 3067 C C . GLU A 1 372 ? -3.097 -2.724 -12.276 1.00 91.75 372 GLU A C 1
ATOM 3069 O O . GLU A 1 372 ? -2.340 -1.782 -12.504 1.00 91.75 372 GLU A O 1
ATOM 3074 N N . THR A 1 373 ? -4.420 -2.562 -12.244 1.00 93.69 373 THR A N 1
ATOM 3075 C CA . THR A 1 373 ? -5.049 -1.243 -12.422 1.00 93.69 373 THR A CA 1
ATOM 3076 C C . THR A 1 373 ? -4.699 -0.319 -11.258 1.00 93.69 373 THR A C 1
ATOM 3078 O O . THR A 1 373 ? -4.278 0.816 -11.480 1.00 93.69 373 THR A O 1
ATOM 3081 N N . ASP A 1 374 ? -4.807 -0.809 -10.021 1.00 87.38 374 ASP A N 1
ATOM 3082 C CA . ASP A 1 374 ? -4.573 -0.022 -8.807 1.00 87.38 374 ASP A CA 1
ATOM 3083 C C . ASP A 1 374 ? -3.132 0.522 -8.710 1.00 87.38 374 ASP A C 1
ATOM 3085 O O . ASP A 1 374 ? -2.927 1.672 -8.319 1.00 87.38 374 ASP A O 1
ATOM 3089 N N . LYS A 1 375 ? -2.134 -0.240 -9.182 1.00 88.38 375 LYS A N 1
ATOM 3090 C CA . LYS A 1 375 ? -0.719 0.184 -9.249 1.00 88.38 375 LYS A CA 1
ATOM 3091 C C . LYS A 1 375 ? -0.460 1.428 -10.118 1.00 88.38 375 LYS A C 1
ATOM 3093 O O . LYS A 1 375 ? 0.601 2.033 -9.986 1.00 88.38 375 LYS A O 1
ATOM 3098 N N . ARG A 1 376 ? -1.372 1.810 -11.027 1.00 89.69 376 ARG A N 1
ATOM 3099 C CA . ARG A 1 376 ? -1.163 2.914 -11.997 1.00 89.69 376 ARG A CA 1
ATOM 3100 C C . ARG A 1 376 ? -1.775 4.240 -11.562 1.00 89.69 376 ARG A C 1
ATOM 3102 O O . ARG A 1 376 ? -1.670 5.233 -12.280 1.00 89.69 376 ARG A O 1
ATOM 3109 N N . PHE A 1 377 ? -2.364 4.289 -10.375 1.00 86.06 377 PHE A N 1
ATOM 3110 C CA . PHE A 1 377 ? -2.911 5.514 -9.814 1.00 86.06 377 PHE A CA 1
ATOM 3111 C C . PHE A 1 377 ? -2.257 5.789 -8.466 1.00 86.06 377 PHE A C 1
ATOM 3113 O O . PHE A 1 377 ? -2.209 4.915 -7.606 1.00 86.06 377 PHE A O 1
ATOM 3120 N N . ILE A 1 378 ? -1.770 7.021 -8.266 1.00 80.19 378 ILE A N 1
ATOM 3121 C CA . ILE A 1 378 ? -1.305 7.445 -6.939 1.00 80.19 378 ILE A CA 1
ATOM 3122 C C . ILE A 1 378 ? -2.454 7.296 -5.950 1.00 80.19 378 ILE A C 1
ATOM 3124 O O . ILE A 1 378 ? -2.265 6.640 -4.943 1.00 80.19 378 ILE A O 1
ATOM 3128 N N . LEU A 1 379 ? -3.637 7.829 -6.266 1.00 82.38 379 LEU A N 1
ATOM 3129 C CA . LEU A 1 379 ? -4.885 7.611 -5.537 1.00 82.38 379 LEU A CA 1
ATOM 3130 C C . LEU A 1 379 ? -5.905 7.004 -6.505 1.00 82.38 379 LEU A C 1
ATOM 3132 O O . LEU A 1 379 ? -6.166 7.572 -7.565 1.00 82.38 379 LEU A O 1
ATOM 3136 N N . SER A 1 380 ? -6.469 5.849 -6.154 1.00 87.38 380 SER A N 1
ATOM 3137 C CA . SER A 1 380 ? -7.393 5.127 -7.030 1.00 87.38 380 SER A CA 1
ATOM 3138 C C . SER A 1 380 ? -8.743 5.859 -7.129 1.00 87.38 380 SER A C 1
ATOM 3140 O O . SER A 1 380 ? -9.410 6.057 -6.109 1.00 87.38 380 SER A O 1
ATOM 3142 N N . PRO A 1 381 ? -9.208 6.244 -8.337 1.00 89.00 381 PRO A N 1
ATOM 3143 C CA . PRO A 1 381 ? -10.511 6.896 -8.499 1.00 89.00 381 PRO A CA 1
ATOM 3144 C C . PRO A 1 381 ? -11.684 6.009 -8.054 1.00 89.00 381 PRO A C 1
ATOM 3146 O O . PRO A 1 381 ? -12.683 6.504 -7.531 1.00 89.00 381 PRO A O 1
ATOM 3149 N N . ILE A 1 382 ? -11.559 4.689 -8.223 1.00 91.69 382 ILE A N 1
ATOM 3150 C CA . ILE A 1 382 ? -12.569 3.722 -7.773 1.00 91.69 382 ILE A CA 1
ATOM 3151 C C . ILE A 1 382 ? -12.552 3.566 -6.253 1.00 91.69 382 ILE A C 1
ATOM 3153 O O . ILE A 1 382 ? -13.619 3.472 -5.647 1.00 91.69 382 ILE A O 1
ATOM 3157 N N . GLU A 1 383 ? -11.378 3.610 -5.619 1.00 89.12 383 GLU A N 1
ATOM 3158 C CA . GLU A 1 383 ? -11.274 3.659 -4.158 1.00 89.12 383 GLU A CA 1
ATOM 3159 C C . GLU A 1 383 ? -11.958 4.904 -3.593 1.00 89.12 383 GLU A C 1
ATOM 3161 O O . GLU A 1 383 ? -12.723 4.802 -2.631 1.00 89.12 383 GLU A O 1
ATOM 3166 N N . VAL A 1 384 ? -11.762 6.063 -4.227 1.00 89.38 384 VAL A N 1
ATOM 3167 C CA . VAL A 1 384 ? -12.448 7.307 -3.860 1.00 89.38 384 VAL A CA 1
ATOM 3168 C C . VAL A 1 384 ? -13.966 7.133 -3.924 1.00 89.38 384 VAL A C 1
ATOM 3170 O O . VAL A 1 384 ? -14.648 7.393 -2.931 1.00 89.38 384 VAL A O 1
ATOM 3173 N N . ILE A 1 385 ? -14.507 6.648 -5.047 1.00 89.19 385 ILE A N 1
ATOM 3174 C CA . ILE A 1 385 ? -15.956 6.443 -5.213 1.00 89.19 385 ILE A CA 1
ATOM 3175 C C . ILE A 1 385 ? -16.495 5.443 -4.187 1.00 89.19 385 ILE A C 1
ATOM 3177 O O . ILE A 1 385 ? -17.493 5.709 -3.518 1.00 89.19 385 ILE A O 1
ATOM 3181 N N . ASN A 1 386 ? -15.831 4.301 -4.026 1.00 90.50 386 ASN A N 1
ATOM 3182 C CA . ASN A 1 386 ? -16.259 3.275 -3.082 1.00 90.50 386 ASN A CA 1
ATOM 3183 C C . ASN A 1 386 ? -16.233 3.789 -1.637 1.00 90.50 386 ASN A C 1
ATOM 3185 O O . ASN A 1 386 ? -17.172 3.552 -0.882 1.00 90.50 386 ASN A O 1
ATOM 3189 N N . THR A 1 387 ? -15.191 4.538 -1.262 1.00 88.69 387 THR A N 1
ATOM 3190 C CA . THR A 1 387 ? -15.079 5.144 0.070 1.00 88.69 387 THR A CA 1
ATOM 3191 C C . THR A 1 387 ? -16.218 6.131 0.313 1.00 88.69 387 THR A C 1
ATOM 3193 O O . THR A 1 387 ? -16.795 6.117 1.395 1.00 88.69 387 THR A O 1
ATOM 3196 N N . ARG A 1 388 ? -16.607 6.948 -0.679 1.00 86.50 388 ARG A N 1
ATOM 3197 C CA . ARG A 1 388 ? -17.772 7.852 -0.559 1.00 86.50 388 ARG A CA 1
ATOM 3198 C C . ARG A 1 388 ? -19.061 7.090 -0.276 1.00 86.50 388 ARG A C 1
ATOM 3200 O O . ARG A 1 388 ? -19.849 7.532 0.555 1.00 86.50 388 ARG A O 1
ATOM 3207 N N . ASN A 1 389 ? -19.250 5.959 -0.952 1.00 87.38 389 ASN A N 1
ATOM 3208 C CA . ASN A 1 389 ? -20.451 5.139 -0.823 1.00 87.38 389 ASN A CA 1
ATOM 3209 C C . ASN A 1 389 ? -20.511 4.400 0.522 1.00 87.38 389 ASN A C 1
ATOM 3211 O O . ASN A 1 389 ? -21.574 4.329 1.128 1.00 87.38 389 ASN A O 1
ATOM 3215 N N . LEU A 1 390 ? -19.384 3.851 0.987 1.00 86.75 390 LEU A N 1
ATOM 3216 C CA . LEU A 1 390 ? -19.320 3.054 2.219 1.00 86.75 390 LEU A CA 1
ATOM 3217 C C . LEU A 1 390 ? -19.157 3.892 3.487 1.00 86.75 390 LEU A C 1
ATOM 3219 O O . LEU A 1 390 ? -19.531 3.451 4.569 1.00 86.75 390 LEU A O 1
ATOM 3223 N N . LEU A 1 391 ? -18.550 5.069 3.373 1.00 87.00 391 LEU A N 1
ATOM 3224 C CA . LEU A 1 391 ? -18.288 5.978 4.478 1.00 87.00 391 LEU A CA 1
ATOM 3225 C C . LEU A 1 391 ? -18.770 7.367 4.082 1.00 87.00 391 LEU A C 1
ATOM 3227 O O . LEU A 1 391 ? -17.932 8.208 3.762 1.00 87.00 391 LEU A O 1
ATOM 3231 N N . PRO A 1 392 ? -20.082 7.655 4.094 1.00 86.12 392 PRO A N 1
ATOM 3232 C CA . PRO A 1 392 ? -20.574 9.017 3.925 1.00 86.12 392 PRO A CA 1
ATOM 3233 C C . PRO A 1 392 ? -20.108 9.920 5.083 1.00 86.12 392 PRO A C 1
ATOM 3235 O O . PRO A 1 392 ? -19.552 9.461 6.082 1.00 86.12 392 PRO A O 1
ATOM 3238 N N . ALA A 1 393 ? -20.287 11.238 4.938 1.00 85.44 393 ALA A N 1
ATOM 3239 C CA . ALA A 1 393 ? -19.753 12.215 5.895 1.00 85.44 393 ALA A CA 1
ATOM 3240 C C . ALA A 1 393 ? -20.231 11.970 7.334 1.00 85.44 393 ALA A C 1
ATOM 3242 O O . ALA A 1 393 ? -19.442 12.111 8.267 1.00 85.44 393 ALA A O 1
ATOM 3243 N N . GLU A 1 394 ? -21.485 11.552 7.492 1.00 86.88 394 GLU A N 1
ATOM 3244 C CA . GLU A 1 394 ? -22.101 11.251 8.784 1.00 86.88 394 GLU A CA 1
ATOM 3245 C C . GLU A 1 394 ? -21.401 10.086 9.500 1.00 86.88 394 GLU A C 1
ATOM 3247 O O . GLU A 1 394 ? -21.013 10.238 10.658 1.00 86.88 394 GLU A O 1
ATOM 3252 N N . GLU A 1 395 ? -21.122 8.976 8.803 1.00 88.38 395 GLU A N 1
ATOM 3253 C CA . GLU A 1 395 ? -20.402 7.832 9.386 1.00 88.38 395 GLU A CA 1
ATOM 3254 C C . GLU A 1 395 ? -18.984 8.214 9.810 1.00 88.38 395 GLU A C 1
ATOM 3256 O O . GLU A 1 395 ? -18.535 7.885 10.909 1.00 88.38 395 GLU A O 1
ATOM 3261 N N . ARG A 1 396 ? -18.268 8.977 8.973 1.00 87.38 396 ARG A N 1
ATOM 3262 C CA . ARG A 1 396 ? -16.910 9.432 9.311 1.00 87.38 396 ARG A CA 1
ATOM 3263 C C . ARG A 1 396 ? -16.914 10.314 10.559 1.00 87.38 396 ARG A C 1
ATOM 3265 O O . ARG A 1 396 ? -16.068 10.136 11.438 1.00 87.38 396 ARG A O 1
ATOM 3272 N N . GLN A 1 397 ? -17.873 11.236 10.656 1.00 89.12 397 GLN A N 1
ATOM 3273 C CA . GLN A 1 397 ? -18.038 12.102 11.825 1.00 89.12 397 GLN A CA 1
ATOM 3274 C C . GLN A 1 397 ? -18.424 11.306 13.077 1.00 89.12 397 GLN A C 1
ATOM 3276 O O . GLN A 1 397 ? -17.926 11.608 14.164 1.00 89.12 397 GLN A O 1
ATOM 3281 N N . GLU A 1 398 ? -19.251 10.265 12.951 1.00 91.69 398 GLU A N 1
ATOM 3282 C CA . GLU A 1 398 ? -19.572 9.379 14.071 1.00 91.69 398 GLU A CA 1
ATOM 3283 C C . GLU A 1 398 ? -18.321 8.661 14.590 1.00 91.69 398 GLU A C 1
ATOM 3285 O O . GLU A 1 398 ? -18.059 8.687 15.796 1.00 91.69 398 GLU A O 1
ATOM 3290 N N . MET A 1 399 ? -17.497 8.092 13.706 1.00 92.75 399 MET A N 1
ATOM 3291 C CA . MET A 1 399 ? -16.262 7.415 14.119 1.00 92.75 399 MET A CA 1
ATOM 3292 C C . MET A 1 399 ? -15.268 8.379 14.782 1.00 92.75 399 MET A C 1
ATOM 3294 O O . MET A 1 399 ? -14.655 8.034 15.797 1.00 92.75 399 MET A O 1
ATOM 3298 N N . GLN A 1 400 ? -15.146 9.607 14.269 1.00 92.25 400 GLN A N 1
ATOM 3299 C CA . GLN A 1 400 ? -14.340 10.667 14.888 1.00 92.25 400 GLN A CA 1
ATOM 3300 C C . GLN A 1 400 ? -14.868 11.067 16.269 1.00 92.25 400 GLN A C 1
ATOM 3302 O O . GLN A 1 400 ? -14.080 11.271 17.197 1.00 92.25 400 GLN A O 1
ATOM 3307 N N . LYS A 1 401 ? -16.191 11.141 16.432 1.00 94.38 401 LYS A N 1
ATOM 3308 C CA . LYS A 1 401 ? -16.828 11.431 17.718 1.00 94.38 401 LYS A CA 1
ATOM 3309 C C . LYS A 1 401 ? -16.566 10.323 18.733 1.00 94.38 401 LYS A C 1
ATOM 3311 O O . LYS A 1 401 ? -16.084 10.621 19.822 1.00 94.38 401 LYS A O 1
ATOM 3316 N N . ILE A 1 402 ? -16.788 9.061 18.359 1.00 95.44 402 ILE A N 1
ATOM 3317 C CA . ILE A 1 402 ? -16.484 7.896 19.205 1.00 95.44 402 ILE A CA 1
ATOM 3318 C C . ILE A 1 402 ? -15.016 7.934 19.637 1.00 95.44 402 ILE A C 1
ATOM 3320 O O . ILE A 1 402 ? -14.708 7.803 20.817 1.00 95.44 402 ILE A O 1
ATOM 3324 N N . PHE A 1 403 ? -14.095 8.180 18.707 1.00 94.75 403 PHE A N 1
ATOM 3325 C CA . PHE A 1 403 ? -12.675 8.294 19.026 1.00 94.75 403 PHE A CA 1
ATOM 3326 C C . PHE A 1 403 ? -12.361 9.444 19.990 1.00 94.75 403 PHE A C 1
ATOM 3328 O O . PHE A 1 403 ? -11.567 9.275 20.916 1.00 94.75 403 PHE A O 1
ATOM 3335 N N . SER A 1 404 ? -13.002 10.600 19.809 1.00 95.44 404 SER A N 1
ATOM 3336 C CA . SER A 1 404 ? -12.890 11.745 20.718 1.00 95.44 404 SER A CA 1
ATOM 3337 C C . SER A 1 404 ? -13.404 11.414 22.123 1.00 95.44 404 SER A C 1
ATOM 3339 O O . SER A 1 404 ? -12.761 11.780 23.110 1.00 95.44 404 SER A O 1
ATOM 3341 N N . ASP A 1 405 ? -14.515 10.685 22.233 1.00 96.19 405 ASP A N 1
ATOM 3342 C CA . ASP A 1 405 ? -15.069 10.249 23.516 1.00 96.19 405 ASP A CA 1
ATOM 3343 C C . ASP A 1 405 ? -14.097 9.294 24.232 1.00 96.19 405 ASP A C 1
ATOM 3345 O O . ASP A 1 405 ? -13.780 9.493 25.407 1.00 96.19 405 ASP A O 1
ATOM 3349 N N . ILE A 1 406 ? -13.524 8.328 23.506 1.00 95.62 406 ILE A N 1
ATOM 3350 C CA . ILE A 1 406 ? -12.501 7.402 24.027 1.00 95.62 406 ILE A CA 1
ATOM 3351 C C . ILE A 1 406 ? -11.249 8.162 24.477 1.00 95.62 406 ILE A C 1
ATOM 3353 O O . ILE A 1 406 ? -10.737 7.926 25.574 1.00 95.62 406 ILE A O 1
ATOM 3357 N N . LYS A 1 407 ? -10.774 9.113 23.664 1.00 94.06 407 LYS A N 1
ATOM 3358 C CA . LYS A 1 407 ? -9.643 9.990 23.992 1.00 94.06 407 LYS A CA 1
ATOM 3359 C C . LYS A 1 407 ? -9.896 10.774 25.283 1.00 94.06 407 LYS A C 1
ATOM 3361 O O . LYS A 1 407 ? -8.998 10.890 26.118 1.00 94.06 407 LYS A O 1
ATOM 3366 N N . SER A 1 408 ? -11.105 11.298 25.463 1.00 95.38 408 SER A N 1
ATOM 3367 C CA . SER A 1 408 ? -11.492 12.046 26.662 1.00 95.38 408 SER A CA 1
ATOM 3368 C C . SER A 1 408 ? -11.436 11.175 27.922 1.00 95.38 408 SER A C 1
ATOM 3370 O O . SER A 1 408 ? -10.805 11.555 28.915 1.00 95.38 408 SER A O 1
ATOM 3372 N N . GLU A 1 409 ? -12.006 9.968 27.866 1.00 95.38 409 GLU A N 1
ATOM 3373 C CA . GLU A 1 409 ? -11.964 9.025 28.989 1.00 95.38 409 GLU A CA 1
ATOM 3374 C C . GLU A 1 409 ? -10.535 8.531 29.266 1.00 95.38 409 GLU A C 1
ATOM 3376 O O . GLU A 1 409 ? -10.131 8.418 30.428 1.00 95.38 409 GLU A O 1
ATOM 3381 N N . PHE A 1 410 ? -9.718 8.342 28.223 1.00 93.50 410 PHE A N 1
ATOM 3382 C CA . PHE A 1 410 ? -8.299 8.026 28.376 1.00 93.50 410 PHE A CA 1
ATOM 3383 C C . PHE A 1 410 ? -7.578 9.135 29.141 1.00 93.50 410 PHE A C 1
ATOM 3385 O O . PHE A 1 410 ? -6.935 8.855 30.148 1.00 93.50 410 PHE A O 1
ATOM 3392 N N . LEU A 1 411 ? -7.709 10.396 28.717 1.00 93.44 411 LEU A N 1
ATOM 3393 C CA . LEU A 1 411 ? -7.052 11.534 29.367 1.00 93.44 411 LEU A CA 1
ATOM 3394 C C . LEU A 1 411 ? -7.503 11.700 30.826 1.00 93.44 411 LEU A C 1
ATOM 3396 O O . LEU A 1 411 ? -6.686 12.025 31.691 1.00 93.44 411 LEU A O 1
ATOM 3400 N N . SER A 1 412 ? -8.786 11.456 31.106 1.00 94.12 412 SER A N 1
ATOM 3401 C CA . SER A 1 412 ? -9.355 11.485 32.458 1.00 94.12 412 SER A CA 1
ATOM 3402 C C . SER A 1 412 ? -8.720 10.434 33.373 1.00 94.12 412 SER A C 1
ATOM 3404 O O . SER A 1 412 ? -8.279 10.756 34.483 1.00 94.12 412 SER A O 1
ATOM 3406 N N . LEU A 1 413 ? -8.619 9.189 32.899 1.00 92.12 413 LEU A N 1
ATOM 3407 C CA . LEU A 1 413 ? -7.989 8.090 33.632 1.00 92.12 413 LEU A CA 1
ATOM 3408 C C . LEU A 1 413 ? -6.475 8.283 33.767 1.00 92.12 413 LEU A C 1
ATOM 3410 O O . LEU A 1 413 ? -5.909 8.109 34.846 1.00 92.12 413 LEU A O 1
ATOM 3414 N N . PHE A 1 414 ? -5.816 8.671 32.681 1.00 89.88 414 PHE A N 1
ATOM 3415 C CA . PHE A 1 414 ? -4.366 8.785 32.604 1.00 89.88 414 PHE A CA 1
ATOM 3416 C C . PHE A 1 414 ? -3.826 9.901 33.501 1.00 89.88 414 PHE A C 1
ATOM 3418 O O . PHE A 1 414 ? -2.808 9.709 34.167 1.00 89.88 414 PHE A O 1
ATOM 3425 N N . ARG A 1 415 ? -4.555 11.020 33.628 1.00 91.50 415 ARG A N 1
ATOM 3426 C CA . ARG A 1 415 ? -4.223 12.100 34.573 1.00 91.50 415 ARG A CA 1
ATOM 3427 C C . ARG A 1 415 ? -4.104 11.592 36.015 1.00 91.50 415 ARG A C 1
ATOM 3429 O O . ARG A 1 415 ? -3.210 12.029 36.734 1.00 91.50 415 ARG A O 1
ATOM 3436 N N . LYS A 1 416 ? -4.986 10.672 36.421 1.00 90.38 416 LYS A N 1
ATOM 3437 C CA . LYS A 1 416 ? -5.040 10.096 37.778 1.00 90.38 416 LYS A CA 1
ATOM 3438 C C . LYS A 1 416 ? -4.053 8.944 37.995 1.00 90.38 416 LYS A C 1
ATOM 3440 O O . LYS A 1 416 ? -3.826 8.561 39.134 1.00 90.38 416 LYS A O 1
ATOM 3445 N N . SER A 1 417 ? -3.496 8.380 36.923 1.00 88.94 417 SER A N 1
ATOM 3446 C CA . SER A 1 417 ? -2.562 7.253 37.005 1.00 88.94 417 SER A CA 1
ATOM 3447 C C . SER A 1 417 ? -1.223 7.669 37.622 1.00 88.94 417 SER A C 1
ATOM 3449 O O . SER A 1 417 ? -0.781 8.794 37.413 1.00 88.94 417 SER A O 1
ATOM 3451 N N . ASN A 1 418 ? -0.534 6.776 38.337 1.00 87.69 418 ASN A N 1
ATOM 3452 C CA . ASN A 1 418 ? 0.720 7.110 39.039 1.00 87.69 418 ASN A CA 1
ATOM 3453 C C . ASN A 1 418 ? 1.966 6.407 38.481 1.00 87.69 418 ASN A C 1
ATOM 3455 O O . ASN A 1 418 ? 3.058 6.567 39.019 1.00 87.69 418 ASN A O 1
ATOM 3459 N N . TRP A 1 419 ? 1.824 5.635 37.403 1.00 85.81 419 TRP A N 1
ATOM 3460 C CA . TRP A 1 419 ? 2.914 4.816 36.872 1.00 85.81 419 TRP A CA 1
ATOM 3461 C C . TRP A 1 419 ? 3.898 5.587 35.979 1.00 85.81 419 TRP A C 1
ATOM 3463 O O . TRP A 1 419 ? 5.010 5.120 35.771 1.00 85.81 419 TRP A O 1
ATOM 3473 N N . MET A 1 420 ? 3.528 6.756 35.450 1.00 87.50 420 MET A N 1
ATOM 3474 C CA . MET A 1 420 ? 4.385 7.546 34.556 1.00 87.50 420 MET A CA 1
ATOM 3475 C C . MET A 1 420 ? 4.914 8.806 35.251 1.00 87.50 420 MET A C 1
ATOM 3477 O O . MET A 1 420 ? 4.164 9.483 35.962 1.00 87.50 420 MET A O 1
ATOM 3481 N N . ASN A 1 42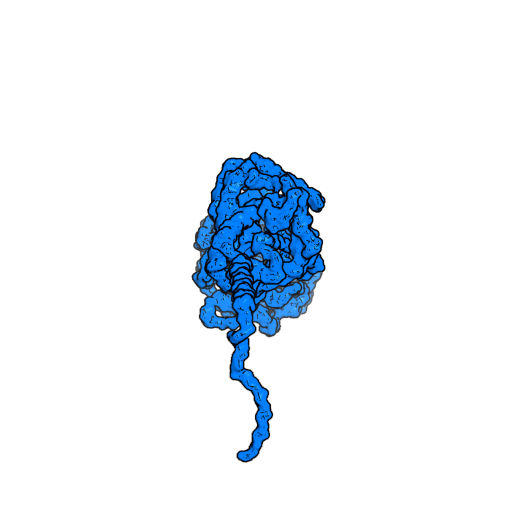1 ? 6.193 9.137 35.018 1.00 88.81 421 ASN A N 1
ATOM 3482 C CA . ASN A 1 421 ? 6.805 10.379 35.501 1.00 88.81 421 ASN A CA 1
ATOM 3483 C C . ASN A 1 421 ? 6.026 11.609 34.992 1.00 88.81 421 ASN A C 1
ATOM 3485 O O . ASN A 1 421 ? 5.501 11.592 33.882 1.00 88.81 421 ASN A O 1
ATOM 3489 N N . GLY A 1 422 ? 5.969 12.685 35.787 1.00 88.94 422 GLY A N 1
ATOM 3490 C CA . GLY A 1 422 ? 5.187 13.888 35.471 1.00 88.94 422 GLY A CA 1
ATOM 3491 C C . GLY A 1 422 ? 5.481 14.483 34.090 1.00 88.94 422 GLY A C 1
ATOM 3492 O O . GLY A 1 422 ? 4.544 14.754 33.344 1.00 88.94 422 GLY A O 1
ATOM 3493 N N . LYS A 1 423 ? 6.760 14.587 33.706 1.00 87.62 423 LYS A N 1
ATOM 3494 C CA . LYS A 1 423 ? 7.165 15.143 32.405 1.00 87.62 423 LYS A CA 1
ATOM 3495 C C . LYS A 1 423 ? 6.691 14.271 31.239 1.00 87.62 423 LYS A C 1
ATOM 3497 O O . LYS A 1 423 ? 6.070 14.770 30.305 1.00 87.62 423 LYS A O 1
ATOM 3502 N N . ASP A 1 424 ? 6.957 12.967 31.306 1.00 87.44 424 ASP A N 1
ATOM 3503 C CA . ASP A 1 424 ? 6.548 12.021 30.258 1.00 87.44 424 ASP A CA 1
ATOM 3504 C C . ASP A 1 424 ? 5.018 11.944 30.154 1.00 87.44 424 ASP A C 1
ATOM 3506 O O . ASP A 1 424 ? 4.465 11.855 29.055 1.00 87.44 424 ASP A O 1
ATOM 3510 N N . LYS A 1 425 ? 4.323 12.037 31.296 1.00 88.12 425 LYS A N 1
ATOM 3511 C CA . LYS A 1 425 ? 2.861 12.040 31.366 1.00 88.12 425 LYS A CA 1
ATOM 3512 C C . LYS A 1 425 ? 2.279 13.261 30.665 1.00 88.12 425 LYS A C 1
ATOM 3514 O O . LYS A 1 425 ? 1.363 13.102 29.865 1.00 88.12 425 LYS A O 1
ATOM 3519 N N . GLU A 1 426 ? 2.804 14.454 30.932 1.00 88.88 426 GLU A N 1
ATOM 3520 C CA . GLU A 1 426 ? 2.365 15.686 30.270 1.00 88.88 426 GLU A CA 1
ATOM 3521 C C . GLU A 1 426 ? 2.578 15.617 28.756 1.00 88.88 426 GLU A C 1
ATOM 3523 O O . GLU A 1 426 ? 1.636 15.862 28.003 1.00 88.88 426 GLU A O 1
ATOM 3528 N N . ILE A 1 427 ? 3.760 15.183 28.303 1.00 86.31 427 ILE A N 1
ATOM 3529 C CA . ILE A 1 427 ? 4.061 15.003 26.872 1.00 86.31 427 ILE A CA 1
ATOM 3530 C C . ILE A 1 427 ? 3.080 14.014 26.229 1.00 86.31 427 ILE A C 1
ATOM 3532 O O . ILE A 1 427 ? 2.494 14.303 25.186 1.00 86.31 427 ILE A O 1
ATOM 3536 N N . THR A 1 428 ? 2.855 12.865 26.871 1.00 85.62 428 THR A N 1
ATOM 3537 C CA . THR A 1 428 ? 1.920 11.841 26.383 1.00 85.62 428 THR A CA 1
ATOM 3538 C C . THR A 1 428 ? 0.498 12.390 26.298 1.00 85.62 428 THR A C 1
ATOM 3540 O O . THR A 1 428 ? -0.188 12.186 25.299 1.00 85.62 428 THR A O 1
ATOM 3543 N N . MET A 1 429 ? 0.048 13.127 27.317 1.00 88.12 429 MET A N 1
ATOM 3544 C CA . MET A 1 429 ? -1.277 13.745 27.325 1.00 88.12 429 MET A CA 1
ATOM 3545 C C . MET A 1 429 ? -1.433 14.797 26.225 1.00 88.12 429 MET A C 1
ATOM 3547 O O . MET A 1 429 ? -2.481 14.833 25.583 1.00 88.12 429 MET A O 1
ATOM 3551 N N . GLU A 1 430 ? -0.426 15.638 25.984 1.00 88.56 430 GLU A N 1
ATOM 3552 C CA . GLU A 1 430 ? -0.456 16.629 24.901 1.00 88.56 430 GLU A CA 1
ATOM 3553 C C . GLU A 1 430 ? -0.476 15.973 23.516 1.00 88.56 430 GLU A C 1
ATOM 3555 O O . GLU A 1 430 ? -1.257 16.384 22.653 1.00 88.56 430 GLU A O 1
ATOM 3560 N N . ASN A 1 431 ? 0.302 14.907 23.318 1.00 86.19 431 ASN A N 1
ATOM 3561 C CA . ASN A 1 431 ? 0.271 14.122 22.083 1.00 86.19 431 ASN A CA 1
ATOM 3562 C C . ASN A 1 431 ? -1.108 13.492 21.865 1.00 86.19 431 ASN A C 1
ATOM 3564 O O . ASN A 1 431 ? -1.693 13.638 20.793 1.00 86.19 431 ASN A O 1
ATOM 3568 N N . VAL A 1 432 ? -1.683 12.875 22.900 1.00 88.88 432 VAL A N 1
ATOM 3569 C CA . VAL A 1 432 ? -3.023 12.284 22.823 1.00 88.88 432 VAL A CA 1
ATOM 3570 C C . VAL A 1 432 ? -4.069 13.354 22.504 1.00 88.88 432 VAL A C 1
ATOM 3572 O O . VAL A 1 432 ? -4.899 13.135 21.630 1.00 88.88 432 VAL A O 1
ATOM 3575 N N . LYS A 1 433 ? -4.033 14.535 23.140 1.00 90.62 433 LYS A N 1
ATOM 3576 C CA . LYS A 1 433 ? -4.987 15.632 22.866 1.00 90.62 433 LYS A CA 1
ATOM 3577 C C . LYS A 1 433 ? -5.014 16.022 21.388 1.00 90.62 433 LYS A C 1
ATOM 3579 O O . LYS A 1 433 ? -6.105 16.150 20.826 1.00 90.62 433 LYS A O 1
ATOM 3584 N N . LYS A 1 434 ? -3.836 16.172 20.778 1.00 90.50 434 LYS A N 1
ATOM 3585 C CA . LYS A 1 434 ? -3.655 16.592 19.379 1.00 90.50 434 LYS A CA 1
ATOM 3586 C C . LYS A 1 434 ? -3.940 15.492 18.359 1.00 90.50 434 LYS A C 1
ATOM 3588 O O . LYS A 1 434 ? -3.928 15.774 17.171 1.00 90.50 434 LYS A O 1
ATOM 3593 N N . LEU A 1 435 ? -4.170 14.260 18.806 1.00 88.94 435 LEU A N 1
ATOM 3594 C CA . LEU A 1 435 ? -4.378 13.124 17.921 1.00 88.94 435 LEU A CA 1
ATOM 3595 C C . LEU A 1 435 ? -5.660 13.269 17.105 1.00 88.94 435 LEU A C 1
ATOM 3597 O O . LEU A 1 435 ? -6.742 13.503 17.670 1.00 88.94 435 LEU A O 1
ATOM 3601 N N . ILE A 1 436 ? -5.520 13.046 15.801 1.00 90.12 436 ILE A N 1
ATOM 3602 C CA . ILE A 1 436 ? -6.595 13.075 14.810 1.00 90.12 436 ILE A CA 1
ATOM 3603 C C . ILE A 1 436 ? -6.823 11.658 14.278 1.00 90.12 436 ILE A C 1
ATOM 3605 O O . ILE A 1 436 ? -5.871 10.976 13.906 1.00 90.12 436 ILE A O 1
ATOM 3609 N N . LEU A 1 437 ? -8.087 11.229 14.225 1.00 90.69 437 LEU A N 1
ATOM 3610 C CA . LEU A 1 437 ? -8.503 10.011 13.529 1.00 90.69 437 LEU A CA 1
ATOM 3611 C C . LEU A 1 437 ? -9.032 10.365 12.137 1.00 90.69 437 LEU A C 1
ATOM 3613 O O . LEU A 1 437 ? -9.961 11.164 11.998 1.00 90.69 437 LEU A O 1
ATOM 3617 N N . ILE A 1 438 ? -8.487 9.698 11.129 1.00 89.62 438 ILE A N 1
ATOM 3618 C CA . ILE A 1 438 ? -9.027 9.633 9.775 1.00 89.62 438 ILE A CA 1
ATOM 3619 C C . ILE A 1 438 ? -9.533 8.207 9.559 1.00 89.62 438 ILE A C 1
ATOM 3621 O O . ILE A 1 438 ? -8.813 7.240 9.800 1.00 89.62 438 ILE A O 1
ATOM 3625 N N . TYR A 1 439 ? -10.785 8.080 9.130 1.00 88.06 439 TYR A N 1
ATOM 3626 C CA . TYR A 1 439 ? -11.414 6.796 8.841 1.00 88.06 439 TYR A CA 1
ATOM 3627 C C . TYR A 1 439 ? -11.764 6.743 7.349 1.00 88.06 439 TYR A C 1
ATOM 3629 O O . TYR A 1 439 ? -12.589 7.530 6.883 1.00 88.06 439 TYR A O 1
ATOM 3637 N N . GLY A 1 440 ? -11.117 5.842 6.613 1.00 88.00 440 GLY A N 1
ATOM 3638 C CA . GLY A 1 440 ? -11.073 5.803 5.155 1.00 88.00 440 GLY A CA 1
ATOM 3639 C C . GLY A 1 440 ? -9.897 6.613 4.604 1.00 88.00 440 GLY A C 1
ATOM 3640 O O . GLY A 1 440 ? -8.750 6.434 5.011 1.00 88.00 440 GLY A O 1
ATOM 3641 N N . LEU A 1 441 ? -10.196 7.524 3.682 1.00 84.19 441 LEU A N 1
ATOM 3642 C CA . LEU A 1 441 ? -9.207 8.343 2.984 1.00 84.19 441 LEU A CA 1
ATOM 3643 C C . LEU A 1 441 ? -8.897 9.659 3.729 1.00 84.19 441 LEU A C 1
ATOM 3645 O O . LEU A 1 441 ? -9.820 10.279 4.266 1.00 84.19 441 LEU A O 1
ATOM 3649 N N . PRO A 1 442 ? -7.629 10.118 3.760 1.00 76.00 442 PRO A N 1
ATOM 3650 C CA . PRO A 1 442 ? -7.269 11.401 4.362 1.00 76.00 442 PRO A CA 1
ATOM 3651 C C . PRO A 1 442 ? -7.711 12.611 3.527 1.00 76.00 442 PRO A C 1
ATOM 3653 O O . PRO A 1 442 ? -7.894 12.518 2.322 1.00 76.00 442 PRO A O 1
ATOM 3656 N N . GLY A 1 443 ? -7.857 13.773 4.171 1.00 66.94 443 GLY A N 1
ATOM 3657 C CA . GLY A 1 443 ? -8.200 15.037 3.502 1.00 66.94 443 GLY A CA 1
ATOM 3658 C C . GLY A 1 443 ? -9.608 15.087 2.887 1.00 66.94 443 GLY A C 1
ATOM 3659 O O . GLY A 1 443 ? -10.502 14.329 3.258 1.00 66.94 443 GLY A O 1
ATOM 3660 N N . ASP A 1 444 ? -9.796 15.991 1.922 1.00 63.94 444 ASP A N 1
ATOM 3661 C CA . ASP A 1 444 ? -11.055 16.185 1.186 1.00 63.94 444 ASP A CA 1
ATOM 3662 C C . ASP A 1 444 ? -11.162 15.272 -0.051 1.00 63.94 444 ASP A C 1
ATOM 3664 O O . ASP A 1 444 ? -11.833 15.611 -1.025 1.00 63.94 444 ASP A O 1
ATOM 3668 N N . TYR A 1 445 ? -10.531 14.089 -0.038 1.00 68.38 445 TYR A N 1
ATOM 3669 C CA . TYR A 1 445 ? -10.495 13.152 -1.183 1.00 68.38 445 TYR A CA 1
ATOM 3670 C C . TYR A 1 445 ? -11.872 12.640 -1.619 1.00 68.38 445 TYR A C 1
ATOM 3672 O O . TYR A 1 445 ? -12.033 11.965 -2.630 1.00 68.38 445 TYR A O 1
ATOM 3680 N N . LEU A 1 446 ? -12.905 12.991 -0.868 1.00 68.12 446 LEU A N 1
ATOM 3681 C CA . LEU A 1 446 ? -14.285 12.645 -1.144 1.00 68.12 446 LEU A CA 1
ATOM 3682 C C . LEU A 1 446 ? -15.023 13.759 -1.914 1.00 68.12 446 LEU A C 1
ATOM 3684 O O . LEU A 1 446 ? -16.216 13.629 -2.164 1.00 68.12 446 LEU A O 1
ATOM 3688 N N . ASN A 1 447 ? -14.305 14.806 -2.337 1.00 73.38 447 ASN A N 1
ATOM 3689 C CA . ASN A 1 447 ? -14.729 15.817 -3.307 1.00 73.38 447 ASN A CA 1
ATOM 3690 C C . ASN A 1 447 ? -14.095 15.534 -4.681 1.00 73.38 447 ASN A C 1
ATOM 3692 O O . ASN A 1 447 ? -12.943 15.114 -4.743 1.00 73.38 447 ASN A O 1
ATOM 3696 N N . ASP A 1 448 ? -14.826 15.753 -5.778 1.00 72.06 448 ASP A N 1
ATOM 3697 C CA . ASP A 1 448 ? -14.333 15.571 -7.154 1.00 72.06 448 ASP A CA 1
ATOM 3698 C C . ASP A 1 448 ? -13.087 16.393 -7.471 1.00 72.06 448 ASP A C 1
ATOM 3700 O O . ASP A 1 448 ? -12.261 15.934 -8.253 1.00 72.06 448 ASP A O 1
ATOM 3704 N N . LYS A 1 449 ? -12.868 17.504 -6.759 1.00 77.81 449 LYS A N 1
ATOM 3705 C CA . LYS A 1 449 ? -11.646 18.308 -6.865 1.00 77.81 449 LYS A CA 1
ATOM 3706 C C . LYS A 1 449 ? -10.356 17.486 -6.747 1.00 77.81 449 LYS A C 1
ATOM 3708 O O . LYS A 1 449 ? -9.368 17.808 -7.395 1.00 77.81 449 LYS A O 1
ATOM 3713 N N . ILE A 1 450 ? -10.342 16.410 -5.948 1.00 76.19 450 ILE A N 1
ATOM 3714 C CA . ILE A 1 450 ? -9.135 15.576 -5.853 1.00 76.19 450 ILE A CA 1
ATOM 3715 C C . ILE A 1 450 ? -8.831 14.840 -7.159 1.00 76.19 450 ILE A C 1
ATOM 3717 O O . ILE A 1 450 ? -7.676 14.555 -7.457 1.00 76.19 450 ILE A O 1
ATOM 3721 N N . LEU A 1 451 ? -9.870 14.495 -7.921 1.00 77.06 451 LEU A N 1
ATOM 3722 C CA . LEU A 1 451 ? -9.720 13.832 -9.206 1.00 77.06 451 LEU A CA 1
ATOM 3723 C C . LEU A 1 451 ? -9.192 14.820 -10.253 1.00 77.06 451 LEU A C 1
ATOM 3725 O O . LEU A 1 451 ? -8.378 14.405 -11.076 1.00 77.06 451 LEU A O 1
ATOM 3729 N N . ASP A 1 452 ? -9.579 16.099 -10.164 1.00 76.25 452 ASP A N 1
ATOM 3730 C CA . ASP A 1 452 ? -9.047 17.184 -11.002 1.00 76.25 452 ASP A CA 1
ATOM 3731 C C . ASP A 1 452 ? -7.545 17.393 -10.750 1.00 76.25 452 ASP A C 1
ATOM 3733 O O . ASP A 1 452 ? -6.757 17.462 -11.691 1.00 76.25 452 ASP A O 1
ATOM 3737 N N . ASP A 1 453 ? -7.117 17.408 -9.480 1.00 70.94 453 ASP A N 1
ATOM 3738 C CA . ASP A 1 453 ? -5.698 17.542 -9.106 1.00 70.94 453 ASP A CA 1
ATOM 3739 C C . ASP A 1 453 ? -4.834 16.378 -9.651 1.00 70.94 453 ASP A C 1
ATOM 3741 O O . ASP A 1 453 ? -3.611 16.501 -9.779 1.00 70.94 453 ASP A O 1
ATOM 3745 N N . MET A 1 454 ? -5.463 15.246 -9.994 1.00 67.75 454 MET A N 1
ATOM 3746 C CA . MET A 1 454 ? -4.825 14.089 -10.627 1.00 67.75 454 MET A CA 1
ATOM 3747 C C . MET A 1 454 ? -4.956 14.052 -12.158 1.00 67.75 454 MET A C 1
ATOM 3749 O O . MET A 1 454 ? -4.269 13.243 -12.789 1.00 67.75 454 MET A O 1
ATOM 3753 N N . ASP A 1 455 ? -5.797 14.890 -12.773 1.00 68.62 455 ASP A N 1
ATOM 3754 C CA . ASP A 1 455 ? -5.975 14.961 -14.230 1.00 68.62 455 ASP A CA 1
ATOM 3755 C C . ASP A 1 455 ? -4.855 15.795 -14.861 1.00 68.62 455 ASP A C 1
ATOM 3757 O O . ASP A 1 455 ? -4.983 16.950 -15.260 1.00 68.62 455 ASP A O 1
ATOM 3761 N N . VAL A 1 456 ? -3.679 15.186 -14.895 1.00 62.47 456 VAL A N 1
ATOM 3762 C CA . VAL A 1 456 ? -2.441 15.753 -15.420 1.00 62.47 456 VAL A CA 1
ATOM 3763 C C . VAL A 1 456 ? -2.476 15.685 -16.943 1.00 62.47 456 VAL A C 1
ATOM 3765 O O . VAL A 1 456 ? -1.827 14.797 -17.481 1.00 62.47 456 VAL A O 1
ATOM 3768 N N . ASP A 1 457 ? -3.255 16.561 -17.604 1.00 60.12 457 ASP A N 1
ATOM 3769 C CA . ASP A 1 457 ? -3.406 16.694 -19.074 1.00 60.12 457 ASP A CA 1
ATOM 3770 C C . ASP A 1 457 ? -2.965 15.427 -19.816 1.00 60.12 457 ASP A C 1
ATOM 3772 O O . ASP A 1 457 ? -1.902 15.379 -20.444 1.00 60.12 457 ASP A O 1
ATOM 3776 N N . LEU A 1 458 ? -3.719 14.345 -19.579 1.00 62.91 458 LEU A N 1
ATOM 3777 C CA . LEU A 1 458 ? -3.273 12.998 -19.930 1.00 62.91 458 LEU A CA 1
ATOM 3778 C C . LEU A 1 458 ? -2.975 12.952 -21.428 1.00 62.91 458 LEU A C 1
ATOM 3780 O O . LEU A 1 458 ? -3.873 13.161 -22.243 1.00 62.91 458 LEU A O 1
ATOM 3784 N N . VAL A 1 459 ? -1.713 12.685 -21.770 1.00 65.06 459 VAL A N 1
ATOM 3785 C CA . VAL A 1 459 ? -1.262 12.599 -23.162 1.00 65.06 459 VAL A CA 1
ATOM 3786 C C . VAL A 1 459 ? -2.128 11.583 -23.897 1.00 65.06 459 VAL A C 1
ATOM 3788 O O . VAL A 1 459 ? -2.396 10.495 -23.363 1.00 65.06 459 VAL A O 1
ATOM 3791 N N . GLU A 1 460 ? -2.532 11.940 -25.116 1.00 64.75 460 GLU A N 1
ATOM 3792 C CA . GLU A 1 460 ? -3.400 11.124 -25.957 1.00 64.75 460 GLU A CA 1
ATOM 3793 C C . GLU A 1 460 ? -2.871 9.692 -26.125 1.00 64.75 460 GLU A C 1
ATOM 3795 O O . GLU A 1 460 ? -1.674 9.385 -26.014 1.00 64.75 460 GLU A O 1
ATOM 3800 N N . ARG A 1 461 ? -3.823 8.779 -26.298 1.00 70.50 461 ARG A N 1
ATOM 3801 C CA . ARG A 1 461 ? -3.585 7.342 -26.383 1.00 70.50 461 ARG A CA 1
ATOM 3802 C C . ARG A 1 461 ? -3.051 6.995 -27.775 1.00 70.50 461 ARG A C 1
ATOM 3804 O O . ARG A 1 46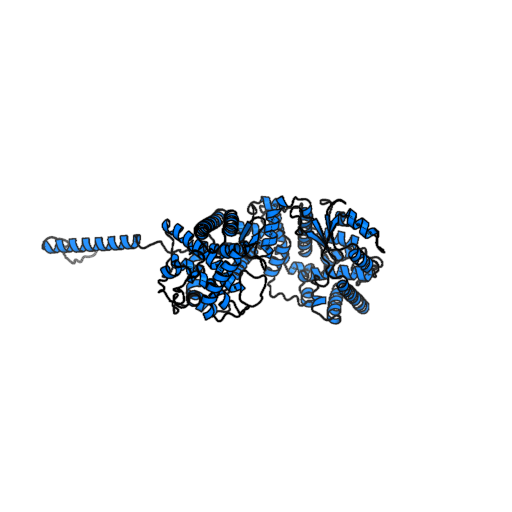1 ? -3.541 7.524 -28.765 1.00 70.50 461 ARG A O 1
ATOM 3811 N N . ILE A 1 462 ? -2.062 6.101 -27.841 1.00 71.19 462 ILE A N 1
ATOM 3812 C CA . ILE A 1 462 ? -1.377 5.732 -29.097 1.00 71.19 462 ILE A CA 1
ATOM 3813 C C . ILE A 1 462 ? -2.087 4.559 -29.813 1.00 71.19 462 ILE A C 1
ATOM 3815 O O . ILE A 1 462 ? -1.836 4.311 -30.988 1.00 71.19 462 ILE A O 1
ATOM 3819 N N . GLY A 1 463 ? -3.049 3.905 -29.153 1.00 82.31 463 GLY A N 1
ATOM 3820 C CA . GLY A 1 463 ? -3.887 2.860 -29.744 1.00 82.31 463 GLY A CA 1
ATOM 3821 C C . GLY A 1 463 ? -5.094 2.493 -28.874 1.00 82.31 463 GLY A C 1
ATOM 3822 O O . GLY A 1 463 ? -5.600 3.334 -28.130 1.00 82.31 463 GLY A O 1
ATOM 3823 N N . ASP A 1 464 ? -5.613 1.271 -29.000 1.00 87.44 464 ASP A N 1
ATOM 3824 C CA . ASP A 1 464 ? -6.861 0.843 -28.332 1.00 87.44 464 ASP A CA 1
ATOM 3825 C C . ASP A 1 464 ? -6.793 -0.569 -27.714 1.00 87.44 464 ASP A C 1
ATOM 3827 O O . ASP A 1 464 ? -7.795 -1.096 -27.229 1.00 87.44 464 ASP A O 1
ATOM 3831 N N . ASN A 1 465 ? -5.625 -1.214 -27.687 1.00 91.00 465 ASN A N 1
ATOM 3832 C CA . ASN A 1 465 ? -5.473 -2.502 -26.999 1.00 91.00 465 ASN A CA 1
ATOM 3833 C C . ASN A 1 465 ? -5.021 -2.323 -25.537 1.00 91.00 465 ASN A C 1
ATOM 3835 O O . ASN A 1 465 ? -4.674 -1.229 -25.091 1.00 91.00 465 ASN A O 1
ATOM 3839 N N . PHE A 1 466 ? -5.021 -3.416 -24.771 1.00 93.75 466 PHE A N 1
ATOM 3840 C CA . PHE A 1 466 ? -4.666 -3.387 -23.352 1.00 93.75 466 PHE A CA 1
ATOM 3841 C C . PHE A 1 466 ? -3.252 -2.845 -23.075 1.00 93.75 466 PHE A C 1
ATOM 3843 O O . PHE A 1 466 ? -3.088 -2.081 -22.124 1.00 93.75 466 PHE A O 1
ATOM 3850 N N . LEU A 1 467 ? -2.247 -3.194 -23.888 1.00 93.25 467 LEU A N 1
ATOM 3851 C CA . LEU A 1 467 ? -0.876 -2.715 -23.683 1.00 93.25 467 LEU A CA 1
ATOM 3852 C C . LEU A 1 467 ? -0.774 -1.201 -23.882 1.00 93.25 467 LEU A C 1
ATOM 3854 O O . LEU A 1 467 ? -0.108 -0.541 -23.088 1.00 93.25 467 LEU A O 1
ATOM 3858 N N . ASP A 1 468 ? -1.484 -0.636 -24.859 1.00 91.38 468 ASP A N 1
ATOM 3859 C CA . ASP A 1 468 ? -1.512 0.817 -25.076 1.00 91.38 468 ASP A CA 1
ATOM 3860 C C . ASP A 1 468 ? -2.150 1.562 -23.900 1.00 91.38 468 ASP A C 1
ATOM 3862 O O . ASP A 1 468 ? -1.652 2.600 -23.455 1.00 91.38 468 ASP A O 1
ATOM 3866 N N . TYR A 1 469 ? -3.243 1.014 -23.365 1.00 92.00 469 TYR A N 1
ATOM 3867 C CA . TYR A 1 469 ? -3.899 1.534 -22.167 1.00 92.00 469 TYR A CA 1
ATOM 3868 C C . TYR A 1 469 ? -2.983 1.470 -20.943 1.00 92.00 469 TYR A C 1
ATOM 3870 O O . TYR A 1 469 ? -2.871 2.441 -20.189 1.00 92.00 469 TYR A O 1
ATOM 3878 N N . LEU A 1 470 ? -2.303 0.339 -20.757 1.00 93.50 470 LEU A N 1
ATOM 3879 C CA . LEU A 1 470 ? -1.357 0.139 -19.668 1.00 93.50 470 LEU A CA 1
ATOM 3880 C C . LEU A 1 470 ? -0.180 1.115 -19.773 1.00 93.50 470 LEU A C 1
ATOM 3882 O O . LEU A 1 470 ? 0.186 1.747 -18.781 1.00 93.50 470 LEU A O 1
ATOM 3886 N N . ALA A 1 471 ? 0.385 1.276 -20.969 1.00 92.62 471 ALA A N 1
ATOM 3887 C CA . ALA A 1 471 ? 1.497 2.179 -21.227 1.00 92.62 471 ALA A CA 1
ATOM 3888 C C . ALA A 1 471 ? 1.094 3.642 -20.980 1.00 92.62 471 ALA A C 1
ATOM 3890 O O . ALA A 1 471 ? 1.780 4.365 -20.253 1.00 92.62 471 ALA A O 1
ATOM 3891 N N . GLN A 1 472 ? -0.079 4.068 -21.461 1.00 89.62 472 GLN A N 1
ATOM 3892 C CA . GLN A 1 472 ? -0.618 5.395 -21.152 1.00 89.62 472 GLN A CA 1
ATOM 3893 C C . GLN A 1 472 ? -0.746 5.617 -19.637 1.00 89.62 472 GLN A C 1
ATOM 3895 O O . GLN A 1 472 ? -0.313 6.653 -19.125 1.00 89.62 472 GLN A O 1
ATOM 3900 N N . ALA A 1 473 ? -1.310 4.653 -18.908 1.00 90.31 473 ALA A N 1
ATOM 3901 C CA . ALA A 1 473 ? -1.488 4.758 -17.464 1.00 90.31 473 ALA A CA 1
ATOM 3902 C C . ALA A 1 473 ? -0.140 4.837 -16.721 1.00 90.31 473 ALA A C 1
ATOM 3904 O O . ALA A 1 473 ? 0.039 5.707 -15.868 1.00 90.31 473 ALA A O 1
ATOM 3905 N N . ASN A 1 474 ? 0.847 4.019 -17.108 1.00 91.12 474 ASN A N 1
ATOM 3906 C CA . ASN A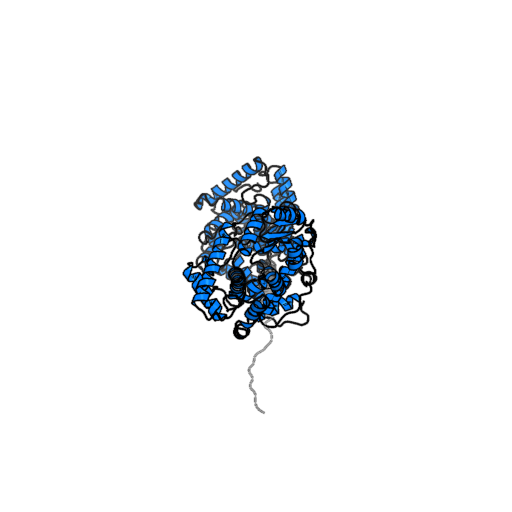 1 474 ? 2.213 4.080 -16.576 1.00 91.12 474 ASN A CA 1
ATOM 3907 C C . ASN A 1 474 ? 2.862 5.450 -16.822 1.00 91.12 474 ASN A C 1
ATOM 3909 O O . ASN A 1 474 ? 3.458 6.035 -15.917 1.00 91.12 474 ASN A O 1
ATOM 3913 N N . ARG A 1 475 ? 2.738 5.989 -18.039 1.00 88.94 475 ARG A N 1
ATOM 3914 C CA . ARG A 1 475 ? 3.267 7.310 -18.395 1.00 88.94 475 ARG A CA 1
ATOM 3915 C C . ARG A 1 475 ? 2.674 8.406 -17.521 1.00 88.94 475 ARG A C 1
ATOM 3917 O O . ARG A 1 475 ? 3.413 9.242 -17.002 1.00 88.94 475 ARG A O 1
ATOM 3924 N N . ASN A 1 476 ? 1.354 8.395 -17.357 1.00 86.50 476 ASN A N 1
ATOM 3925 C CA . ASN A 1 476 ? 0.640 9.379 -16.551 1.00 86.50 476 ASN A CA 1
ATOM 3926 C C . ASN A 1 476 ? 1.063 9.287 -15.082 1.00 86.50 476 ASN A C 1
ATOM 3928 O O . ASN A 1 476 ? 1.413 10.306 -14.488 1.00 86.50 476 ASN A O 1
ATOM 3932 N N . PHE A 1 477 ? 1.131 8.070 -14.531 1.00 87.69 477 PHE A N 1
ATOM 3933 C CA . PHE A 1 477 ? 1.627 7.816 -13.179 1.00 87.69 477 PHE A CA 1
ATOM 3934 C C . PHE A 1 477 ? 3.016 8.427 -12.957 1.00 87.69 477 PHE A C 1
ATOM 3936 O O . PHE A 1 477 ? 3.222 9.176 -12.001 1.00 87.69 477 PHE A O 1
ATOM 3943 N N . GLN A 1 478 ? 3.952 8.174 -13.874 1.00 88.06 478 GLN A N 1
ATOM 3944 C CA . GLN A 1 478 ? 5.319 8.692 -13.782 1.00 88.06 478 GLN A CA 1
ATOM 3945 C C . GLN A 1 478 ? 5.380 10.220 -13.914 1.00 88.06 478 GLN A C 1
ATOM 3947 O O . GLN A 1 478 ? 6.146 10.874 -13.208 1.00 88.06 478 GLN A O 1
ATOM 3952 N N . THR A 1 479 ? 4.551 10.827 -14.768 1.00 87.19 479 THR A N 1
ATOM 3953 C CA . THR A 1 479 ? 4.451 12.295 -14.857 1.00 87.19 479 THR A CA 1
ATOM 3954 C C . THR A 1 479 ? 3.933 12.893 -13.550 1.00 87.19 479 THR A C 1
ATOM 3956 O O . THR A 1 479 ? 4.516 13.857 -13.052 1.00 87.19 479 THR A O 1
ATOM 3959 N N . ILE A 1 480 ? 2.884 12.311 -12.956 1.00 83.00 480 ILE A N 1
ATOM 3960 C CA . ILE A 1 480 ? 2.350 12.761 -11.662 1.00 83.00 480 ILE A CA 1
ATOM 3961 C C . ILE A 1 480 ? 3.428 12.644 -10.578 1.00 83.00 480 ILE A C 1
ATOM 3963 O O . ILE A 1 480 ? 3.622 13.590 -9.814 1.00 83.00 480 ILE A O 1
ATOM 3967 N N . ARG A 1 481 ? 4.158 11.518 -10.525 1.00 85.00 481 ARG A N 1
ATOM 3968 C CA . ARG A 1 481 ? 5.264 11.314 -9.575 1.00 85.00 481 ARG A CA 1
ATOM 3969 C C . ARG A 1 481 ? 6.306 12.420 -9.700 1.00 85.00 481 ARG A C 1
ATOM 3971 O O . ARG A 1 481 ? 6.587 13.087 -8.709 1.00 85.00 481 ARG A O 1
ATOM 3978 N N . PHE A 1 482 ? 6.815 12.687 -10.902 1.00 88.50 482 PHE A N 1
ATOM 3979 C CA . PHE A 1 482 ? 7.817 13.734 -11.111 1.00 88.50 482 PHE A CA 1
ATOM 3980 C C . PHE A 1 482 ? 7.308 15.140 -10.776 1.00 88.50 482 PHE A C 1
ATOM 3982 O O . PHE A 1 482 ? 8.062 15.920 -10.197 1.00 88.50 482 PHE A O 1
ATOM 3989 N N . ARG A 1 483 ? 6.031 15.468 -11.028 1.00 85.06 483 ARG A N 1
ATOM 3990 C CA . ARG A 1 483 ? 5.454 16.769 -10.625 1.00 85.06 483 ARG A CA 1
ATOM 3991 C C . ARG A 1 483 ? 5.523 17.010 -9.110 1.00 85.06 483 ARG A C 1
ATOM 3993 O O . ARG A 1 483 ? 5.507 18.159 -8.679 1.00 85.06 483 ARG A O 1
ATOM 4000 N N . GLN A 1 484 ? 5.662 15.975 -8.278 1.00 82.00 484 GLN A N 1
ATOM 4001 C CA . GLN A 1 484 ? 5.774 16.150 -6.824 1.00 82.00 484 GLN A CA 1
ATOM 4002 C C . GLN A 1 484 ? 6.996 16.995 -6.411 1.00 82.00 484 GLN A C 1
ATOM 4004 O O . GLN A 1 484 ? 6.954 17.609 -5.346 1.00 82.00 484 GLN A O 1
ATOM 4009 N N . ILE A 1 485 ? 8.044 17.093 -7.243 1.00 85.31 485 ILE A N 1
ATOM 4010 C CA . ILE A 1 485 ? 9.239 17.913 -6.954 1.00 85.31 485 ILE A CA 1
ATOM 4011 C C . ILE A 1 485 ? 9.006 19.422 -7.142 1.00 85.31 485 ILE A C 1
ATOM 4013 O O . ILE A 1 485 ? 9.778 20.232 -6.621 1.00 85.31 485 ILE A O 1
ATOM 4017 N N . THR A 1 486 ? 7.956 19.816 -7.875 1.00 81.00 486 THR A N 1
ATOM 4018 C CA . THR A 1 486 ? 7.624 21.228 -8.142 1.00 81.00 486 THR A CA 1
ATOM 4019 C C . THR A 1 486 ? 6.695 21.821 -7.085 1.00 81.00 486 THR A C 1
ATOM 4021 O O . THR A 1 486 ? 6.523 23.036 -7.024 1.00 81.00 486 THR A O 1
ATOM 4024 N N . VAL A 1 487 ? 6.092 20.978 -6.245 1.00 73.00 487 VAL A N 1
ATOM 4025 C CA . VAL A 1 487 ? 5.132 21.374 -5.211 1.00 73.00 487 VAL A CA 1
ATOM 4026 C C . VAL A 1 487 ? 5.829 21.379 -3.841 1.00 73.00 487 VAL A C 1
ATOM 4028 O O . VAL A 1 487 ? 6.550 20.428 -3.526 1.00 73.00 487 VAL A O 1
ATOM 4031 N N . PRO A 1 488 ? 5.632 22.409 -2.990 1.00 66.00 488 PRO A N 1
ATOM 4032 C CA . PRO A 1 488 ? 6.134 22.389 -1.615 1.00 66.00 488 PRO A CA 1
ATOM 4033 C C . PRO A 1 488 ? 5.632 21.148 -0.867 1.00 66.00 488 PRO A C 1
ATOM 4035 O O . PRO A 1 488 ? 4.451 20.810 -0.971 1.00 66.00 488 PRO A O 1
ATOM 4038 N N . ALA A 1 489 ? 6.477 20.475 -0.074 1.00 60.53 489 ALA A N 1
ATOM 4039 C CA . ALA A 1 489 ? 6.055 19.222 0.565 1.00 60.53 489 ALA A CA 1
ATOM 4040 C C . ALA A 1 489 ? 4.883 19.416 1.540 1.00 60.53 489 ALA A C 1
ATOM 4042 O O . ALA A 1 489 ? 4.090 18.493 1.710 1.00 60.53 489 ALA A O 1
ATOM 4043 N N . SER A 1 490 ? 4.734 20.613 2.124 1.00 57.00 490 SER A N 1
ATOM 4044 C CA . SER A 1 490 ? 3.601 20.978 2.986 1.00 57.00 490 SER A CA 1
ATOM 4045 C C . SER A 1 490 ? 2.247 20.854 2.285 1.00 57.00 490 SER A C 1
ATOM 4047 O O . SER A 1 490 ? 1.260 20.489 2.917 1.00 57.00 490 SER A O 1
ATOM 4049 N N . ASN A 1 491 ? 2.197 21.111 0.975 1.00 63.22 491 ASN A N 1
ATOM 4050 C CA . ASN A 1 491 ? 0.967 21.021 0.187 1.00 63.22 491 ASN A CA 1
ATOM 4051 C C . ASN A 1 491 ? 0.646 19.570 -0.215 1.00 63.22 491 ASN A C 1
ATOM 4053 O O . ASN A 1 491 ? -0.478 19.281 -0.603 1.00 63.22 491 ASN A O 1
ATOM 4057 N N . ASN A 1 492 ? 1.608 18.651 -0.064 1.00 68.50 492 ASN A N 1
ATOM 4058 C CA . ASN A 1 492 ? 1.482 17.230 -0.398 1.00 68.50 492 ASN A CA 1
ATOM 4059 C C . ASN A 1 492 ? 1.444 16.317 0.840 1.00 68.50 492 ASN A C 1
ATOM 4061 O O . ASN A 1 492 ? 1.498 15.093 0.700 1.00 68.50 492 ASN A O 1
ATOM 4065 N N . THR A 1 493 ? 1.340 16.874 2.054 1.00 74.50 493 THR A N 1
ATOM 4066 C CA . THR A 1 493 ? 1.369 16.100 3.306 1.00 74.50 493 THR A CA 1
ATOM 4067 C C . THR A 1 493 ? 0.308 15.001 3.336 1.00 74.50 493 THR A C 1
ATOM 4069 O O . THR A 1 493 ? 0.633 13.873 3.697 1.00 74.50 493 THR A O 1
ATOM 4072 N N . MET A 1 494 ? -0.932 15.286 2.915 1.00 77.19 494 MET A N 1
ATOM 4073 C CA . MET A 1 494 ? -1.995 14.269 2.875 1.00 77.19 494 MET A CA 1
ATOM 4074 C C . MET A 1 494 ? -1.733 13.194 1.819 1.00 77.19 494 MET A C 1
ATOM 4076 O O . MET A 1 494 ? -1.915 12.016 2.108 1.00 77.19 494 MET A O 1
ATOM 4080 N N . SER A 1 495 ? -1.227 13.567 0.640 1.00 74.44 495 SER A N 1
ATOM 4081 C CA . SER A 1 495 ? -0.932 12.615 -0.442 1.00 74.44 495 SER A CA 1
ATOM 4082 C C . SER A 1 495 ? 0.193 11.662 -0.052 1.00 74.44 495 SER A C 1
ATOM 4084 O O . SER A 1 495 ? 0.132 10.465 -0.326 1.00 74.44 495 SER A O 1
ATOM 4086 N N . ARG A 1 496 ? 1.199 12.178 0.662 1.00 78.44 496 ARG A N 1
ATOM 4087 C CA . ARG A 1 496 ? 2.243 11.365 1.286 1.00 78.44 496 ARG A CA 1
ATOM 4088 C C . ARG A 1 496 ? 1.661 10.397 2.308 1.00 78.44 496 ARG A C 1
ATOM 4090 O O . ARG A 1 496 ? 1.948 9.209 2.246 1.00 78.44 496 ARG A O 1
ATOM 4097 N N . ILE A 1 497 ? 0.879 10.920 3.250 1.00 78.31 497 ILE A N 1
ATOM 4098 C CA . ILE A 1 497 ? 0.262 10.129 4.314 1.00 78.31 497 ILE A CA 1
ATOM 4099 C C . ILE A 1 497 ? -0.589 9.013 3.721 1.00 78.31 497 ILE A C 1
ATOM 4101 O O . ILE A 1 497 ? -0.508 7.884 4.185 1.00 78.31 497 ILE A O 1
ATOM 4105 N N . TYR A 1 498 ? -1.349 9.304 2.669 1.00 79.94 498 TYR A N 1
ATOM 4106 C CA . TYR A 1 498 ? -2.117 8.307 1.944 1.00 79.94 498 TYR A CA 1
ATOM 4107 C C . TYR A 1 498 ? -1.212 7.210 1.354 1.00 79.94 498 TYR A C 1
ATOM 4109 O O . TYR A 1 498 ? -1.426 6.036 1.652 1.00 79.94 498 TYR A O 1
ATOM 4117 N N . LEU A 1 499 ? -0.166 7.573 0.601 1.00 77.19 499 LEU A N 1
ATOM 4118 C CA . LEU A 1 499 ? 0.754 6.606 -0.013 1.00 77.19 499 LEU A CA 1
ATOM 4119 C C . LEU A 1 499 ? 1.453 5.717 1.026 1.00 77.19 499 LEU A C 1
ATOM 4121 O O . LEU A 1 499 ? 1.494 4.500 0.869 1.00 77.19 499 LEU A O 1
ATOM 4125 N N . GLU A 1 500 ? 1.969 6.313 2.102 1.00 76.94 500 GLU A N 1
ATOM 4126 C CA . GLU A 1 500 ? 2.585 5.564 3.202 1.00 76.94 500 GLU A CA 1
ATOM 4127 C C . GLU A 1 500 ? 1.553 4.684 3.922 1.00 76.94 500 GLU A C 1
ATOM 4129 O O . GLU A 1 500 ? 1.845 3.536 4.260 1.00 76.94 500 GLU A O 1
ATOM 4134 N N . SER A 1 501 ? 0.325 5.185 4.105 1.00 77.69 501 SER A N 1
ATOM 4135 C CA . SER A 1 501 ? -0.741 4.424 4.752 1.00 77.69 501 SER A CA 1
ATOM 4136 C C . SER A 1 501 ? -1.132 3.186 3.965 1.00 77.69 501 SER A C 1
ATOM 4138 O O . SER A 1 501 ? -1.343 2.151 4.593 1.00 77.69 501 SER A O 1
ATOM 4140 N N . LYS A 1 502 ? -1.170 3.262 2.627 1.00 77.00 502 LYS A N 1
ATOM 4141 C CA . LYS A 1 502 ? -1.501 2.143 1.735 1.00 77.00 502 LYS A CA 1
ATOM 4142 C C . LYS A 1 502 ? -0.526 0.980 1.924 1.00 77.00 502 LYS A C 1
ATOM 4144 O O . LYS A 1 502 ? -0.957 -0.158 2.086 1.00 77.00 502 LYS A O 1
ATOM 4149 N N . SER A 1 503 ? 0.769 1.281 2.024 1.00 68.38 503 SER A N 1
ATOM 4150 C CA . SER A 1 503 ? 1.826 0.286 2.247 1.00 68.38 503 SER A CA 1
ATOM 4151 C C . SER A 1 503 ? 1.838 -0.311 3.661 1.00 68.38 503 SER A C 1
ATOM 4153 O O . SER A 1 503 ? 2.346 -1.410 3.847 1.00 68.38 503 SER A O 1
ATOM 4155 N N . SER A 1 504 ? 1.288 0.383 4.664 1.00 62.56 504 SER A N 1
ATOM 4156 C CA . SER A 1 504 ? 1.221 -0.070 6.068 1.00 62.56 504 SER A CA 1
ATOM 4157 C C . SER A 1 504 ? -0.150 -0.638 6.470 1.00 62.56 504 SER A C 1
ATOM 4159 O O . SER A 1 504 ? -0.519 -0.600 7.649 1.00 62.56 504 SER A O 1
ATOM 4161 N N . SER A 1 505 ? -0.934 -1.114 5.497 1.00 63.88 505 SER A N 1
ATOM 4162 C CA . SER A 1 505 ? -2.287 -1.638 5.710 1.00 63.88 505 SER A CA 1
ATOM 4163 C C . SER A 1 505 ? -2.332 -2.689 6.838 1.00 63.88 505 SER A C 1
ATOM 4165 O O . SER A 1 505 ? -1.481 -3.580 6.873 1.00 63.88 505 SER A O 1
ATOM 4167 N N . PRO A 1 506 ? -3.293 -2.614 7.786 1.00 68.00 506 PRO A N 1
ATOM 4168 C CA . PRO A 1 506 ? -4.566 -1.900 7.650 1.00 68.00 506 PRO A CA 1
ATOM 4169 C C . PRO A 1 506 ? -4.739 -0.673 8.563 1.00 68.00 506 PRO A C 1
ATOM 4171 O O . PRO A 1 506 ? -5.786 -0.025 8.534 1.00 68.00 506 PRO A O 1
ATOM 4174 N N . LEU A 1 507 ? -3.731 -0.344 9.383 1.00 78.12 507 LEU A N 1
ATOM 4175 C CA . LEU A 1 507 ? -3.722 0.815 10.284 1.00 78.12 507 LEU A CA 1
ATOM 4176 C C . LEU A 1 507 ? -2.392 1.561 10.187 1.00 78.12 507 LEU A C 1
ATOM 4178 O O . LEU A 1 507 ? -1.328 1.011 10.486 1.00 78.12 507 LEU A O 1
ATOM 4182 N N . TYR A 1 508 ? -2.458 2.854 9.900 1.00 82.50 508 TYR A N 1
ATOM 4183 C CA . TYR A 1 508 ? -1.277 3.696 9.756 1.00 82.50 508 TYR A CA 1
ATOM 4184 C C . TYR A 1 508 ? -1.274 4.830 10.781 1.00 82.50 508 TYR A C 1
ATOM 4186 O O . TYR A 1 508 ? -2.314 5.370 11.146 1.00 82.50 508 TYR A O 1
ATOM 4194 N N . TYR A 1 509 ? -0.089 5.179 11.278 1.00 81.94 509 TYR A N 1
ATOM 4195 C CA . TYR A 1 509 ? 0.091 6.293 12.202 1.00 81.94 509 TYR A CA 1
ATOM 4196 C C . TYR A 1 509 ? 1.223 7.172 11.695 1.00 81.94 509 TYR A C 1
ATOM 4198 O O . TYR A 1 509 ? 2.383 6.757 11.706 1.00 81.94 509 TYR A O 1
ATOM 4206 N N . ASP A 1 510 ? 0.874 8.389 11.295 1.00 82.75 510 ASP A N 1
ATOM 4207 C CA . ASP A 1 510 ? 1.846 9.418 10.985 1.00 82.75 510 ASP A CA 1
ATOM 4208 C C . ASP A 1 510 ? 2.247 10.134 12.273 1.00 82.75 510 ASP A C 1
ATOM 4210 O O . ASP A 1 510 ? 1.468 10.879 12.871 1.00 82.75 510 ASP A O 1
ATOM 4214 N N . LYS A 1 511 ? 3.489 9.918 12.702 1.00 78.25 511 LYS A N 1
ATOM 4215 C CA . LYS A 1 511 ? 4.024 10.543 13.914 1.00 78.25 511 LYS A CA 1
ATOM 4216 C C . LYS A 1 511 ? 4.236 12.052 13.761 1.00 78.25 511 LYS A C 1
ATOM 4218 O O . LYS A 1 511 ? 4.168 12.768 14.756 1.00 78.25 511 LYS A O 1
ATOM 4223 N N . ALA A 1 512 ? 4.567 12.526 12.561 1.00 78.75 512 ALA A N 1
ATOM 4224 C CA . ALA A 1 512 ? 4.918 13.927 12.344 1.00 78.75 512 ALA A CA 1
ATOM 4225 C C . ALA A 1 512 ? 3.682 14.825 12.458 1.00 78.75 512 ALA A C 1
ATOM 4227 O O . ALA A 1 512 ? 3.731 15.845 13.137 1.00 78.75 512 ALA A O 1
ATOM 4228 N N . GLU A 1 513 ? 2.576 14.389 11.863 1.00 82.88 513 GLU A N 1
ATOM 4229 C CA . GLU A 1 513 ? 1.290 15.083 11.889 1.00 82.88 513 GLU A CA 1
ATOM 4230 C C . GLU A 1 513 ? 0.388 14.615 13.041 1.00 82.88 513 GLU A C 1
ATOM 4232 O O . GLU A 1 513 ? -0.650 15.219 13.300 1.00 82.88 513 GLU A O 1
ATOM 4237 N N . ASN A 1 514 ? 0.777 13.546 13.749 1.00 85.25 514 ASN A N 1
ATOM 4238 C CA . ASN A 1 514 ? -0.005 12.913 14.813 1.00 85.25 514 ASN A CA 1
ATOM 4239 C C . ASN A 1 514 ? -1.409 12.498 14.323 1.00 85.25 514 ASN A C 1
ATOM 4241 O O . ASN A 1 514 ? -2.432 12.746 14.970 1.00 85.25 514 ASN A O 1
ATOM 4245 N N . ILE A 1 515 ? -1.434 11.867 13.146 1.00 87.88 515 ILE A N 1
ATOM 4246 C CA . ILE A 1 515 ? -2.639 11.404 12.452 1.00 87.88 515 ILE A CA 1
ATOM 4247 C C . ILE A 1 515 ? -2.671 9.881 12.480 1.00 87.88 515 ILE A C 1
ATOM 4249 O O . ILE A 1 515 ? -1.713 9.216 12.093 1.00 87.88 515 ILE A O 1
ATOM 4253 N N . PHE A 1 516 ? -3.798 9.323 12.905 1.00 87.56 516 PHE A N 1
ATOM 4254 C CA . PHE A 1 516 ? -4.073 7.896 12.860 1.00 87.56 516 PHE A CA 1
ATOM 4255 C C . PHE A 1 516 ? -5.090 7.599 11.757 1.00 87.56 516 PHE A C 1
ATOM 4257 O O . PHE A 1 516 ? -6.176 8.178 11.755 1.00 87.56 516 PHE A O 1
ATOM 4264 N N . ILE A 1 517 ? -4.744 6.706 10.833 1.00 87.50 517 ILE A N 1
ATOM 4265 C CA . ILE A 1 517 ? -5.570 6.330 9.684 1.00 87.50 517 ILE A CA 1
ATOM 4266 C C . ILE A 1 517 ? -6.036 4.889 9.824 1.00 87.50 517 ILE A C 1
ATOM 4268 O O . ILE A 1 517 ? -5.232 3.968 9.989 1.00 87.50 517 ILE A O 1
ATOM 4272 N N . VAL A 1 518 ? -7.347 4.714 9.706 1.00 86.25 518 VAL A N 1
ATOM 4273 C CA . VAL A 1 518 ? -8.008 3.425 9.505 1.00 86.25 518 VAL A CA 1
ATOM 4274 C C . VAL A 1 518 ? -8.400 3.343 8.039 1.00 86.25 518 VAL A C 1
ATOM 4276 O O . VAL A 1 518 ? -9.116 4.224 7.577 1.00 86.25 518 VAL A O 1
ATOM 4279 N N . GLN A 1 519 ? -7.952 2.321 7.312 1.00 83.62 519 GLN A N 1
ATOM 4280 C CA . GLN A 1 519 ? -8.253 2.212 5.883 1.00 83.62 519 GLN A CA 1
ATOM 4281 C C . GLN A 1 519 ? -9.724 1.843 5.596 1.00 83.62 519 GLN A C 1
ATOM 4283 O O . GLN A 1 519 ? -10.468 1.396 6.480 1.00 83.62 519 GLN A O 1
ATOM 4288 N N . THR A 1 520 ? -10.153 2.055 4.348 1.00 85.31 520 THR A N 1
ATOM 4289 C CA . THR A 1 520 ? -11.547 1.911 3.893 1.00 85.31 520 THR A CA 1
ATOM 4290 C C . THR A 1 520 ? -12.099 0.495 4.067 1.00 85.31 520 THR A C 1
ATOM 4292 O O . THR A 1 520 ? -13.306 0.340 4.241 1.00 85.31 520 THR A O 1
ATOM 4295 N N . GLU A 1 521 ? -11.268 -0.543 4.107 1.00 84.25 521 GLU A N 1
ATOM 4296 C CA . GLU A 1 521 ? -11.670 -1.944 4.287 1.00 84.25 521 GLU A CA 1
ATOM 4297 C C . GLU A 1 521 ? -12.512 -2.137 5.551 1.00 84.25 521 GLU A C 1
ATOM 4299 O O . GLU A 1 521 ? -13.486 -2.892 5.547 1.00 84.25 521 GLU A O 1
ATOM 4304 N N . PHE A 1 522 ? -12.216 -1.395 6.623 1.00 84.06 522 PHE A N 1
ATOM 4305 C CA . PHE A 1 522 ? -12.971 -1.499 7.871 1.00 84.06 522 PHE A CA 1
ATOM 4306 C C . PHE A 1 522 ? -14.338 -0.802 7.847 1.00 84.06 522 PHE A C 1
ATOM 4308 O O . PHE A 1 522 ? -15.139 -1.036 8.755 1.00 84.06 522 PHE A O 1
ATOM 4315 N N . SER A 1 523 ? -14.652 -0.023 6.805 1.00 84.19 523 SER A N 1
ATOM 4316 C CA . SER A 1 523 ? -15.962 0.629 6.627 1.00 84.19 523 SER A CA 1
ATOM 4317 C C . SER A 1 523 ? -17.135 -0.343 6.724 1.00 84.19 523 SER A C 1
ATOM 4319 O O . SER A 1 523 ? -18.173 -0.022 7.302 1.00 84.19 523 SER A O 1
ATOM 4321 N N . TYR A 1 524 ? -16.943 -1.569 6.242 1.00 80.88 524 TYR A N 1
ATOM 4322 C CA . TYR A 1 524 ? -17.908 -2.662 6.323 1.00 80.88 524 TYR A CA 1
ATOM 4323 C C . TYR A 1 524 ? -18.393 -2.960 7.753 1.00 80.88 524 TYR A C 1
ATOM 4325 O O . TYR A 1 524 ? -19.497 -3.475 7.939 1.00 80.88 524 TYR A O 1
ATOM 4333 N N . TYR A 1 525 ? -17.591 -2.637 8.770 1.00 82.44 525 TYR A N 1
ATOM 4334 C CA . TYR A 1 525 ? -17.923 -2.866 10.175 1.00 82.44 525 TYR A CA 1
ATOM 4335 C C . TYR A 1 525 ? -18.536 -1.660 10.877 1.00 82.44 525 TYR A C 1
ATOM 4337 O O . TYR A 1 525 ? -18.919 -1.787 12.035 1.00 82.44 525 TYR A O 1
ATOM 4345 N N . VAL A 1 526 ? -18.642 -0.509 10.218 1.00 85.31 526 VAL A N 1
ATOM 4346 C CA . VAL A 1 526 ? -19.089 0.749 10.838 1.00 85.31 526 VAL A CA 1
ATOM 4347 C C . VAL A 1 526 ? -20.217 1.420 10.065 1.00 85.31 526 VAL A C 1
ATOM 4349 O O . VAL A 1 526 ? -20.381 2.623 10.174 1.00 85.31 526 VAL A O 1
ATOM 4352 N N . GLN A 1 527 ? -20.996 0.650 9.308 1.00 84.19 527 GLN A N 1
ATOM 4353 C CA . GLN A 1 527 ? -22.185 1.149 8.618 1.00 84.19 527 GLN A CA 1
ATOM 4354 C C . GLN A 1 527 ? -23.210 1.739 9.608 1.00 84.19 527 GLN A C 1
ATOM 4356 O O . GLN A 1 527 ? -23.147 1.492 10.819 1.00 84.19 527 GLN A O 1
ATOM 4361 N N . SER A 1 528 ? -24.169 2.513 9.098 1.00 82.19 528 SER A N 1
ATOM 4362 C CA . SER A 1 528 ? -25.168 3.240 9.900 1.00 82.19 528 SER A CA 1
ATOM 4363 C C . SER A 1 528 ? -25.976 2.348 10.838 1.00 82.19 528 SER A C 1
ATOM 4365 O O . SER A 1 528 ? -26.401 2.770 11.908 1.00 82.19 528 SER A O 1
ATOM 4367 N N . ASP A 1 529 ? -26.182 1.098 10.438 1.00 83.25 529 ASP A N 1
ATOM 4368 C CA . ASP A 1 529 ? -26.936 0.090 11.168 1.00 83.25 529 ASP A CA 1
ATOM 4369 C C . ASP A 1 529 ? -26.091 -0.748 12.138 1.00 83.25 529 ASP A C 1
ATOM 4371 O O . ASP A 1 529 ? -26.627 -1.590 12.861 1.00 83.25 529 ASP A O 1
ATOM 4375 N N . THR A 1 530 ? -24.773 -0.538 12.178 1.00 88.00 530 THR A N 1
ATOM 4376 C CA . THR A 1 530 ? -23.900 -1.206 13.139 1.00 88.00 530 THR A CA 1
ATOM 4377 C C . THR A 1 530 ? -24.199 -0.685 14.552 1.00 88.00 530 THR A C 1
ATOM 4379 O O . THR A 1 530 ? -24.035 0.510 14.816 1.00 88.00 530 THR A O 1
ATOM 4382 N N . PRO A 1 531 ? -24.504 -1.570 15.517 1.00 90.88 531 PRO A N 1
ATOM 4383 C CA . PRO A 1 531 ? -24.664 -1.181 16.913 1.00 90.88 531 PRO A CA 1
ATOM 4384 C C . PRO A 1 531 ? -23.410 -0.510 17.485 1.00 90.88 531 PRO A C 1
ATOM 4386 O O . PRO A 1 531 ? -22.272 -0.901 17.205 1.00 90.88 531 PRO A O 1
ATOM 4389 N N . ARG A 1 532 ? -23.587 0.484 18.350 1.00 92.31 532 ARG A N 1
ATOM 4390 C CA . ARG A 1 532 ? -22.477 1.268 18.895 1.00 92.31 532 ARG A CA 1
ATOM 4391 C C . ARG A 1 532 ? -21.534 0.455 19.766 1.00 92.31 532 ARG A C 1
ATOM 4393 O O . ARG A 1 532 ? -20.340 0.734 19.721 1.00 92.31 532 ARG A O 1
ATOM 4400 N N . TYR A 1 533 ? -21.982 -0.577 20.480 1.00 91.50 533 TYR A N 1
ATOM 4401 C CA . TYR A 1 533 ? -21.050 -1.459 21.197 1.00 91.50 533 TYR A CA 1
ATOM 4402 C C . TYR A 1 533 ? -20.004 -2.091 20.263 1.00 91.50 533 TYR A C 1
ATOM 4404 O O . TYR A 1 533 ? -18.860 -2.261 20.684 1.00 91.50 533 TYR A O 1
ATOM 4412 N N . PHE A 1 534 ? -20.337 -2.367 18.992 1.00 90.38 534 PHE A N 1
ATOM 4413 C CA . PHE A 1 534 ? -19.347 -2.766 17.985 1.00 90.38 534 PHE A CA 1
ATOM 4414 C C . PHE A 1 534 ? -18.439 -1.590 17.610 1.00 90.38 534 PHE A C 1
ATOM 4416 O O . PHE A 1 534 ? -17.218 -1.740 17.659 1.00 90.38 534 PHE A O 1
ATOM 4423 N N . LYS A 1 535 ? -19.004 -0.417 17.280 1.00 92.00 535 LYS A N 1
ATOM 4424 C CA . LYS A 1 535 ? -18.226 0.767 16.861 1.00 92.00 535 LYS A CA 1
ATOM 4425 C C . LYS A 1 535 ? -17.226 1.217 17.946 1.00 92.00 535 LYS A C 1
ATOM 4427 O O . LYS A 1 535 ? -16.046 1.400 17.651 1.00 92.00 535 LYS A O 1
ATOM 4432 N N . PHE A 1 536 ? -17.649 1.328 19.210 1.00 94.19 536 PHE A N 1
ATOM 4433 C CA . PHE A 1 536 ? -16.776 1.684 20.342 1.00 94.19 536 PHE A CA 1
ATOM 4434 C C . PHE A 1 536 ? -15.679 0.643 20.576 1.00 94.19 536 PHE A C 1
ATOM 4436 O O . PHE A 1 536 ? -14.517 1.007 20.780 1.00 94.19 536 PHE A O 1
ATOM 4443 N N . SER A 1 537 ? -16.035 -0.641 20.524 1.00 89.88 537 SER A N 1
ATOM 4444 C CA . SER A 1 537 ? -15.090 -1.743 20.704 1.00 89.88 537 SER A CA 1
ATOM 4445 C C . SER A 1 537 ? -14.024 -1.770 19.599 1.00 89.88 537 SER A C 1
ATOM 4447 O O . SER A 1 537 ? -12.826 -1.882 19.881 1.00 89.88 537 SER A O 1
ATOM 4449 N N . LEU A 1 538 ? -14.435 -1.548 18.347 1.00 87.12 538 LEU A N 1
ATOM 4450 C CA . LEU A 1 538 ? -13.545 -1.463 17.190 1.00 87.12 538 LEU A CA 1
ATOM 4451 C C . LEU A 1 538 ? -12.576 -0.280 17.291 1.00 87.12 538 LEU A C 1
ATOM 4453 O O . LEU A 1 538 ? -11.363 -0.462 17.187 1.00 87.12 538 LEU A O 1
ATOM 4457 N N . ILE A 1 539 ? -13.078 0.927 17.570 1.00 89.25 539 ILE A N 1
ATOM 4458 C CA . ILE A 1 539 ? -12.210 2.102 17.732 1.00 89.25 539 ILE A CA 1
ATOM 4459 C C . ILE A 1 539 ? -11.292 1.967 18.948 1.00 89.25 539 ILE A C 1
ATOM 4461 O O . ILE A 1 539 ? -10.139 2.394 18.892 1.00 89.25 539 ILE A O 1
ATOM 4465 N N . GLY A 1 540 ? -11.750 1.332 20.029 1.00 88.00 540 GLY A N 1
ATOM 4466 C CA . GLY A 1 540 ? -10.897 0.997 21.169 1.00 88.00 540 GLY A CA 1
ATOM 4467 C C . GLY A 1 540 ? -9.714 0.112 20.763 1.00 88.00 540 GLY A C 1
ATOM 4468 O O . GLY A 1 540 ? -8.575 0.383 21.146 1.00 88.00 540 GLY A O 1
ATOM 4469 N N . ALA A 1 541 ? -9.955 -0.899 19.924 1.00 81.62 541 ALA A N 1
ATOM 4470 C CA . ALA A 1 541 ? -8.893 -1.749 19.388 1.00 81.62 541 ALA A CA 1
ATOM 4471 C C . ALA A 1 541 ? -7.892 -0.969 18.515 1.00 81.62 541 ALA A C 1
ATOM 4473 O O . ALA A 1 541 ? -6.698 -1.260 18.549 1.00 81.62 541 ALA A O 1
ATOM 4474 N N . PHE A 1 542 ? -8.343 0.053 17.788 1.00 82.81 542 PHE A N 1
ATOM 4475 C CA . PHE A 1 542 ? -7.466 0.929 17.005 1.00 82.81 542 PHE A CA 1
ATOM 4476 C C . PHE A 1 542 ? -6.672 1.915 17.871 1.00 82.81 542 PHE A C 1
ATOM 4478 O O . PHE A 1 542 ? -5.474 2.108 17.652 1.00 82.81 542 PHE A O 1
ATOM 4485 N N . PHE A 1 543 ? -7.296 2.480 18.908 1.00 84.12 543 PHE A N 1
ATOM 4486 C CA . PHE A 1 543 ? -6.646 3.394 19.852 1.00 84.12 543 PHE A CA 1
ATOM 4487 C C . PHE A 1 543 ? -5.459 2.735 20.573 1.00 84.12 543 PHE A C 1
ATOM 4489 O O . PHE A 1 543 ? -4.443 3.382 20.824 1.00 84.12 543 PHE A O 1
ATOM 4496 N N . ARG A 1 544 ? -5.535 1.424 20.834 1.00 82.38 544 ARG A N 1
ATOM 4497 C CA . ARG A 1 544 ? -4.406 0.618 21.330 1.00 82.38 544 ARG A CA 1
ATOM 4498 C C . ARG A 1 544 ? -3.170 0.727 20.434 1.00 82.38 544 ARG A C 1
ATOM 4500 O O . ARG A 1 544 ? -2.069 0.894 20.952 1.00 82.38 544 ARG A O 1
ATOM 4507 N N . THR A 1 545 ? -3.338 0.615 19.116 1.00 75.62 545 THR A N 1
ATOM 4508 C CA . THR A 1 545 ? -2.231 0.682 18.145 1.00 75.62 545 THR A CA 1
ATOM 4509 C C . THR A 1 545 ? -1.597 2.063 18.136 1.00 75.62 545 THR A C 1
ATOM 4511 O O . THR A 1 545 ? -0.373 2.177 18.126 1.00 75.62 545 THR A O 1
ATOM 4514 N N . TYR A 1 546 ? -2.415 3.115 18.200 1.00 77.88 546 TYR A N 1
ATOM 4515 C CA . TYR A 1 546 ? -1.905 4.468 18.388 1.00 77.88 546 TYR A CA 1
ATOM 4516 C C . TYR A 1 546 ? -1.081 4.573 19.674 1.00 77.88 546 TYR A C 1
ATOM 4518 O O . TYR A 1 546 ? 0.065 5.009 19.630 1.00 77.88 546 TYR A O 1
ATOM 4526 N N . PHE A 1 547 ? -1.643 4.146 20.809 1.00 78.00 547 PHE A N 1
ATOM 4527 C CA . PHE A 1 547 ? -0.980 4.274 22.102 1.00 78.00 547 PHE A CA 1
ATOM 4528 C C . PHE A 1 547 ? 0.386 3.573 22.096 1.00 78.00 547 PHE A C 1
ATOM 4530 O O . PHE A 1 547 ? 1.383 4.172 22.501 1.00 78.00 547 PHE A O 1
ATOM 4537 N N . ALA A 1 548 ? 0.445 2.365 21.527 1.00 74.94 548 ALA A N 1
ATOM 4538 C CA . ALA A 1 548 ? 1.680 1.623 21.281 1.00 74.94 548 ALA A CA 1
ATOM 4539 C C . ALA A 1 548 ? 2.706 2.455 20.491 1.00 74.94 548 ALA A C 1
ATOM 4541 O O . ALA A 1 548 ? 3.803 2.736 20.979 1.00 74.94 548 ALA A O 1
ATOM 4542 N N . LYS A 1 549 ? 2.313 2.915 19.294 1.00 71.19 549 LYS A N 1
ATOM 4543 C CA . LYS A 1 549 ? 3.175 3.680 18.383 1.00 71.19 549 LYS A CA 1
ATOM 4544 C C . LYS A 1 549 ? 3.532 5.073 18.909 1.00 71.19 549 LYS A C 1
ATOM 4546 O O . LYS A 1 549 ? 4.511 5.645 18.445 1.00 71.19 549 LYS A O 1
ATOM 4551 N N . SER A 1 550 ? 2.769 5.626 19.852 1.00 69.00 550 SER A N 1
ATOM 4552 C CA . SER A 1 550 ? 3.018 6.944 20.452 1.00 69.00 550 SER A CA 1
ATOM 4553 C C . SER A 1 550 ? 4.083 6.929 21.551 1.00 69.00 550 SER A C 1
ATOM 4555 O O . SER A 1 550 ? 4.682 7.969 21.819 1.00 69.00 550 SER A O 1
ATOM 4557 N N . LEU A 1 551 ? 4.334 5.771 22.172 1.00 66.94 551 LEU A N 1
ATOM 4558 C CA . LEU A 1 551 ? 5.237 5.646 23.320 1.00 66.94 551 LEU A CA 1
ATOM 4559 C C . LEU A 1 551 ? 6.514 4.841 23.027 1.00 66.94 551 LEU A C 1
ATOM 4561 O O . LEU A 1 551 ? 7.556 5.146 23.608 1.00 66.94 551 LEU A O 1
ATOM 4565 N N . PHE A 1 552 ? 6.453 3.849 22.133 1.00 62.12 552 PHE A N 1
ATOM 4566 C CA . PHE A 1 552 ? 7.475 2.797 22.054 1.00 62.12 552 PHE A CA 1
ATOM 4567 C C . PHE A 1 552 ? 7.782 2.358 20.614 1.00 62.12 552 PHE A C 1
ATOM 4569 O O . PHE A 1 552 ? 7.687 1.174 20.303 1.00 62.12 552 PHE A O 1
ATOM 4576 N N . GLN A 1 553 ? 8.093 3.285 19.698 1.00 57.84 553 GLN A N 1
ATOM 4577 C CA . GLN A 1 553 ? 8.439 2.878 18.327 1.00 57.84 553 GLN A CA 1
ATOM 4578 C C . GLN A 1 553 ? 9.564 1.835 18.336 1.00 57.84 553 GLN A C 1
ATOM 4580 O O . GLN A 1 553 ? 10.492 1.932 19.132 1.00 57.84 553 GLN A O 1
ATOM 4585 N N . TYR A 1 554 ? 9.410 0.840 17.461 1.00 51.09 554 TYR A N 1
ATOM 4586 C CA . TYR A 1 554 ? 10.241 -0.353 17.315 1.00 51.09 554 TYR A CA 1
ATOM 4587 C C . TYR A 1 554 ? 11.712 -0.109 17.714 1.00 51.09 554 TYR A C 1
ATOM 4589 O O . TYR A 1 554 ? 12.400 0.704 17.102 1.00 51.09 554 TYR A O 1
ATOM 4597 N N . ASP A 1 555 ? 12.124 -0.776 18.797 1.00 40.03 555 ASP A N 1
ATOM 4598 C CA . ASP A 1 555 ? 13.443 -0.780 19.456 1.00 40.03 555 ASP A CA 1
ATOM 4599 C C . ASP A 1 555 ? 13.882 0.448 20.278 1.00 40.03 555 ASP A C 1
ATOM 4601 O O . ASP A 1 555 ? 14.860 0.352 21.029 1.00 40.03 555 ASP A O 1
ATOM 4605 N N . HIS A 1 556 ? 13.159 1.574 20.248 1.00 51.75 556 HIS A N 1
ATOM 4606 C CA . HIS A 1 556 ? 13.538 2.774 21.004 1.00 51.75 556 HIS A CA 1
ATOM 4607 C C . HIS A 1 556 ? 12.354 3.502 21.660 1.00 51.75 556 HIS A C 1
ATOM 4609 O O . HIS A 1 556 ? 11.481 4.071 21.005 1.00 51.75 556 HIS A O 1
ATOM 4615 N N . ASP A 1 557 ? 12.392 3.594 22.992 1.00 59.38 557 ASP A N 1
ATOM 4616 C CA . ASP A 1 557 ? 11.509 4.485 23.750 1.00 59.38 557 ASP A CA 1
ATOM 4617 C C . ASP A 1 557 ? 11.723 5.942 23.313 1.00 59.38 557 ASP A C 1
ATOM 4619 O O . ASP A 1 557 ? 12.865 6.382 23.148 1.00 59.38 557 ASP A O 1
ATOM 4623 N N . PHE A 1 558 ? 10.653 6.736 23.204 1.00 63.19 558 PHE A N 1
ATOM 4624 C CA . PHE A 1 558 ? 10.739 8.140 22.773 1.00 63.19 558 PHE A CA 1
ATOM 4625 C C . PHE A 1 558 ? 11.321 9.085 23.826 1.00 63.19 558 PHE A C 1
ATOM 4627 O O . PHE A 1 558 ? 10.634 9.968 24.336 1.00 63.19 558 PHE A O 1
ATOM 4634 N N . GLY A 1 559 ? 12.593 8.908 24.175 1.00 67.69 559 GLY A N 1
ATOM 4635 C CA . GLY A 1 559 ? 13.246 9.737 25.186 1.00 67.69 559 GLY A CA 1
ATOM 4636 C C . GLY A 1 559 ? 12.544 9.680 26.546 1.00 67.69 559 GLY A C 1
ATOM 4637 O O . GLY A 1 559 ? 12.693 10.613 27.333 1.00 67.69 559 GLY A O 1
ATOM 4638 N N . LEU A 1 560 ? 11.777 8.606 26.810 1.00 80.81 560 LEU A N 1
ATOM 4639 C CA . LEU A 1 560 ? 11.116 8.378 28.093 1.00 80.81 560 LEU A CA 1
ATOM 4640 C C . LEU A 1 560 ? 12.162 8.382 29.205 1.00 80.81 560 LEU A C 1
ATOM 4642 O O . LEU A 1 560 ? 13.245 7.800 29.065 1.00 80.81 560 LEU A O 1
ATOM 4646 N N . THR A 1 561 ? 11.829 9.004 30.333 1.00 86.56 561 THR A N 1
ATOM 4647 C CA . THR A 1 561 ? 12.712 9.002 31.500 1.00 86.56 561 THR A CA 1
ATOM 4648 C C . THR A 1 561 ? 12.934 7.579 32.012 1.00 86.56 561 THR A C 1
ATOM 4650 O O . THR A 1 561 ? 12.045 6.727 31.946 1.00 86.56 561 THR A O 1
ATOM 4653 N N . GLN A 1 562 ? 14.100 7.320 32.614 1.00 86.62 562 GLN A N 1
ATOM 4654 C CA . GLN A 1 562 ? 14.406 6.008 33.200 1.00 86.62 562 GLN A CA 1
ATOM 4655 C C . GLN A 1 562 ? 13.360 5.569 34.239 1.00 86.62 562 GLN A C 1
ATOM 4657 O O . GLN A 1 562 ? 13.064 4.384 34.370 1.00 86.62 562 GLN A O 1
ATOM 4662 N N . GLN A 1 563 ? 12.754 6.517 34.960 1.00 87.31 563 GLN A N 1
ATOM 4663 C CA . GLN A 1 563 ? 11.678 6.227 35.905 1.00 87.31 563 GLN A CA 1
ATOM 4664 C C . GLN A 1 563 ? 10.434 5.660 35.206 1.00 87.31 563 GLN A C 1
ATOM 4666 O O . GLN A 1 563 ? 9.850 4.687 35.691 1.00 87.31 563 GLN A O 1
ATOM 4671 N N . THR A 1 564 ? 10.033 6.246 34.077 1.00 87.75 564 THR A N 1
ATOM 4672 C CA . THR A 1 564 ? 8.913 5.743 33.273 1.00 87.75 564 THR A CA 1
ATOM 4673 C C . THR A 1 564 ? 9.237 4.380 32.672 1.00 87.75 564 THR A C 1
ATOM 4675 O O . THR A 1 564 ? 8.383 3.496 32.718 1.00 87.75 564 THR A O 1
ATOM 4678 N N . LYS A 1 565 ? 10.472 4.160 32.203 1.00 87.00 565 LYS A N 1
ATOM 4679 C CA . LYS A 1 565 ? 10.929 2.843 31.720 1.00 87.00 565 LYS A CA 1
ATOM 4680 C C . LYS A 1 565 ? 10.803 1.774 32.805 1.00 87.00 565 LYS A C 1
ATOM 4682 O O . LYS A 1 565 ? 10.050 0.821 32.645 1.00 87.00 565 LYS A O 1
ATOM 4687 N N . ASN A 1 566 ? 11.386 2.021 33.980 1.00 88.38 566 ASN A N 1
ATOM 4688 C CA . ASN A 1 566 ? 11.310 1.104 35.122 1.00 88.38 566 ASN A CA 1
ATOM 4689 C C . ASN A 1 566 ? 9.860 0.816 35.553 1.00 88.38 566 ASN A C 1
ATOM 4691 O O . ASN A 1 566 ? 9.543 -0.277 36.022 1.00 88.38 566 ASN A O 1
ATOM 4695 N N . SER A 1 567 ? 8.972 1.806 35.450 1.00 88.50 567 SER A N 1
ATOM 4696 C CA . SER A 1 567 ? 7.558 1.637 35.800 1.00 88.50 567 SER A CA 1
ATOM 4697 C C . SER A 1 567 ? 6.793 0.853 34.733 1.00 88.50 567 SER A C 1
ATOM 4699 O O . SER A 1 567 ? 5.956 0.017 35.075 1.00 88.50 567 SER A O 1
ATOM 4701 N N . THR A 1 568 ? 7.135 1.050 33.459 1.00 86.50 568 THR A N 1
ATOM 4702 C CA . THR A 1 568 ? 6.648 0.238 32.336 1.00 86.50 568 THR A CA 1
ATOM 4703 C C . THR A 1 568 ? 7.065 -1.219 32.520 1.00 86.50 568 THR A C 1
ATOM 4705 O O . THR A 1 568 ? 6.210 -2.098 32.463 1.00 86.50 568 THR A O 1
ATOM 4708 N N . ASP A 1 569 ? 8.324 -1.485 32.878 1.00 86.75 569 ASP A N 1
ATOM 4709 C CA . ASP A 1 569 ? 8.824 -2.840 33.151 1.00 86.75 569 ASP A CA 1
ATOM 4710 C C . ASP A 1 569 ? 8.064 -3.525 34.294 1.00 86.75 569 ASP A C 1
ATOM 4712 O O . ASP A 1 569 ? 7.777 -4.723 34.243 1.00 86.75 569 ASP A O 1
ATOM 4716 N N . ARG A 1 570 ? 7.677 -2.771 35.332 1.00 89.06 570 ARG A N 1
ATOM 4717 C CA . ARG A 1 570 ? 6.842 -3.296 36.428 1.00 89.06 570 ARG A CA 1
ATOM 4718 C C . ARG A 1 570 ? 5.442 -3.676 35.949 1.00 89.06 570 ARG A C 1
ATOM 4720 O O . ARG A 1 570 ? 4.942 -4.731 36.340 1.00 89.06 570 ARG A O 1
ATOM 4727 N N . LEU A 1 571 ? 4.817 -2.850 35.108 1.00 88.56 571 LEU A N 1
ATOM 4728 C CA . LEU A 1 571 ? 3.511 -3.153 34.511 1.00 88.56 571 LEU A CA 1
ATOM 4729 C C . LEU A 1 571 ? 3.596 -4.378 33.596 1.00 88.56 571 LEU A C 1
ATOM 4731 O O . LEU A 1 571 ? 2.785 -5.296 33.715 1.00 88.56 571 LEU A O 1
ATOM 4735 N N . MET A 1 572 ? 4.627 -4.434 32.757 1.00 85.88 572 MET A N 1
ATOM 4736 C CA . MET A 1 572 ? 4.940 -5.573 31.899 1.00 85.88 572 MET A CA 1
ATOM 4737 C C . MET A 1 572 ? 5.135 -6.853 32.709 1.00 85.88 572 MET A C 1
ATOM 4739 O O . MET A 1 572 ? 4.551 -7.883 32.383 1.00 85.88 572 MET A O 1
ATOM 4743 N N . LYS A 1 573 ? 5.876 -6.794 33.822 1.00 88.44 573 LYS A N 1
ATOM 4744 C CA . LYS A 1 573 ? 6.055 -7.930 34.735 1.00 88.44 573 LYS A CA 1
ATOM 4745 C C . LYS A 1 573 ? 4.738 -8.373 35.376 1.00 88.44 573 LYS A C 1
ATOM 4747 O O . LYS A 1 573 ? 4.516 -9.571 35.528 1.00 88.44 573 LYS A O 1
ATOM 4752 N N . CYS A 1 574 ? 3.850 -7.439 35.716 1.00 89.06 574 CYS A N 1
ATOM 4753 C CA . CYS A 1 574 ? 2.515 -7.774 36.214 1.00 89.06 574 CYS A CA 1
ATOM 4754 C C . CYS A 1 574 ? 1.704 -8.563 35.173 1.00 89.06 574 CYS A C 1
ATOM 4756 O O . CYS A 1 574 ? 1.171 -9.630 35.486 1.00 89.06 574 CYS A O 1
ATOM 4758 N N . ILE A 1 575 ? 1.674 -8.090 33.924 1.00 86.38 575 ILE A N 1
ATOM 4759 C CA . ILE A 1 575 ? 0.983 -8.770 32.817 1.00 86.38 575 ILE A CA 1
ATOM 4760 C C . ILE A 1 575 ? 1.644 -10.123 32.518 1.00 86.38 575 ILE A C 1
ATOM 4762 O O . ILE A 1 575 ? 0.946 -11.125 32.348 1.00 86.38 575 ILE A O 1
ATOM 4766 N N . LYS A 1 576 ? 2.984 -10.197 32.532 1.00 84.81 576 LYS A N 1
ATOM 4767 C CA . LYS A 1 576 ? 3.740 -11.453 32.387 1.00 84.81 576 LYS A CA 1
ATOM 4768 C C . LYS A 1 576 ? 3.306 -12.472 33.439 1.00 84.81 576 LYS A C 1
ATOM 4770 O O . LYS A 1 576 ? 3.002 -13.610 33.105 1.00 84.81 576 LYS A O 1
ATOM 4775 N N . ASN A 1 577 ? 3.190 -12.066 34.701 1.00 86.00 577 ASN A N 1
ATOM 4776 C CA . ASN A 1 577 ? 2.740 -12.962 35.768 1.00 86.00 577 ASN A CA 1
ATOM 4777 C C . ASN A 1 577 ? 1.306 -13.470 35.539 1.00 86.00 577 ASN A C 1
ATOM 4779 O O . ASN A 1 577 ? 1.041 -14.654 35.722 1.00 86.00 577 ASN A O 1
ATOM 4783 N N . GLN A 1 578 ? 0.387 -12.616 35.075 1.00 82.81 578 GLN A N 1
ATOM 4784 C CA . GLN A 1 578 ? -0.990 -13.030 34.761 1.00 82.81 578 GLN A CA 1
ATOM 4785 C C . GLN A 1 578 ? -1.089 -13.964 33.539 1.00 82.81 578 GLN A C 1
ATOM 4787 O O . GLN A 1 578 ? -2.087 -14.674 33.380 1.00 82.81 578 GLN A O 1
ATOM 4792 N N . THR A 1 579 ? -0.057 -13.990 32.694 1.00 77.31 579 THR A N 1
ATOM 4793 C CA . THR A 1 579 ? 0.028 -14.837 31.497 1.00 77.31 579 THR A CA 1
ATOM 4794 C C . THR A 1 579 ? 0.891 -16.086 31.678 1.00 77.31 579 THR A C 1
ATOM 4796 O O . THR A 1 579 ? 0.876 -16.943 30.800 1.00 77.31 579 THR A O 1
ATOM 4799 N N . GLN A 1 580 ? 1.565 -16.270 32.824 1.00 75.19 580 GLN A N 1
ATOM 4800 C CA . GLN A 1 580 ? 2.416 -17.444 33.101 1.00 75.19 580 GLN A CA 1
ATOM 4801 C C . GLN A 1 580 ? 1.701 -18.783 32.894 1.00 75.19 580 GLN A C 1
ATOM 4803 O O . GLN A 1 580 ? 2.309 -19.732 32.414 1.00 75.19 580 GLN A O 1
ATOM 4808 N N . LYS A 1 581 ? 0.395 -18.848 33.179 1.00 70.81 581 LYS A N 1
ATOM 4809 C CA . LYS A 1 581 ? -0.444 -20.040 32.958 1.00 70.81 581 LYS A CA 1
ATOM 4810 C C . LYS A 1 581 ? -0.501 -20.520 31.500 1.00 70.81 581 LYS A C 1
ATOM 4812 O O . LYS A 1 581 ? -0.959 -21.629 31.252 1.00 70.81 581 LYS A O 1
ATOM 4817 N N . TYR A 1 582 ? -0.078 -19.687 30.552 1.00 66.88 582 TYR A N 1
ATOM 4818 C CA . TYR A 1 582 ? -0.014 -20.010 29.129 1.00 66.88 582 TYR A CA 1
ATOM 4819 C C . TYR A 1 582 ? 1.386 -20.473 28.681 1.00 66.88 582 TYR A C 1
ATOM 4821 O O . TYR A 1 582 ? 1.570 -20.723 27.496 1.00 66.88 582 TYR A O 1
ATOM 4829 N N . ASN A 1 583 ? 2.356 -20.597 29.602 1.00 65.25 583 ASN A N 1
ATOM 4830 C CA . ASN A 1 583 ? 3.733 -21.034 29.337 1.00 65.25 583 ASN A CA 1
ATOM 4831 C C . ASN A 1 583 ? 4.407 -20.272 28.183 1.00 65.25 583 ASN A C 1
ATOM 4833 O O . ASN A 1 583 ? 4.975 -20.892 27.290 1.00 65.25 583 ASN A O 1
ATOM 4837 N N . LEU A 1 584 ? 4.335 -18.934 28.206 1.00 62.31 584 LEU A N 1
ATOM 4838 C CA . LEU A 1 584 ? 4.899 -18.087 27.153 1.00 62.31 584 LEU A CA 1
ATOM 4839 C C . LEU A 1 584 ? 6.432 -18.261 27.044 1.00 62.31 584 LEU A C 1
ATOM 4841 O O . LEU A 1 584 ? 7.124 -17.962 28.023 1.00 62.31 584 LEU A O 1
ATOM 4845 N N . PRO A 1 585 ? 6.986 -18.682 25.889 1.00 62.22 585 PRO A N 1
ATOM 4846 C CA . PRO A 1 585 ? 8.426 -18.620 25.645 1.00 62.22 585 PRO A CA 1
ATOM 4847 C C . PRO A 1 585 ? 8.978 -17.186 25.732 1.00 62.22 585 PRO A C 1
ATOM 4849 O O . PRO A 1 585 ? 8.257 -16.204 25.554 1.00 62.22 585 PRO A O 1
ATOM 4852 N N . ASP A 1 586 ? 10.280 -17.037 25.975 1.00 62.91 586 ASP A N 1
ATOM 4853 C CA . ASP A 1 586 ? 10.875 -15.711 26.208 1.00 62.91 586 ASP A CA 1
ATOM 4854 C C . ASP A 1 586 ? 10.898 -14.790 24.974 1.00 62.91 586 ASP A C 1
ATOM 4856 O O . ASP A 1 586 ? 11.049 -13.580 25.133 1.00 62.91 586 ASP A O 1
ATOM 4860 N N . HIS A 1 587 ? 10.686 -15.317 23.762 1.00 65.00 587 HIS A N 1
ATOM 4861 C CA . HIS A 1 587 ? 10.597 -14.508 22.539 1.00 65.00 587 HIS A CA 1
ATOM 4862 C C . HIS A 1 587 ? 9.256 -13.767 22.371 1.00 65.00 587 HIS A C 1
ATOM 4864 O O . HIS A 1 587 ? 9.150 -12.933 21.478 1.00 65.00 587 HIS A O 1
ATOM 4870 N N . TYR A 1 588 ? 8.272 -13.981 23.257 1.00 66.06 588 TYR A N 1
ATOM 4871 C CA . TYR A 1 588 ? 6.960 -13.317 23.195 1.00 66.06 588 TYR A CA 1
ATOM 4872 C C . TYR A 1 588 ? 6.853 -12.039 24.051 1.00 66.06 588 TYR A C 1
ATOM 4874 O O . TYR A 1 588 ? 5.824 -11.738 24.670 1.00 66.06 588 TYR A O 1
ATOM 4882 N N . GLN A 1 589 ? 7.942 -11.273 24.169 1.00 68.25 589 GLN A N 1
ATOM 4883 C CA . GLN A 1 589 ? 7.905 -9.992 24.888 1.00 68.25 589 GLN A CA 1
ATOM 4884 C C . GLN A 1 589 ? 6.966 -8.979 24.214 1.00 68.25 589 GLN A C 1
ATOM 4886 O O . GLN A 1 589 ? 6.299 -8.207 24.910 1.00 68.25 589 GLN A O 1
ATOM 4891 N N . LEU A 1 590 ? 6.863 -9.028 22.882 1.00 68.12 590 LEU A N 1
ATOM 4892 C CA . LEU A 1 590 ? 5.997 -8.158 22.085 1.00 68.12 590 LEU A CA 1
ATOM 4893 C C . LEU A 1 590 ? 4.515 -8.358 22.427 1.00 68.12 590 LEU A C 1
ATOM 4895 O O . LEU A 1 590 ? 3.757 -7.393 22.473 1.00 68.12 590 LEU A O 1
ATOM 4899 N N . GLU A 1 591 ? 4.092 -9.579 22.743 1.00 72.62 591 GLU A N 1
ATOM 4900 C CA . GLU A 1 591 ? 2.715 -9.948 23.081 1.00 72.62 591 GLU A CA 1
ATOM 4901 C C . GLU A 1 591 ? 2.288 -9.335 24.409 1.00 72.62 591 GLU A C 1
ATOM 4903 O O . GLU A 1 591 ? 1.195 -8.768 24.515 1.00 72.62 591 GLU A O 1
ATOM 4908 N N . ILE A 1 592 ? 3.167 -9.412 25.411 1.00 76.75 592 ILE A N 1
ATOM 4909 C CA . ILE A 1 592 ? 2.961 -8.812 26.735 1.00 76.75 592 ILE A CA 1
ATOM 4910 C C . ILE A 1 592 ? 2.847 -7.290 26.589 1.00 76.75 592 ILE A C 1
ATOM 4912 O O . ILE A 1 592 ? 1.973 -6.665 27.195 1.00 76.75 592 ILE A O 1
ATOM 4916 N N . GLN A 1 593 ? 3.675 -6.704 25.724 1.00 75.81 593 GLN A N 1
ATOM 4917 C CA . GLN A 1 593 ? 3.683 -5.272 25.429 1.00 75.81 593 GLN A CA 1
ATOM 4918 C C . GLN A 1 593 ? 2.370 -4.862 24.762 1.00 75.81 593 GLN A C 1
ATOM 4920 O O . GLN A 1 593 ? 1.686 -3.924 25.169 1.00 75.81 593 GLN A O 1
ATOM 4925 N N . SER A 1 594 ? 1.942 -5.673 23.805 1.00 75.69 594 SER A N 1
ATOM 4926 C CA . SER A 1 594 ? 0.662 -5.573 23.128 1.00 75.69 594 SER A CA 1
ATOM 4927 C C . SER A 1 594 ? -0.534 -5.613 24.102 1.00 75.69 594 SER A C 1
ATOM 4929 O O . SER A 1 594 ? -1.478 -4.834 23.927 1.00 75.69 594 SER A O 1
ATOM 4931 N N . ALA A 1 595 ? -0.501 -6.458 25.139 1.00 79.50 595 ALA A N 1
ATOM 4932 C CA . ALA A 1 595 ? -1.540 -6.534 26.171 1.00 79.50 595 ALA A CA 1
ATOM 4933 C C . ALA A 1 595 ? -1.533 -5.325 27.125 1.00 79.50 595 ALA A C 1
ATOM 4935 O O . ALA A 1 595 ? -2.598 -4.885 27.579 1.00 79.50 595 ALA A O 1
ATOM 4936 N N . LEU A 1 596 ? -0.363 -4.733 27.387 1.00 82.19 596 LEU A N 1
ATOM 4937 C CA . LEU A 1 596 ? -0.260 -3.460 28.105 1.00 82.19 596 LEU A CA 1
ATOM 4938 C C . LEU A 1 596 ? -0.984 -2.351 27.336 1.00 82.19 596 LEU A C 1
ATOM 4940 O O . LEU A 1 596 ? -1.808 -1.633 27.903 1.00 82.19 596 LEU A O 1
ATOM 4944 N N . TYR A 1 597 ? -0.743 -2.261 26.029 1.00 82.62 597 TYR A N 1
ATOM 4945 C CA . TYR A 1 597 ? -1.406 -1.282 25.169 1.00 82.62 597 TYR A CA 1
ATOM 4946 C C . TYR A 1 597 ? -2.909 -1.528 25.061 1.00 82.62 597 TYR A C 1
ATOM 4948 O O . TYR A 1 597 ? -3.689 -0.579 25.059 1.00 82.62 597 TYR A O 1
ATOM 4956 N N . ALA A 1 598 ? -3.335 -2.793 25.010 1.00 82.38 598 ALA A N 1
ATOM 4957 C CA . ALA A 1 598 ? -4.754 -3.139 25.037 1.00 82.38 598 ALA A CA 1
ATOM 4958 C C . ALA A 1 598 ? -5.415 -2.657 26.331 1.00 82.38 598 ALA A C 1
ATOM 4960 O O . ALA A 1 598 ? -6.478 -2.039 26.294 1.00 82.38 598 ALA A O 1
ATOM 4961 N N . SER A 1 599 ? -4.735 -2.838 27.466 1.00 84.69 599 SER A N 1
ATOM 4962 C CA . SER A 1 599 ? -5.200 -2.347 28.767 1.00 84.69 599 SER A CA 1
ATOM 4963 C C . SER A 1 599 ? -5.357 -0.823 28.778 1.00 84.69 599 SER A C 1
ATOM 4965 O O . SER A 1 599 ? -6.296 -0.315 29.391 1.00 84.69 599 SER A O 1
ATOM 4967 N N . ALA A 1 600 ? -4.489 -0.108 28.054 1.00 84.38 600 ALA A N 1
ATOM 4968 C CA . ALA A 1 600 ? -4.517 1.346 27.910 1.00 84.38 600 ALA A CA 1
ATOM 4969 C C . ALA A 1 600 ? -5.628 1.884 26.993 1.00 84.38 600 ALA A C 1
ATOM 4971 O O . ALA A 1 600 ? -5.880 3.083 26.970 1.00 84.38 600 ALA A O 1
ATOM 4972 N N . ALA A 1 601 ? -6.286 1.035 26.211 1.00 87.44 601 ALA A N 1
ATOM 4973 C CA . ALA A 1 601 ? -7.320 1.471 25.274 1.00 87.44 601 ALA A CA 1
ATOM 4974 C C . ALA A 1 601 ? -8.707 0.956 25.655 1.00 87.44 601 ALA A C 1
ATOM 4976 O O . ALA A 1 601 ? -9.711 1.653 25.517 1.00 87.44 601 ALA A O 1
ATOM 4977 N N . GLU A 1 602 ? -8.763 -0.260 26.187 1.00 89.00 602 GLU A N 1
ATOM 4978 C CA . GLU A 1 602 ? -10.010 -0.974 26.402 1.00 89.00 602 GLU A CA 1
ATOM 4979 C C . GLU A 1 602 ? -10.850 -0.395 27.543 1.00 89.00 602 GLU A C 1
ATOM 4981 O O . GLU A 1 602 ? -12.062 -0.242 27.403 1.00 89.00 602 GLU A O 1
ATOM 4986 N N . LYS A 1 603 ? -10.221 -0.015 28.664 1.00 91.94 603 LYS A N 1
ATOM 4987 C CA . LYS A 1 603 ? -10.947 0.619 29.775 1.00 91.94 603 LYS A CA 1
ATOM 4988 C C . LYS A 1 603 ? -11.533 1.987 29.387 1.00 91.94 603 LYS A C 1
ATOM 4990 O O . LYS A 1 603 ? -12.731 2.161 29.607 1.00 91.94 603 LYS A O 1
ATOM 4995 N N . PRO A 1 604 ? -10.767 2.922 28.788 1.00 94.06 604 PRO A N 1
ATOM 4996 C CA . PRO A 1 604 ? -11.331 4.149 28.225 1.00 94.06 604 PRO A CA 1
ATOM 4997 C C . PRO A 1 604 ? -12.460 3.901 27.222 1.00 94.06 604 PRO A C 1
ATOM 4999 O O . PRO A 1 604 ? -13.486 4.571 27.291 1.00 94.06 604 PRO A O 1
ATOM 5002 N N . SER A 1 605 ? -12.295 2.918 26.328 1.00 95.25 605 SER A N 1
ATOM 5003 C CA . SER A 1 605 ? -13.302 2.588 25.317 1.00 95.25 605 SER A CA 1
ATOM 5004 C C . SER A 1 605 ? -14.625 2.143 25.933 1.00 95.25 605 SER A C 1
ATOM 5006 O O . SER A 1 605 ? -15.678 2.698 25.613 1.00 95.25 605 SER A O 1
ATOM 5008 N N . TYR A 1 606 ? -14.569 1.220 26.894 1.00 95.69 606 TYR A N 1
ATOM 5009 C CA . TYR A 1 606 ? -15.764 0.767 27.593 1.00 95.69 606 TYR A CA 1
ATOM 5010 C C . TYR A 1 606 ? -16.424 1.885 28.411 1.00 95.69 606 TYR A C 1
ATOM 5012 O O . TYR A 1 606 ? -17.646 1.985 28.436 1.00 95.69 606 TYR A O 1
ATOM 5020 N N . MET A 1 607 ? -15.643 2.740 29.077 1.00 95.50 607 MET A N 1
ATOM 5021 C CA . MET A 1 607 ? -16.195 3.863 29.847 1.00 95.50 607 MET A CA 1
ATOM 5022 C C . MET A 1 607 ? -16.888 4.892 28.949 1.00 95.50 607 MET A C 1
ATOM 5024 O O . MET A 1 607 ? -17.967 5.373 29.294 1.00 95.50 607 MET A O 1
ATOM 5028 N N . ALA A 1 608 ? -16.308 5.192 27.785 1.00 96.69 608 ALA A N 1
ATOM 5029 C CA . ALA A 1 608 ? -16.924 6.078 26.803 1.00 96.69 608 ALA A CA 1
ATOM 5030 C C . ALA A 1 608 ? -18.251 5.493 26.293 1.00 96.69 608 ALA A C 1
ATOM 5032 O O . ALA A 1 608 ? -19.262 6.196 26.231 1.00 96.69 608 ALA A O 1
ATOM 5033 N N . TYR A 1 609 ? -18.270 4.187 26.023 1.00 96.56 609 TYR A N 1
ATOM 5034 C CA . TYR A 1 609 ? -19.483 3.459 25.669 1.00 96.56 609 TYR A CA 1
ATOM 5035 C C . TYR A 1 609 ? -20.529 3.473 26.798 1.00 96.56 609 TYR A C 1
ATOM 5037 O O . TYR A 1 609 ? -21.690 3.795 26.556 1.00 96.56 609 TYR A O 1
ATOM 5045 N N . GLU A 1 610 ? -20.140 3.197 28.046 1.00 95.00 610 GLU A N 1
ATOM 5046 C CA . GLU A 1 610 ? -21.062 3.202 29.189 1.00 95.00 610 GLU A CA 1
ATOM 5047 C C . GLU A 1 610 ? -21.723 4.574 29.365 1.00 95.00 610 GLU A C 1
ATOM 5049 O O . GLU A 1 610 ? -22.940 4.659 29.535 1.00 95.00 610 GLU A O 1
ATOM 5054 N N . LYS A 1 611 ? -20.937 5.649 29.272 1.00 95.12 611 LYS A N 1
ATOM 5055 C CA . LYS A 1 611 ? -21.426 7.030 29.339 1.00 95.12 611 LYS A CA 1
ATOM 5056 C C . LYS A 1 611 ? -22.415 7.350 28.220 1.00 95.12 611 LYS A C 1
ATOM 5058 O O . LYS A 1 611 ? -23.375 8.090 28.435 1.00 95.12 611 LYS A O 1
ATOM 5063 N N . TRP A 1 612 ? -22.204 6.787 27.033 1.00 94.25 612 TRP A N 1
ATOM 5064 C CA . TRP A 1 612 ? -23.162 6.906 25.944 1.00 94.25 612 TRP A CA 1
ATOM 5065 C C . TRP A 1 612 ? -24.475 6.167 26.266 1.00 94.25 612 TRP A C 1
ATOM 5067 O O . TRP A 1 612 ? -25.544 6.774 26.176 1.00 94.25 612 TRP A O 1
ATOM 5077 N N . VAL A 1 613 ? -24.405 4.919 26.741 1.00 92.19 613 VAL A N 1
ATOM 5078 C CA . VAL A 1 613 ? -25.579 4.099 27.120 1.00 92.19 613 VAL A CA 1
ATOM 5079 C C . VAL A 1 613 ? -26.369 4.689 28.296 1.00 92.19 613 VAL A C 1
ATOM 5081 O O . VAL A 1 613 ? -27.563 4.450 28.422 1.00 92.19 613 VAL A O 1
ATOM 5084 N N . GLN A 1 614 ? -25.755 5.491 29.169 1.00 89.06 614 GLN A N 1
ATOM 5085 C CA . GLN A 1 614 ? -26.491 6.179 30.243 1.00 89.06 614 GLN A CA 1
ATOM 5086 C C . GLN A 1 614 ? -27.577 7.128 29.717 1.00 89.06 614 GLN A C 1
ATOM 5088 O O . GLN A 1 614 ? -28.554 7.379 30.417 1.00 89.06 614 GLN A O 1
ATOM 5093 N N . ASN A 1 615 ? -27.408 7.645 28.499 1.00 88.12 615 ASN A N 1
ATOM 5094 C CA . ASN A 1 615 ? -28.307 8.627 27.894 1.00 88.12 615 ASN A CA 1
ATOM 5095 C C . ASN A 1 615 ? -29.053 8.083 26.668 1.00 88.12 615 ASN A C 1
ATOM 5097 O O . ASN A 1 615 ? -29.785 8.830 26.026 1.00 88.12 615 ASN A O 1
ATOM 5101 N N . ASN A 1 616 ? -28.823 6.821 26.297 1.00 87.69 616 ASN A N 1
ATOM 5102 C CA . ASN A 1 616 ? -29.335 6.234 25.065 1.00 87.69 616 ASN A CA 1
ATOM 5103 C C . ASN A 1 616 ? -29.695 4.769 25.299 1.00 87.69 616 ASN A C 1
ATOM 5105 O O . ASN A 1 616 ? -28.956 4.032 25.951 1.00 87.69 616 ASN A O 1
ATOM 5109 N N . GLU A 1 617 ? -30.805 4.332 24.720 1.00 81.06 617 GLU A N 1
ATOM 5110 C CA . GLU A 1 617 ? -31.110 2.911 24.625 1.00 81.06 617 GLU A CA 1
ATOM 5111 C C . GLU A 1 617 ? -30.415 2.314 23.402 1.00 81.06 617 GLU A C 1
ATOM 5113 O O . GLU A 1 617 ? -30.319 2.952 22.355 1.00 81.06 617 GLU A O 1
ATOM 5118 N N . GLU A 1 618 ? -29.914 1.089 23.535 1.00 86.19 618 GLU A N 1
ATOM 5119 C CA . GLU A 1 618 ? -29.247 0.392 22.443 1.00 86.19 618 GLU A CA 1
ATOM 5120 C C . GLU A 1 618 ? -29.863 -0.977 22.213 1.00 86.19 618 GLU A C 1
ATOM 5122 O O . GLU A 1 618 ? -30.076 -1.753 23.150 1.00 86.19 618 GLU A O 1
ATOM 5127 N N . GLU A 1 619 ? -30.115 -1.264 20.943 1.00 83.31 619 GLU A N 1
ATOM 5128 C CA . GLU A 1 619 ? -30.720 -2.505 20.501 1.00 83.31 619 GLU A CA 1
ATOM 5129 C C . GLU A 1 619 ? -29.822 -3.719 20.764 1.00 83.31 619 GLU A C 1
ATOM 5131 O O . GLU A 1 619 ? -28.589 -3.671 20.694 1.00 83.31 619 GLU A O 1
ATOM 5136 N N . LYS A 1 620 ? -30.460 -4.855 21.043 1.00 84.56 620 LYS A N 1
ATOM 5137 C CA . LYS A 1 620 ? -29.767 -6.139 21.217 1.00 84.56 620 LYS A CA 1
ATOM 5138 C C . LYS A 1 620 ? -29.608 -6.858 19.882 1.00 84.56 620 LYS A C 1
ATOM 5140 O O . LYS A 1 620 ? -30.365 -6.627 18.938 1.00 84.56 620 LYS A O 1
ATOM 5145 N N . LEU A 1 621 ? -28.673 -7.811 19.824 1.00 86.25 621 LEU A N 1
ATOM 5146 C CA . LEU A 1 621 ? -28.602 -8.730 18.689 1.00 86.25 621 LEU A CA 1
ATOM 5147 C C . LEU A 1 621 ? -29.788 -9.707 18.698 1.00 86.25 621 LEU A C 1
ATOM 5149 O O . LEU A 1 621 ? -30.044 -10.351 19.727 1.00 86.25 621 LEU A O 1
ATOM 5153 N N . PRO A 1 622 ? -30.482 -9.876 17.558 1.00 85.31 622 PRO A N 1
ATOM 5154 C CA . PRO A 1 622 ? -31.648 -10.740 17.457 1.00 85.31 622 PRO A CA 1
ATOM 5155 C C . PRO A 1 622 ? -31.265 -12.186 17.756 1.00 85.31 622 PRO A C 1
ATOM 5157 O O . PRO A 1 622 ? -30.224 -12.676 17.318 1.00 85.31 622 PRO A O 1
ATOM 5160 N N . GLY A 1 623 ? -32.112 -12.890 18.508 1.00 83.69 623 GLY A N 1
ATOM 5161 C CA . GLY A 1 623 ? -31.915 -14.308 18.812 1.00 83.69 623 GLY A CA 1
ATOM 5162 C C . GLY A 1 623 ? -30.689 -14.615 19.678 1.00 83.69 623 GLY A C 1
ATOM 5163 O O . GLY A 1 623 ? -30.196 -15.743 19.617 1.00 83.69 623 GLY A O 1
ATOM 5164 N N . THR A 1 624 ? -30.200 -13.639 20.448 1.00 85.38 624 THR A N 1
ATOM 5165 C CA . THR A 1 624 ? -29.165 -13.810 21.478 1.00 85.38 624 THR A CA 1
ATOM 5166 C C . THR A 1 624 ? -29.707 -13.379 22.843 1.00 85.38 624 THR A C 1
ATOM 5168 O O . THR A 1 624 ? -30.602 -12.537 22.919 1.00 85.38 624 THR A O 1
ATOM 5171 N N . SER A 1 625 ? -29.180 -13.953 23.926 1.00 88.00 625 SER A N 1
ATOM 5172 C CA . SER A 1 625 ? -29.534 -13.577 25.305 1.00 88.00 625 SER A CA 1
ATOM 5173 C C . SER A 1 625 ? -28.612 -12.504 25.898 1.00 88.00 625 SER A C 1
ATOM 5175 O O . SER A 1 625 ? -28.817 -12.080 27.035 1.00 88.00 625 SER A O 1
ATOM 5177 N N . TYR A 1 626 ? -27.604 -12.054 25.146 1.00 90.94 626 TYR A N 1
ATOM 5178 C CA . TYR A 1 626 ? -26.585 -11.134 25.637 1.00 90.94 626 TYR A CA 1
ATOM 5179 C C . TYR A 1 626 ? -27.082 -9.689 25.682 1.00 90.94 626 TYR A C 1
ATOM 5181 O O . TYR A 1 626 ? -27.796 -9.209 24.799 1.00 90.94 626 TYR A O 1
ATOM 5189 N N . THR A 1 627 ? -26.674 -8.972 26.725 1.00 91.56 627 THR A N 1
ATOM 5190 C CA . THR A 1 627 ? -26.893 -7.523 26.829 1.00 91.56 627 THR A CA 1
ATOM 5191 C C . THR A 1 627 ? -25.934 -6.756 25.917 1.00 91.56 627 THR A C 1
ATOM 5193 O O . THR A 1 627 ? -24.873 -7.265 25.568 1.00 91.56 627 THR A O 1
ATOM 5196 N N . SER A 1 628 ? -26.252 -5.504 25.582 1.00 91.56 628 SER A N 1
ATOM 5197 C CA . SER A 1 628 ? -25.361 -4.633 24.797 1.00 91.56 628 SER A CA 1
ATOM 5198 C C . SER A 1 628 ? -23.968 -4.472 25.438 1.00 91.56 628 SER A C 1
ATOM 5200 O O . SER A 1 628 ? -22.947 -4.546 24.758 1.00 91.56 628 SER A O 1
ATOM 5202 N N . ARG A 1 629 ? -23.908 -4.414 26.777 1.00 93.44 629 ARG A N 1
ATOM 5203 C CA . ARG A 1 629 ? -22.659 -4.425 27.561 1.00 93.44 629 ARG A CA 1
ATOM 5204 C C . ARG A 1 629 ? -21.844 -5.706 27.385 1.00 93.44 629 ARG A C 1
ATOM 5206 O O . ARG A 1 629 ? -20.638 -5.638 27.189 1.00 93.44 629 ARG A O 1
ATOM 5213 N N . GLN A 1 630 ? -22.485 -6.874 27.413 1.00 94.19 630 GLN A N 1
ATOM 5214 C CA . GLN A 1 630 ? -21.804 -8.145 27.136 1.00 94.19 630 GLN A CA 1
ATOM 5215 C C . GLN A 1 630 ? -21.344 -8.224 25.677 1.00 94.19 630 GLN A C 1
ATOM 5217 O O . GLN A 1 630 ? -20.237 -8.686 25.396 1.00 94.19 630 GLN A O 1
ATOM 5222 N N . LEU A 1 631 ? -22.169 -7.724 24.755 1.00 92.56 631 LEU A N 1
ATOM 5223 C CA . LEU A 1 631 ? -21.869 -7.700 23.329 1.00 92.56 631 LEU A CA 1
ATOM 5224 C C . LEU A 1 631 ? -20.679 -6.796 22.991 1.00 92.56 631 LEU A C 1
ATOM 5226 O O . LEU A 1 631 ? -19.929 -7.153 22.092 1.00 92.56 631 LEU A O 1
ATOM 5230 N N . PHE A 1 632 ? -20.422 -5.715 23.736 1.00 93.56 632 PHE A N 1
ATOM 5231 C CA . PHE A 1 632 ? -19.183 -4.932 23.609 1.00 93.56 632 PHE A CA 1
ATOM 5232 C C . PHE A 1 632 ? -17.927 -5.811 23.758 1.00 93.56 632 PHE A C 1
ATOM 5234 O O . PHE A 1 632 ? -17.014 -5.765 22.927 1.00 93.56 632 PHE A O 1
ATOM 5241 N N . TRP A 1 633 ? -17.883 -6.636 24.810 1.00 93.06 633 TRP A N 1
ATOM 5242 C CA . TRP A 1 633 ? -16.729 -7.488 25.118 1.00 93.06 633 TRP A CA 1
ATOM 5243 C C . TRP A 1 633 ? -16.560 -8.617 24.107 1.00 93.06 633 TRP A C 1
ATOM 5245 O O . TRP A 1 633 ? -15.440 -8.942 23.706 1.00 93.06 633 TRP A O 1
ATOM 5255 N N . ILE A 1 634 ? -17.685 -9.200 23.693 1.00 90.56 634 ILE A N 1
ATOM 5256 C CA . ILE A 1 634 ? -17.748 -10.248 22.675 1.00 90.56 634 ILE A CA 1
ATOM 5257 C C . ILE A 1 634 ? -17.270 -9.691 21.327 1.00 90.56 634 ILE A C 1
ATOM 5259 O O . ILE A 1 634 ? -16.372 -10.265 20.720 1.00 90.56 634 ILE A O 1
ATOM 5263 N N . ALA A 1 635 ? -17.801 -8.541 20.900 1.00 85.69 635 ALA A N 1
ATOM 5264 C CA . ALA A 1 635 ? -17.398 -7.840 19.682 1.00 85.69 635 ALA A CA 1
ATOM 5265 C C . ALA A 1 635 ? -15.904 -7.486 19.676 1.00 85.69 635 ALA A C 1
ATOM 5267 O O . ALA A 1 635 ? -15.248 -7.578 18.644 1.00 85.69 635 ALA A O 1
ATOM 5268 N N . GLY A 1 636 ? -15.357 -7.134 20.843 1.00 82.38 636 GLY A N 1
ATOM 5269 C CA . GLY A 1 636 ? -13.940 -6.809 21.029 1.00 82.38 636 GLY A CA 1
ATOM 5270 C C . GLY A 1 636 ? -13.011 -8.013 21.126 1.00 82.38 636 GLY A C 1
ATOM 5271 O O . GLY A 1 636 ? -11.870 -7.861 21.574 1.00 82.38 636 GLY A O 1
ATOM 5272 N N . THR A 1 637 ? -13.498 -9.208 20.787 1.00 80.88 637 THR A N 1
ATOM 5273 C CA . THR A 1 637 ? -12.735 -10.458 20.797 1.00 80.88 637 THR A CA 1
ATOM 5274 C C . THR A 1 637 ? -12.633 -10.992 19.374 1.00 80.88 637 THR A C 1
ATOM 5276 O O . THR A 1 637 ? -13.539 -11.637 18.854 1.00 80.88 637 THR A O 1
ATOM 5279 N N . TYR A 1 638 ? -11.510 -10.706 18.723 1.00 71.44 638 TYR A N 1
ATOM 5280 C CA . TYR A 1 638 ? -11.267 -11.092 17.336 1.00 71.44 638 TYR A CA 1
ATOM 5281 C C . TYR A 1 638 ? -10.726 -12.529 17.276 1.00 71.44 638 TYR A C 1
ATOM 5283 O O . TYR A 1 638 ? -9.616 -12.806 17.721 1.00 71.44 638 TYR A O 1
ATOM 5291 N N . CYS A 1 639 ? -11.520 -13.459 16.739 1.00 65.56 639 CYS A N 1
ATOM 5292 C CA . CYS A 1 639 ? -11.248 -14.902 16.808 1.00 65.56 639 CYS A CA 1
ATOM 5293 C C . CYS A 1 639 ? -10.150 -15.431 15.874 1.00 65.56 639 CYS A C 1
ATOM 5295 O O . CYS A 1 639 ? -9.727 -16.573 16.016 1.00 65.56 639 CYS A O 1
ATOM 5297 N N . HIS A 1 640 ? -9.643 -14.589 14.977 1.00 57.44 640 HIS A N 1
ATOM 5298 C CA . HIS A 1 640 ? -8.449 -14.829 14.176 1.00 57.44 640 HIS A CA 1
ATOM 5299 C C . HIS A 1 640 ? -7.726 -13.495 14.034 1.00 57.44 640 HIS A C 1
ATOM 5301 O O . HIS A 1 640 ? -8.269 -12.561 13.442 1.00 57.44 640 HIS A O 1
ATOM 5307 N N . VAL A 1 641 ? -6.518 -13.389 14.571 1.00 47.84 641 VAL A N 1
ATOM 5308 C CA . VAL A 1 641 ? -5.689 -12.194 14.418 1.00 47.84 641 VAL A CA 1
ATOM 5309 C C . VAL A 1 641 ? -4.323 -12.646 13.918 1.00 47.84 641 VAL A C 1
ATOM 5311 O O . VAL A 1 641 ? -3.580 -13.237 14.695 1.00 47.84 641 VAL A O 1
ATOM 5314 N N . PRO A 1 642 ? -3.933 -12.364 12.666 1.00 43.81 642 PRO A N 1
ATOM 5315 C CA . PRO A 1 642 ? -2.580 -11.914 12.445 1.00 43.81 642 PRO A CA 1
ATOM 5316 C C . PRO A 1 642 ? -2.524 -10.488 12.984 1.00 43.81 642 PRO A C 1
ATOM 5318 O O . PRO A 1 642 ? -3.207 -9.573 12.525 1.00 43.81 642 PRO A O 1
ATOM 5321 N N . THR A 1 643 ? -1.785 -10.382 14.070 1.00 44.72 643 THR A N 1
ATOM 5322 C CA . THR A 1 643 ? -1.282 -9.201 14.744 1.00 44.72 643 THR A CA 1
ATOM 5323 C C . THR A 1 643 ? -1.214 -7.982 13.822 1.00 44.72 643 THR A C 1
ATOM 5325 O O . THR A 1 643 ? -0.620 -8.057 12.756 1.00 44.72 643 THR A O 1
ATOM 5328 N N . LEU A 1 644 ? -1.704 -6.823 14.275 1.00 41.44 644 LEU A N 1
ATOM 5329 C CA . LEU A 1 644 ? -1.467 -5.491 13.678 1.00 41.44 644 LEU A CA 1
ATOM 5330 C C . LEU A 1 644 ? 0.037 -5.075 13.660 1.00 41.44 644 LEU A C 1
ATOM 5332 O O . LEU A 1 644 ? 0.356 -3.894 13.585 1.00 41.44 644 LEU A O 1
ATOM 5336 N N . LEU A 1 645 ? 0.944 -6.054 13.760 1.00 42.12 645 LEU A N 1
ATOM 5337 C CA . LEU A 1 645 ? 2.403 -6.017 13.635 1.00 42.12 645 LEU A CA 1
ATOM 5338 C C . LEU A 1 645 ? 2.802 -6.921 12.448 1.00 42.12 645 LEU A C 1
ATOM 5340 O O . LEU A 1 645 ? 3.642 -7.809 12.585 1.00 42.12 645 LEU A O 1
ATOM 5344 N N . ILE A 1 646 ? 2.141 -6.745 11.298 1.00 41.25 646 ILE A N 1
ATOM 5345 C CA . ILE A 1 646 ? 2.408 -7.494 10.053 1.00 41.25 646 ILE A CA 1
ATOM 5346 C C . ILE A 1 646 ? 3.860 -7.309 9.574 1.00 41.25 646 ILE A C 1
ATOM 5348 O O . ILE A 1 646 ? 4.358 -8.135 8.817 1.00 41.25 646 ILE A O 1
ATOM 5352 N N . ASP A 1 647 ? 4.583 -6.313 10.088 1.00 37.94 647 ASP A N 1
ATOM 5353 C CA . ASP A 1 647 ? 5.939 -5.999 9.642 1.00 37.94 647 ASP A CA 1
ATOM 5354 C C . ASP A 1 647 ? 6.998 -7.084 9.939 1.00 37.94 647 ASP A C 1
ATOM 5356 O O . ASP A 1 647 ? 8.107 -6.946 9.430 1.00 37.94 647 ASP A O 1
ATOM 5360 N N . TYR A 1 648 ? 6.733 -8.143 10.736 1.00 39.06 648 TYR A N 1
ATOM 5361 C CA . TYR A 1 648 ? 7.851 -8.983 11.220 1.00 39.06 648 TYR A CA 1
ATOM 5362 C C . TYR A 1 648 ? 7.734 -10.517 11.258 1.00 39.06 648 TYR A C 1
ATOM 5364 O O . TYR A 1 648 ? 8.783 -11.155 11.310 1.00 39.06 648 TYR A O 1
ATOM 5372 N N . TYR A 1 649 ? 6.562 -11.168 11.206 1.00 36.84 649 TYR A N 1
ATOM 5373 C CA . TYR A 1 649 ? 6.540 -12.645 11.317 1.00 36.84 649 TYR A CA 1
ATOM 5374 C C . TYR A 1 649 ? 5.524 -13.366 10.416 1.00 36.84 649 TYR A C 1
ATOM 5376 O O . TYR A 1 649 ? 4.317 -13.259 10.637 1.00 36.84 649 TYR A O 1
ATOM 5384 N N . PRO A 1 650 ? 5.988 -14.216 9.476 1.00 32.53 650 PRO A N 1
ATOM 5385 C CA . PRO A 1 650 ? 5.151 -15.152 8.733 1.00 32.53 650 PRO A CA 1
ATOM 5386 C C . PRO A 1 650 ? 4.974 -16.467 9.515 1.00 32.53 650 PRO A C 1
ATOM 5388 O O . PRO A 1 650 ? 5.316 -17.542 9.024 1.00 32.53 650 PRO A O 1
ATOM 5391 N N . LEU A 1 651 ? 4.461 -16.415 10.750 1.00 38.31 651 LEU A N 1
ATOM 5392 C CA . LEU A 1 651 ? 4.204 -17.622 11.548 1.00 38.31 651 LEU A CA 1
ATOM 5393 C C . LEU A 1 651 ? 2.710 -17.773 11.845 1.00 38.31 651 LEU A C 1
ATOM 5395 O O . LEU A 1 651 ? 2.172 -17.279 12.829 1.00 38.31 651 LEU A O 1
ATOM 5399 N N . TYR A 1 652 ? 2.050 -18.524 10.964 1.00 40.91 652 TYR A N 1
ATOM 5400 C CA . TYR A 1 652 ? 0.633 -18.900 11.019 1.00 40.91 652 TYR A CA 1
ATOM 5401 C C . TYR A 1 652 ? 0.251 -19.735 12.265 1.00 40.91 652 TYR A C 1
ATOM 5403 O O . TYR A 1 652 ? -0.932 -19.929 12.532 1.00 40.91 652 TYR A O 1
ATOM 5411 N N . ASN A 1 653 ? 1.229 -20.218 13.041 1.00 37.25 653 ASN A N 1
ATOM 5412 C CA . ASN A 1 653 ? 1.017 -21.206 14.105 1.00 37.25 653 ASN A CA 1
ATOM 5413 C C . ASN A 1 653 ? 0.724 -20.622 15.509 1.00 37.25 653 ASN A C 1
ATOM 5415 O O . ASN A 1 653 ? 0.437 -21.406 16.409 1.00 37.25 653 ASN A O 1
ATOM 5419 N N . ASP A 1 654 ? 0.723 -19.293 15.711 1.00 48.41 654 ASP A N 1
ATOM 5420 C CA . ASP A 1 654 ? 0.646 -18.673 17.060 1.00 48.41 654 ASP A CA 1
ATOM 5421 C C . ASP A 1 654 ? -0.558 -17.764 17.354 1.00 48.41 654 ASP A C 1
ATOM 5423 O O . ASP A 1 654 ? -0.636 -17.071 18.375 1.00 48.41 654 ASP A O 1
ATOM 5427 N N . VAL A 1 655 ? -1.563 -17.782 16.482 1.00 47.00 655 VAL A N 1
ATOM 5428 C CA . VAL A 1 655 ? -2.746 -16.907 16.580 1.00 47.00 655 VAL A CA 1
ATOM 5429 C C . VAL A 1 655 ? -3.518 -17.095 17.902 1.00 47.00 655 VAL A C 1
ATOM 5431 O O . VAL A 1 655 ? -4.083 -16.143 18.457 1.00 47.00 655 VAL A O 1
ATOM 5434 N N . HIS A 1 656 ? -3.516 -18.314 18.451 1.00 51.28 656 HIS A N 1
ATOM 5435 C CA . HIS A 1 656 ? -4.166 -18.642 19.725 1.00 51.28 656 HIS A CA 1
ATOM 5436 C C . HIS A 1 656 ? -3.489 -17.976 20.924 1.00 51.28 656 HIS A C 1
ATOM 5438 O O . HIS A 1 656 ? -4.149 -17.529 21.864 1.00 51.28 656 HIS A O 1
ATOM 5444 N N . PHE A 1 657 ? -2.165 -17.926 20.897 1.00 52.34 657 PHE A N 1
ATOM 5445 C CA . PHE A 1 657 ? -1.348 -17.432 21.988 1.00 52.34 657 PHE A CA 1
ATOM 5446 C C . PHE A 1 657 ? -1.468 -15.913 22.113 1.00 52.34 657 PHE A C 1
ATOM 5448 O O . PHE A 1 657 ? -1.789 -15.395 23.186 1.00 52.34 657 PHE A O 1
ATOM 5455 N N . TYR A 1 658 ? -1.342 -15.216 20.981 1.00 57.53 658 TYR A N 1
ATOM 5456 C CA . TYR A 1 658 ? -1.520 -13.769 20.884 1.00 57.53 658 TYR A CA 1
ATOM 5457 C C . TYR A 1 658 ? -2.887 -13.319 21.419 1.00 57.53 658 TYR A C 1
ATOM 5459 O O . TYR A 1 658 ? -3.001 -12.381 22.219 1.00 57.53 658 TYR A O 1
ATOM 5467 N N . SER A 1 659 ? -3.939 -14.038 21.022 1.00 60.28 659 SER A N 1
ATOM 5468 C CA . SER A 1 659 ? -5.308 -13.715 21.413 1.00 60.28 659 SER A CA 1
ATOM 5469 C C . SER A 1 659 ? -5.515 -13.870 22.924 1.00 60.28 659 SER A C 1
ATOM 5471 O O . SER A 1 659 ? -6.055 -12.963 23.558 1.00 60.28 659 SER A O 1
ATOM 5473 N N . ASN A 1 660 ? -5.008 -14.947 23.534 1.00 64.00 660 ASN A N 1
ATOM 5474 C CA . ASN A 1 660 ? -5.135 -15.186 24.978 1.00 64.00 660 ASN A CA 1
ATOM 5475 C C . ASN A 1 660 ? -4.372 -14.167 25.838 1.00 64.00 660 ASN A C 1
ATOM 5477 O O . ASN A 1 660 ? -4.866 -13.775 26.899 1.00 64.00 660 ASN A O 1
ATOM 5481 N N . VAL A 1 661 ? -3.195 -13.721 25.389 1.00 67.31 661 VAL A N 1
ATOM 5482 C CA . VAL A 1 661 ? -2.411 -12.689 26.087 1.00 67.31 661 VAL A CA 1
ATOM 5483 C C . VAL A 1 661 ? -3.129 -11.342 26.032 1.00 67.31 661 VAL A C 1
ATOM 5485 O O . VAL A 1 661 ? -3.236 -10.663 27.053 1.00 67.31 661 VAL A O 1
ATOM 5488 N N . SER A 1 662 ? -3.709 -10.984 24.883 1.00 70.50 662 SER A N 1
ATOM 5489 C CA . SER A 1 662 ? -4.446 -9.724 24.742 1.00 70.50 662 SER A CA 1
ATOM 5490 C C . SER A 1 662 ? -5.680 -9.636 25.648 1.00 70.50 662 SER A C 1
ATOM 5492 O O . SER A 1 662 ? -5.977 -8.560 26.148 1.00 70.50 662 SER A O 1
ATOM 5494 N N . LEU A 1 663 ? -6.353 -10.752 25.958 1.00 80.50 663 LEU A N 1
ATOM 5495 C CA . LEU A 1 663 ? -7.536 -10.758 26.834 1.00 80.50 663 LEU A CA 1
ATOM 5496 C C . LEU A 1 663 ? -7.251 -10.376 28.288 1.00 80.50 663 LEU A C 1
ATOM 5498 O O . LEU A 1 663 ? -8.176 -10.052 29.034 1.00 80.50 663 LEU A O 1
ATOM 5502 N N . VAL A 1 664 ? -5.983 -10.359 28.697 1.00 83.56 664 VAL A N 1
ATOM 5503 C CA . VAL A 1 664 ? -5.588 -9.873 30.021 1.00 83.56 664 VAL A CA 1
ATOM 5504 C C . VAL A 1 664 ? -6.033 -8.425 30.252 1.00 83.56 664 VAL A C 1
ATOM 5506 O O . VAL A 1 664 ? -6.357 -8.067 31.387 1.00 83.56 664 VAL A O 1
ATOM 5509 N N . SER A 1 665 ? -6.147 -7.605 29.202 1.00 84.81 665 SER A N 1
ATOM 5510 C CA . SER A 1 665 ? -6.722 -6.260 29.322 1.00 84.81 665 SER A CA 1
ATOM 5511 C C . SER A 1 665 ? -8.187 -6.283 29.764 1.00 84.81 665 SER A C 1
ATOM 5513 O O . SER A 1 665 ? -8.564 -5.508 30.648 1.00 84.81 665 SER A O 1
ATOM 5515 N N . LYS A 1 666 ? -8.991 -7.224 29.245 1.00 89.38 666 LYS A N 1
ATOM 5516 C CA . LYS A 1 666 ? -10.389 -7.439 29.662 1.00 89.38 666 LYS A CA 1
ATOM 5517 C C . LYS A 1 666 ? -10.458 -7.862 31.122 1.00 89.38 666 LYS A C 1
ATOM 5519 O O . LYS A 1 666 ? -11.227 -7.308 31.898 1.00 89.38 666 LYS A O 1
ATOM 5524 N N . PHE A 1 667 ? -9.603 -8.795 31.530 1.00 90.12 667 PHE A N 1
ATOM 5525 C CA . PHE A 1 667 ? -9.632 -9.371 32.880 1.00 90.12 667 PHE A CA 1
ATOM 5526 C C . PHE A 1 667 ? -9.158 -8.387 33.961 1.00 90.12 667 PHE A C 1
ATOM 5528 O O . PHE A 1 667 ? -9.618 -8.420 35.107 1.00 90.12 667 PHE A O 1
ATOM 5535 N N . ASN A 1 668 ? -8.282 -7.447 33.599 1.00 89.06 668 ASN A N 1
ATOM 5536 C CA . ASN A 1 668 ? -7.913 -6.317 34.454 1.00 89.06 668 ASN A CA 1
ATOM 5537 C C . ASN A 1 668 ? -8.974 -5.208 34.489 1.00 89.06 668 ASN A C 1
ATOM 5539 O O . ASN A 1 668 ? -8.858 -4.272 35.283 1.00 89.06 668 ASN A O 1
ATOM 5543 N N . ASN A 1 669 ? -10.036 -5.312 33.691 1.00 91.50 669 ASN A N 1
ATOM 5544 C CA . ASN A 1 669 ? -11.132 -4.363 33.697 1.00 91.50 669 ASN A CA 1
ATOM 5545 C C . ASN A 1 669 ? -12.253 -4.825 34.657 1.00 91.50 669 ASN A C 1
ATOM 5547 O O . ASN A 1 669 ? -12.841 -5.887 34.452 1.00 91.50 669 ASN A O 1
ATOM 5551 N N . PRO A 1 670 ? -12.583 -4.070 35.724 1.00 91.81 670 PRO A N 1
ATOM 5552 C CA . PRO A 1 670 ? -13.659 -4.453 36.644 1.00 91.81 670 PRO A CA 1
ATOM 5553 C C . PRO A 1 670 ? -15.043 -4.492 35.976 1.00 91.81 670 PRO A C 1
ATOM 5555 O O . PRO A 1 670 ? -15.903 -5.252 36.418 1.00 91.81 670 PRO A O 1
ATOM 5558 N N . TYR A 1 671 ? -15.258 -3.726 34.901 1.00 94.12 671 TYR A N 1
ATOM 5559 C CA . TYR A 1 671 ? -16.528 -3.720 34.178 1.00 94.12 671 TYR A CA 1
ATOM 5560 C C . TYR A 1 671 ? -16.796 -5.042 33.449 1.00 94.12 671 TYR A C 1
ATOM 5562 O O . TYR A 1 671 ? -17.934 -5.496 33.432 1.00 94.12 671 TYR A O 1
ATOM 5570 N N . PHE A 1 672 ? -15.756 -5.706 32.931 1.00 95.19 672 PHE A N 1
ATOM 5571 C CA . PHE A 1 672 ? -15.893 -7.030 32.316 1.00 95.19 672 PHE A CA 1
ATOM 5572 C C . PHE A 1 672 ? -16.445 -8.048 33.321 1.00 95.19 672 PHE A C 1
ATOM 5574 O O . PHE A 1 672 ? -17.445 -8.715 33.065 1.00 95.19 672 PHE A O 1
ATOM 5581 N N . ALA A 1 673 ? -15.825 -8.117 34.503 1.00 95.12 673 ALA A N 1
ATOM 5582 C CA . ALA A 1 673 ? -16.249 -9.037 35.551 1.00 95.12 673 ALA A CA 1
ATOM 5583 C C . ALA A 1 673 ? -17.672 -8.735 36.044 1.00 95.12 673 ALA A C 1
ATOM 5585 O O . ALA A 1 673 ? -18.424 -9.665 36.315 1.00 95.12 673 ALA A O 1
ATOM 5586 N N . ARG A 1 674 ? -18.056 -7.453 36.115 1.00 95.88 674 ARG A N 1
ATOM 5587 C CA . ARG A 1 674 ? -19.432 -7.034 36.418 1.00 95.88 674 ARG A CA 1
ATOM 5588 C C . ARG A 1 674 ? -20.415 -7.551 35.368 1.00 95.88 674 ARG A C 1
ATOM 5590 O O . ARG A 1 674 ? -21.429 -8.132 35.726 1.00 95.88 674 ARG A O 1
ATOM 5597 N N . ASP A 1 675 ? -20.128 -7.347 34.087 1.00 96.06 675 ASP A N 1
ATOM 5598 C CA . ASP A 1 675 ? -21.084 -7.636 33.012 1.00 96.06 675 ASP A CA 1
ATOM 5599 C C . ASP A 1 675 ? -21.297 -9.143 32.772 1.00 96.06 675 ASP A C 1
ATOM 5601 O O . ASP A 1 675 ? -22.355 -9.550 32.286 1.00 96.06 675 ASP A O 1
ATOM 5605 N N . PHE A 1 676 ? -20.314 -9.977 33.124 1.00 96.50 676 PHE A N 1
ATOM 5606 C CA . PHE A 1 676 ? -20.414 -11.443 33.083 1.00 96.50 676 PHE A CA 1
ATOM 5607 C C . PHE A 1 676 ? -20.628 -12.090 34.458 1.00 96.50 676 PHE A C 1
ATOM 5609 O O . PHE A 1 676 ? -20.712 -13.310 34.540 1.00 96.50 676 PHE A O 1
ATOM 5616 N N . ASN A 1 677 ? -20.756 -11.297 35.528 1.00 96.44 677 ASN A N 1
ATOM 5617 C CA . ASN A 1 677 ? -20.880 -11.771 36.911 1.00 96.44 677 ASN A CA 1
ATOM 5618 C C . ASN A 1 677 ? -19.753 -12.729 37.349 1.00 96.44 677 ASN A C 1
ATOM 5620 O O . ASN A 1 677 ? -19.989 -13.688 38.082 1.00 96.44 677 ASN A O 1
ATOM 5624 N N . CYS A 1 678 ? -18.514 -12.465 36.928 1.00 96.44 678 CYS A N 1
ATOM 5625 C CA . CYS A 1 678 ? -17.386 -13.335 37.242 1.00 96.44 678 CYS A CA 1
ATOM 5626 C C . CYS A 1 678 ? -16.918 -13.177 38.699 1.00 96.44 678 CYS A C 1
ATOM 5628 O O . CYS A 1 678 ? -16.511 -12.074 39.091 1.00 96.44 678 CYS A O 1
ATOM 5630 N N . PRO A 1 679 ? -16.880 -14.263 39.499 1.00 96.25 679 PRO A N 1
ATOM 5631 C CA . PRO A 1 679 ? -16.408 -14.217 40.881 1.00 96.25 679 PRO A CA 1
ATOM 5632 C C . PRO A 1 679 ? -14.962 -13.730 40.984 1.00 96.25 679 PRO A C 1
ATOM 5634 O O . PRO A 1 679 ? -14.128 -14.037 40.127 1.00 96.25 679 PRO A O 1
ATOM 5637 N N . VAL A 1 680 ? -14.642 -12.996 42.050 1.00 95.06 680 VAL A N 1
ATOM 5638 C CA . VAL A 1 680 ? -13.258 -12.597 42.343 1.00 95.06 680 VAL A CA 1
ATOM 5639 C C . VAL A 1 680 ? -12.401 -13.850 42.536 1.00 95.06 680 VAL A C 1
ATOM 5641 O O . VAL A 1 680 ? -12.775 -14.751 43.279 1.00 95.06 680 VAL A O 1
ATOM 5644 N N . GLY A 1 681 ? -11.253 -13.906 41.862 1.00 89.31 681 GLY A N 1
ATOM 5645 C CA . GLY A 1 681 ? -10.353 -15.061 41.868 1.00 89.31 681 GLY A CA 1
ATOM 5646 C C . GLY A 1 681 ? -10.600 -16.063 40.736 1.00 89.31 681 GLY A C 1
ATOM 5647 O O . GLY A 1 681 ? -9.775 -16.954 40.543 1.00 89.31 681 GLY A O 1
ATOM 5648 N N . SER A 1 682 ? -11.673 -15.908 39.951 1.00 91.00 682 SER A N 1
ATOM 5649 C CA . SER A 1 682 ? -11.856 -16.678 38.711 1.00 91.00 682 SER A CA 1
ATOM 5650 C C . SER A 1 682 ? -10.760 -16.363 37.684 1.00 91.00 682 SER A C 1
ATOM 5652 O O . SER A 1 682 ? -10.062 -15.345 37.764 1.00 91.00 682 SER A O 1
ATOM 5654 N N . LYS A 1 683 ? -10.608 -17.233 36.675 1.00 86.62 683 LYS A N 1
ATOM 5655 C CA . LYS A 1 683 ? -9.543 -17.123 35.661 1.00 86.62 683 LYS A CA 1
ATOM 5656 C C . LYS A 1 683 ? -9.598 -15.822 34.857 1.00 86.62 683 LYS A C 1
ATOM 5658 O O . LYS A 1 683 ? -8.550 -15.408 34.350 1.00 86.62 683 LYS A O 1
ATOM 5663 N N . THR A 1 684 ? -10.776 -15.209 34.743 1.00 89.38 684 THR A N 1
ATOM 5664 C CA . THR A 1 684 ? -11.007 -13.944 34.031 1.00 89.38 684 THR A CA 1
ATOM 5665 C C . THR A 1 684 ? -11.310 -12.758 34.959 1.00 89.38 684 THR A C 1
ATOM 5667 O O . THR A 1 684 ? -11.478 -11.636 34.481 1.00 89.38 684 THR A O 1
ATOM 5670 N N . ASN A 1 685 ? -11.315 -12.957 36.284 1.00 93.00 685 ASN A N 1
ATOM 5671 C CA . ASN A 1 685 ? -11.399 -11.883 37.276 1.00 93.00 685 ASN A CA 1
ATOM 5672 C C . ASN A 1 685 ? -10.356 -12.079 38.396 1.00 93.00 685 ASN A C 1
ATOM 5674 O O . ASN A 1 685 ? -10.709 -12.430 39.527 1.00 93.00 685 ASN A O 1
ATOM 5678 N N . PRO A 1 686 ? -9.059 -11.860 38.105 1.00 90.06 686 PRO A N 1
ATOM 5679 C CA . PRO A 1 686 ? -8.003 -12.018 39.097 1.00 90.06 686 PRO A CA 1
ATOM 5680 C C . PRO A 1 686 ? -8.191 -11.040 40.264 1.00 90.06 686 PRO A C 1
ATOM 5682 O O . PRO A 1 686 ? -8.530 -9.872 40.062 1.00 90.06 686 PRO A O 1
ATOM 5685 N N . ALA A 1 687 ? -7.921 -11.511 41.487 1.00 89.94 687 ALA A N 1
ATOM 5686 C CA . ALA A 1 687 ? -7.995 -10.685 42.694 1.00 89.94 687 ALA A CA 1
ATOM 5687 C C . ALA A 1 687 ? -6.988 -9.521 42.664 1.00 89.94 687 ALA A C 1
ATOM 5689 O O . ALA A 1 687 ? -7.291 -8.419 43.114 1.00 89.94 687 ALA A O 1
ATOM 5690 N N . VAL A 1 688 ? -5.805 -9.756 42.085 1.00 88.44 688 VAL A N 1
ATOM 5691 C CA . VAL A 1 688 ? -4.775 -8.737 41.863 1.00 88.44 688 VAL A CA 1
ATOM 5692 C C . VAL A 1 688 ? -4.807 -8.309 40.397 1.00 88.44 688 VAL A C 1
ATOM 5694 O O . VAL A 1 688 ? -4.476 -9.098 39.508 1.00 88.44 688 VAL A O 1
ATOM 5697 N N . LYS A 1 689 ? -5.201 -7.056 40.149 1.00 89.06 689 LYS A N 1
ATOM 5698 C CA . LYS A 1 689 ? -5.244 -6.446 38.811 1.00 89.06 689 LYS A CA 1
ATOM 5699 C C . LYS A 1 689 ? -4.002 -5.588 38.563 1.00 89.06 689 LYS A C 1
ATOM 5701 O O . LYS A 1 689 ? -3.482 -4.967 39.489 1.00 89.06 689 LYS A O 1
ATOM 5706 N N . CYS A 1 690 ? -3.541 -5.526 37.317 1.00 87.69 690 CYS A N 1
ATOM 5707 C CA . CYS A 1 690 ? -2.390 -4.702 36.954 1.00 87.69 690 CYS A CA 1
ATOM 5708 C C . CYS A 1 690 ? -2.752 -3.201 36.946 1.00 87.69 690 CYS A C 1
ATOM 5710 O O . CYS A 1 690 ? -3.720 -2.810 36.285 1.00 87.69 690 CYS A O 1
ATOM 5712 N N . PRO A 1 691 ? -2.004 -2.341 37.666 1.00 74.94 691 PRO A N 1
ATOM 5713 C CA . PRO A 1 691 ? -2.433 -0.979 37.983 1.00 74.94 691 PRO A CA 1
ATOM 5714 C C . PRO A 1 691 ? -2.045 0.030 36.893 1.00 74.94 691 PRO A C 1
ATOM 5716 O O . PRO A 1 691 ? -1.203 0.898 37.098 1.00 74.94 691 PRO A O 1
ATOM 5719 N N . LEU A 1 692 ? -2.663 -0.056 35.712 1.00 78.56 692 LEU A N 1
ATOM 5720 C CA . LEU A 1 692 ? -2.445 0.970 34.682 1.00 78.56 692 LEU A CA 1
ATOM 5721 C C . LEU A 1 692 ? -3.159 2.296 35.015 1.00 78.56 692 LEU A C 1
ATOM 5723 O O . LEU A 1 692 ? -2.679 3.377 34.686 1.00 78.56 692 LEU A O 1
ATOM 5727 N N . TYR A 1 693 ? -4.309 2.210 35.684 1.00 72.50 693 TYR A N 1
ATOM 5728 C CA . TYR A 1 693 ? -5.165 3.349 36.043 1.00 72.50 693 TYR A CA 1
ATOM 5729 C C . TYR A 1 693 ? -5.557 3.358 37.525 1.00 72.50 693 TYR A C 1
ATOM 5731 O O . TYR A 1 693 ? -6.598 3.919 37.871 1.00 72.50 693 TYR A O 1
ATOM 5739 N N . LEU A 1 694 ? -4.790 2.654 38.361 1.00 54.03 694 LEU A N 1
ATOM 5740 C CA . LEU A 1 694 ? -5.003 2.524 39.803 1.00 54.03 694 LEU A CA 1
ATOM 5741 C C . LEU A 1 694 ? -3.868 3.202 40.566 1.00 54.03 694 LEU A C 1
ATOM 5743 O O . LEU A 1 694 ? -2.723 3.163 40.054 1.00 54.03 694 LEU A O 1
#

Radius of gyration: 34.2 Å; Cα contacts (8 Å, |Δi|>4): 854; chains: 1; bounding box: 133×50×81 Å

Foldseek 3Di:
DDDDDDDDDDDDDPPDDDPPVNVVVVVVVVVVVVVVVVVVVVCVVVVFDAFQPDPLLQVVVVCQVQAADCVDACLFPVLCRRGVNVVVDPVDDFPLVVLVVVLLVLLLVLLPDDDDPPDDPLSNLLSQLLVLLLPLVLQVVCFCVVLQVLQVVQQHQVLLPGPQQPRDLLSSLLSLLVLQFDNPQAKDWFWDQDDPDNWFIAIEIDGDAPVPDPLCLLVVDDLQSSLVLQLVVVVSSPRDDSVSSSVLSSLLSVVSVCNNVLHDDWFDKDQQLRLLVQLVVDDAPDRDRPQVSVDSSLDDVFHDDSRGMYGGPHSVSVRVSNRVLVPDRSNSNSNNSSSVRVSVCQVSHRPVSCVSVVVDDVDDSSRVSSVLSCVLDLDRPSLLVSLCVLQPPVLQVVLQVLLVLLLVLLLVLLVQFDLADPVVSVVLNVLSVQAGEGEAADDVSNDCVVVVVLPPVQPDFPDNHSVSSSSSSSSSSRNNRSCSRVDTSVVCVRSVQRNVCVVLPQWDADPVSNYIYGHSSCSSQRGPSHWVLLSLLVSLLSQLVSSCCSAPPPPDGPPGDPSSVVSLVVLLVVLVVLLVVVVDDPVCSVLSSSLLSSLSRVQSSLVSVVVVCVPDGTHDSPPDPADSLQVSVSSNQGNFDPDSPVVDDPDRPCRPVSRSSNLLSLLLHVSNCVRSVRDDCRSSPDVDHRRRSD

pLDDT: mean 82.62, std 14.03, range [32.53, 97.19]

Sequence (694 aa):
MPLFNNEDLSNKKCWTHCSKLKIALTIIILTFLLLMVIILLVVFIKSGAGFCNTEFCIRQTNKLKRGMNLDIDPCDNFYQFVCGNVLKDSSRKNFYVEANETVNRNYLKLYKEEIKDSEHKMVKTAKELFQKCLNTEDIEKDGLASIKDTIESVGGWPVLNHDNSKFDWVQATYKLRELGYPFSVFINVDVTRKLENKEKYYLEITIPDKLIDEDEIIRKNSKNEAVGIMVKIANLFGAIDQNLAEREMREVYDFWQRISYFGPKSPEKYTIEQFQKEYDQLYNKAPFNWLEFLNKLLGPQIAVSTKDYVSIPDPHLVSIWINYFSTTSGRTVGNYMIWKVIQMQLPYLPKRIQNIMKYSTNSTREEFCLEETDKRFILSPIEVINTRNLLPAEERQEMQKIFSDIKSEFLSLFRKSNWMNGKDKEITMENVKKLILIYGLPGDYLNDKILDDMDVDLVERIGDNFLDYLAQANRNFQTIRFRQITVPASNNTMSRIYLESKSSSPLYYDKAENIFIVQTEFSYYVQSDTPRYFKFSLIGAFFRTYFAKSLFQYDHDFGLTQQTKNSTDRLMKCIKNQTQKYNLPDHYQLEIQSALYASAAEKPSYMAYEKWVQNNEEEKLPGTSYTSRQLFWIAGTYCHVPTLLIDYYPLYNDVHFYSNVSLVSKFNNPYFARDFNCPVGSKTNPAVKCPLYL

Solvent-accessible surface area (backbone atoms only — not comparable to full-atom values): 38868 Å² total; per-residue (Å²): 138,89,83,89,85,88,85,88,83,83,94,80,83,89,82,86,81,66,58,75,64,55,56,51,50,51,50,53,51,50,51,50,50,50,50,50,52,51,50,51,48,51,46,61,73,66,60,62,59,58,61,39,83,41,74,67,33,51,50,51,35,53,51,45,69,62,15,33,26,86,92,40,54,56,40,66,39,48,64,46,17,54,24,46,39,42,75,76,40,88,85,67,71,35,67,63,58,53,25,44,54,53,45,49,52,50,47,53,50,61,44,68,47,84,82,55,90,88,53,55,67,65,44,47,53,52,27,51,45,31,49,40,54,64,39,56,66,61,39,53,70,52,48,60,50,70,63,47,54,52,39,52,78,50,71,40,48,30,70,61,75,47,91,32,83,73,49,59,62,66,61,26,28,42,48,25,46,74,57,17,47,77,39,60,67,73,56,32,77,48,74,42,52,72,89,87,53,78,60,45,39,30,44,31,40,44,65,64,26,57,93,73,54,78,55,57,56,62,71,76,38,54,73,70,56,25,31,52,50,50,33,55,51,42,40,76,77,57,32,78,57,64,70,58,30,48,52,53,38,44,48,29,50,55,53,55,59,54,36,48,78,70,45,90,62,81,55,42,85,35,33,48,48,58,45,50,56,58,36,70,73,46,92,59,90,59,84,75,63,64,69,61,51,50,34,61,64,60,32,97,90,39,81,76,56,57,80,41,58,32,31,30,48,57,48,67,61,51,45,54,52,52,35,52,58,69,71,41,56,27,44,49,50,33,36,40,50,48,47,52,40,49,61,75,43,40,88,76,44,28,66,81,59,25,58,76,70,64,69,70,64,97,61,52,68,66,55,49,27,51,54,61,47,47,75,39,34,93,70,46,54,64,57,36,53,51,40,45,73,56,46,40,73,66,48,42,51,49,55,41,48,51,48,49,41,22,50,50,38,33,53,59,41,54,71,70,24,73,56,53,45,70,70,58,42,52,53,50,50,54,54,57,71,62,49,41,72,35,67,35,70,58,80,69,51,81,40,72,65,51,56,56,80,63,59,67,77,69,72,82,72,91,61,88,52,46,67,42,44,51,16,44,36,41,30,47,37,52,49,56,52,59,50,48,51,80,42,60,29,80,83,40,48,56,63,50,51,48,55,56,31,65,78,42,64,69,61,28,72,44,77,90,77,36,37,36,36,35,44,53,40,57,33,82,66,51,39,94,77,46,55,60,43,46,45,36,29,52,50,18,61,50,46,15,56,50,54,40,61,73,52,49,42,91,97,45,62,73,79,61,49,70,67,29,50,57,36,49,52,51,52,43,50,45,50,45,62,76,41,48,90,69,68,72,60,87,87,52,58,65,46,45,52,50,14,54,25,33,39,68,16,45,56,21,17,50,52,34,46,50,61,48,51,75,78,42,86,63,54,27,53,49,98,56,92,59,50,53,72,44,43,22,59,55,60,56,54,70,78,47,48,87,58,102,62,75,91,78,69,98,62,89,84,48,45,70,57,54,50,59,45,38,47,49,26,50,34,52,30,69,64,52,24,60,65,69,68,36,55,80,61,34,79,39,17,50,77,78,57,67,62,75,66,91